Protein AF-A0A7X6TKY2-F1 (afdb_monomer)

Mean predicted aligned error: 15.2 Å

pLDDT: mean 79.75, std 14.66, range [28.61, 97.81]

Foldseek 3Di:
DCCCPPVVQPDLVSCVVVVLDPPVLSVLLVVLVVLLVLLQVLCCVVVVHRDSDDDLVCQLVSLVVVPQCDDQPDHSSQVSQLVNLSSPVSNVLSVVSNVLVSCVVVVVLDPWDDWADPDVQWTDTSQAIGRPCLVCCVVPVLVLLVSLLVCQLSVGHHDPVRLVSLLVCLVVLDLCVLLDLSSLVSNLCLLQNGPANLNSVVSCVVSCNVCSSVVLCVLQRSRDDSDPQAPDGPQSLLSQLSRLLNVCCVVVVVLVVVLPDCSLLSVLSNQLQSQPPHPDDSLQVSLVSLLVSCVSSVHDPVSNNLSSLLSNCLCVLLVCLQFHDLPDPVVLLVVLVSQVALSSLSSSLSSNQSSQVSSHPLSDDPVSVVSSVSNSVSNNVCRVVVVPQDPDPDDGPQLVVLLVLLVVVCVPPDFPDDSVQFDSLVSVVDHSVVVNVVSVCCVVCVVVLAPFKDWDWDDDPAFIKIWIKHADDQLLQLLLLLLCVLLQKAWAWKFWAAGPVRMITIITGIHGNDPDDDPDDPVVVSRVSSRCVVVVNDPSVVSVVVVPDDDPDDPPDPLPPDVFAWDWDCPSDQFFIKIKTKAFDDSNLSSQLSNLCSVLQKDFRGWTWHDTPTIIIIITTIDHPVRGYPPDPVSVVVSRCSRCVSRPHHDPPPD

Solvent-accessible surface area (backbone atoms only — not comparable to full-atom values): 35511 Å² total; per-residue (Å²): 109,63,50,42,73,76,70,68,25,87,47,74,66,47,37,34,75,70,68,66,38,54,69,69,57,52,51,50,37,53,51,29,53,50,51,55,49,52,51,39,53,48,37,26,61,73,68,73,38,95,43,91,74,90,50,78,90,52,42,53,62,47,16,50,75,73,68,39,63,69,52,91,74,43,53,16,40,31,56,42,43,21,54,50,53,56,27,54,55,46,50,52,52,55,50,49,49,43,50,54,51,51,34,55,75,70,62,68,58,62,79,89,49,73,76,44,74,77,51,91,52,32,28,36,47,69,77,20,35,34,60,76,45,70,78,52,39,86,84,39,52,63,52,62,57,48,53,48,32,52,24,10,60,67,64,32,54,72,32,67,71,39,45,51,52,50,45,74,48,51,83,62,53,41,70,71,48,47,51,27,58,69,45,34,51,46,52,50,45,28,68,74,61,24,78,43,41,40,69,37,52,51,49,28,48,76,39,46,52,42,38,54,60,41,60,65,50,54,65,28,52,41,31,40,60,94,56,97,58,51,83,47,30,50,45,57,31,23,40,36,13,39,36,40,40,60,51,41,52,68,80,40,40,68,63,44,58,73,47,51,81,52,65,54,52,49,50,24,35,56,39,33,66,56,22,46,87,48,84,57,65,28,29,62,49,12,19,57,52,42,39,54,50,27,55,40,44,62,48,53,71,71,51,23,52,49,31,19,47,43,16,44,44,47,59,49,54,63,56,42,28,72,74,42,67,58,80,40,63,68,56,37,50,52,51,32,64,73,52,67,43,62,52,55,45,50,50,40,50,52,47,38,55,14,45,32,48,38,40,29,80,83,64,48,40,77,66,56,53,50,38,37,48,46,32,50,50,46,26,44,53,46,53,74,58,68,68,67,80,62,96,55,98,58,80,50,70,66,51,50,50,44,50,51,52,30,52,61,70,43,70,84,59,83,61,84,62,64,76,86,66,48,53,61,68,59,57,72,72,43,54,50,69,55,50,48,49,52,46,48,49,52,54,77,39,45,80,50,31,77,76,38,58,46,69,46,80,43,86,48,98,83,39,33,40,34,42,38,36,20,65,64,55,94,44,48,68,16,45,50,39,36,46,40,27,76,71,43,30,29,72,51,34,45,43,42,41,72,39,88,88,40,42,28,51,30,43,33,35,35,29,68,71,56,102,66,81,90,73,75,80,61,58,71,56,52,36,50,51,40,44,29,35,75,68,72,72,38,65,53,70,61,53,53,55,59,71,64,58,75,72,98,77,73,82,79,74,77,76,70,87,55,81,61,48,70,48,80,42,64,79,88,33,100,58,30,23,35,41,37,39,31,29,64,68,49,52,56,50,61,16,53,51,40,38,52,40,31,76,70,50,32,48,73,55,36,40,47,35,40,73,46,104,67,41,22,46,36,38,35,33,25,23,34,86,88,66,38,52,77,76,53,66,68,60,50,52,52,50,51,46,53,55,32,51,73,65,69,43,82,72,80,76,83,128

Sequence (655 aa):
GVARGVCSLPDLEAVQGSGMLADTDRQAFARARSMLTRIRYGLHQLCRRKSDHLVLDYQEDLAAALGYEDSDGQRGVERFMREVYTHLPTVAVVTDLFFEHVLEILGMTGAASGERRLERAIAVRGGTVRLTAPEELGQRPYLLMRLFLQAGRTGLPLHHRTRQAVTAHLHLVDDGFRESRRVARIFCELLTASNEVFPVLEAMLATGLLTRYLPEFAAVESLAQHDLYHLYTVDRHQLQTVAELSGLRRDMAELCAEAGDLEVLFLAALLHDIGKGRQTDHSLLGAELVGAIGRRLQLAPADCDLLAFLVRYHLYLPENGLRRDCTDREFIRQAAEVVGDVRRLTLLYLLTIADSRATGPSAWSNWKAGLVAELYLGVKTYLAAGGAAGDDHGESAGVRWLREQVVVRLAGRTAAIDLATLPADYLLGFSPEEVVRHLGIHQEQAGRLRQQVLLFAEPGEHGWHLLIMGDDRPGLLAKFCGVLALHGLTVRSARIFTWPDGTVVDSLEVVPAALRDFDEMDWGRVERDLNLAINYRLDVGYRLHEMRQPRPWGPARPVQQAQLGVVLDNQTSGRFTIVEVHAGDSPEILYQLAQTLADFDLTIHQARIATEVEQLIDVFYVRTATGGQLTDPEAMAALLSALLRLIGEEAEVAA

Radius of gyration: 30.01 Å; Cα contacts (8 Å, |Δi|>4): 948; chains: 1; bounding box: 75×63×91 Å

Nearest PDB structures (foldseek):
  3wfr-assembly1_E  TM=8.144E-01  e=1.218E-08  synthetic construct
  3wfp-assembly11_E  TM=7.985E-01  e=6.002E-08  Aquifex aeolicus VF5
  3wfp-assembly9_B  TM=8.003E-01  e=7.403E-08  Aquifex aeolicus VF5
  3wfq-assembly2_F  TM=7.357E-01  e=2.192E-08  synthetic construct
  3wfp-assembly9_A  TM=6.990E-01  e=3.498E-07  Aquifex aeolicus VF5

Secondary structure (DSSP, 8-state):
-HHHHHS---SHHHHHHTTSS-HHHHHHHHHHHHHHHHHHHHHHHHSSS------HHHHHHHHHHTT---BTTB-HHHHHHHHHHHHHHHHHHHHHHHHHHHHHHTT-S-TT---EEEETTEEEETTEEEES-GGGGGT-TTHHHHHHHHHHHHTPPBPHHHHHHHHHTGGG--HHHHT-HHHHHHHHHHHHH-SS-HHHHHHHHHTTHHHHHSGGGGGTTT----SSS-SS-HHHHHHHHHHHHHHHHHHTHHHHHHH---HHHHHHHHHTTTTTTSSS-HHHHHHHHHHHHHHHTT--HHHHHHHHHHHHTTTHHHHHHHHS-TT-HHHHHHHHHHH-SHHHHHHHHHHHHHHHHHH-TTTS-HHHHHHHHHHHHHHHHHHHTTT-----SS--HHHHHHHHHHHHHHTT---SS-TTTS-HHHHHHS-HHHHHHHHHHHHHTHHHHTTS-EEEEEE-SSSEEEEEEEE--TTHHHHHHHHHHHTTEEEEEEE--B-TTSEEEEEEEEEESS--------HHHHHHHHHHHHTT-S-HHHHHHHHTSPPSS-PPPPPP----EEEEESSS-SS-EEEEEEE---TTHHHHHHHHHHHTTEEEEEEEEEEETTEEEEEEEEEETTSS----HHHHHHHHHHHHHHHT-------

Structure (mmCIF, N/CA/C/O backbone):
data_AF-A0A7X6TKY2-F1
#
_entry.id   AF-A0A7X6TKY2-F1
#
loop_
_atom_site.group_PDB
_atom_site.id
_atom_site.type_symbol
_atom_site.label_atom_id
_atom_site.label_alt_id
_atom_site.label_comp_id
_atom_site.label_asym_id
_atom_site.label_entity_id
_atom_site.label_seq_id
_atom_site.pdbx_PDB_ins_code
_atom_site.Cartn_x
_atom_site.Cartn_y
_atom_site.Cartn_z
_atom_site.occupancy
_atom_site.B_iso_or_equiv
_atom_site.auth_seq_id
_atom_site.auth_comp_id
_atom_site.auth_asym_id
_atom_site.auth_atom_id
_atom_site.pdbx_PDB_model_num
ATOM 1 N N . GLY A 1 1 ? 13.316 23.152 -31.793 1.00 60.97 1 GLY A N 1
ATOM 2 C CA . GLY A 1 1 ? 14.291 24.189 -31.402 1.00 60.97 1 GLY A CA 1
ATOM 3 C C . GLY A 1 1 ? 15.706 23.705 -31.635 1.00 60.97 1 GLY A C 1
ATOM 4 O O . GLY A 1 1 ? 16.298 24.075 -32.637 1.00 60.97 1 GLY A O 1
ATOM 5 N N . VAL A 1 2 ? 16.201 22.821 -30.765 1.00 70.12 2 VAL A N 1
ATOM 6 C CA . VAL A 1 2 ? 17.581 22.296 -30.799 1.00 70.12 2 VAL A CA 1
ATOM 7 C C . VAL A 1 2 ? 17.921 21.571 -32.106 1.00 70.12 2 VAL A C 1
ATOM 9 O O . VAL A 1 2 ? 18.923 21.912 -32.719 1.00 70.12 2 VAL A O 1
ATOM 12 N N . ALA A 1 3 ? 17.053 20.687 -32.612 1.00 69.12 3 ALA A N 1
ATOM 13 C CA . ALA A 1 3 ? 17.261 20.014 -33.904 1.00 69.12 3 ALA A CA 1
ATOM 14 C C . ALA A 1 3 ? 17.542 20.990 -35.064 1.00 69.12 3 ALA A C 1
ATOM 16 O O . ALA A 1 3 ? 18.488 20.799 -35.822 1.00 69.12 3 ALA A O 1
ATOM 17 N N . ARG A 1 4 ? 16.780 22.089 -35.147 1.00 74.94 4 ARG A N 1
ATOM 18 C CA . ARG A 1 4 ? 16.934 23.114 -36.190 1.00 74.94 4 ARG A CA 1
ATOM 19 C C . ARG A 1 4 ? 18.159 24.006 -35.959 1.00 74.94 4 ARG A C 1
ATOM 21 O O . ARG A 1 4 ? 18.804 24.385 -36.924 1.00 74.94 4 ARG A O 1
ATOM 28 N N . GLY A 1 5 ? 18.460 24.349 -34.706 1.00 73.19 5 GLY A N 1
ATOM 29 C CA . GLY A 1 5 ? 19.543 25.279 -34.362 1.00 73.19 5 GLY A CA 1
ATOM 30 C C . GLY A 1 5 ? 20.936 24.648 -34.294 1.00 73.19 5 GLY A C 1
ATOM 31 O O . GLY A 1 5 ? 21.905 25.292 -34.670 1.00 73.19 5 GLY A O 1
ATOM 32 N N . VAL A 1 6 ? 21.039 23.402 -33.828 1.00 72.38 6 VAL A N 1
ATOM 33 C CA . VAL A 1 6 ? 22.314 22.702 -33.593 1.00 72.38 6 VAL A CA 1
ATOM 34 C C . VAL A 1 6 ? 22.618 21.710 -34.712 1.00 72.38 6 VAL A C 1
ATOM 36 O O . VAL A 1 6 ? 23.749 21.631 -35.176 1.00 72.38 6 VAL A O 1
ATOM 39 N N . CYS A 1 7 ? 21.608 20.973 -35.179 1.00 67.75 7 CYS A N 1
ATOM 40 C CA . CYS A 1 7 ? 21.789 19.906 -36.169 1.00 67.75 7 CYS A CA 1
ATOM 41 C C . CYS A 1 7 ? 21.336 20.308 -37.583 1.00 67.75 7 CYS A C 1
ATOM 43 O O . CYS A 1 7 ? 21.493 19.523 -38.511 1.00 67.75 7 CYS A O 1
ATOM 45 N N . SER A 1 8 ? 20.783 21.515 -37.765 1.00 78.00 8 SER A N 1
ATOM 46 C CA . SER A 1 8 ? 20.184 21.991 -39.028 1.00 78.00 8 SER A CA 1
ATOM 47 C C . SER A 1 8 ? 19.042 21.110 -39.563 1.00 78.00 8 SER A C 1
ATOM 49 O O . SER A 1 8 ? 18.809 21.041 -40.766 1.00 78.00 8 SER A O 1
ATOM 51 N N . LEU A 1 9 ? 18.299 20.452 -38.668 1.00 80.06 9 LEU A N 1
ATOM 52 C CA . LEU A 1 9 ? 17.201 19.542 -39.003 1.00 80.06 9 LEU A CA 1
ATOM 53 C C . LEU A 1 9 ? 15.850 20.272 -38.839 1.00 80.06 9 LEU A C 1
ATOM 55 O O . LEU A 1 9 ? 15.480 20.626 -37.712 1.00 80.06 9 LEU A O 1
ATOM 59 N N . PRO A 1 10 ? 15.125 20.580 -39.935 1.00 76.31 10 PRO A N 1
ATOM 60 C CA . PRO A 1 10 ? 13.956 21.464 -39.900 1.00 76.31 10 PRO A CA 1
ATOM 61 C C . PRO A 1 10 ? 12.690 20.843 -39.298 1.00 76.31 10 PRO A C 1
ATOM 63 O O . PRO A 1 10 ? 11.851 21.608 -38.805 1.00 76.31 10 PRO A O 1
ATOM 66 N N . ASP A 1 11 ? 12.566 19.516 -39.333 1.00 79.38 11 ASP A N 1
ATOM 67 C CA . ASP A 1 11 ? 11.398 18.733 -38.920 1.00 79.38 11 ASP A CA 1
ATOM 68 C C . ASP A 1 11 ? 11.789 17.306 -38.473 1.00 79.38 11 ASP A C 1
ATOM 70 O O . ASP A 1 11 ? 12.964 16.939 -38.445 1.00 79.38 11 ASP A O 1
ATOM 74 N N . LEU A 1 12 ? 10.791 16.510 -38.069 1.00 78.19 12 LEU A N 1
ATOM 75 C CA . LEU A 1 12 ? 10.984 15.149 -37.559 1.00 78.19 12 LEU A CA 1
ATOM 76 C C . LEU A 1 12 ? 11.430 14.157 -38.654 1.00 78.19 12 LEU A C 1
ATOM 78 O O . LEU A 1 12 ? 12.076 13.161 -38.339 1.00 78.19 12 LEU A O 1
ATOM 82 N N . GLU A 1 13 ? 11.106 14.416 -39.924 1.00 81.06 13 GLU A N 1
ATOM 83 C CA . GLU A 1 13 ? 11.551 13.581 -41.049 1.00 81.06 13 GLU A CA 1
ATOM 84 C C . GLU A 1 13 ? 13.041 13.780 -41.306 1.00 81.06 13 GLU A C 1
ATOM 86 O O . GLU A 1 13 ? 13.771 12.806 -41.459 1.00 81.06 13 GLU A O 1
ATOM 91 N N . ALA A 1 14 ? 13.530 15.017 -41.229 1.00 79.69 14 ALA A N 1
ATOM 92 C CA . ALA A 1 14 ? 14.955 15.305 -41.302 1.00 79.69 14 ALA A CA 1
ATOM 93 C C . ALA A 1 14 ? 15.744 14.655 -40.149 1.00 79.69 14 ALA A C 1
ATOM 95 O O . ALA A 1 14 ? 16.855 14.177 -40.365 1.00 79.69 14 ALA A O 1
ATOM 96 N N . VAL A 1 15 ? 15.167 14.588 -38.941 1.00 78.00 15 VAL A N 1
ATOM 97 C CA . VAL A 1 15 ? 15.772 13.891 -37.784 1.00 78.00 15 VAL A CA 1
ATOM 98 C C . VAL A 1 15 ? 15.862 12.380 -37.990 1.00 78.00 15 VAL A C 1
ATOM 100 O O . VAL A 1 15 ? 16.842 11.757 -37.588 1.00 78.00 15 VAL A O 1
ATOM 103 N N . GLN A 1 16 ? 14.880 11.779 -38.656 1.00 79.44 16 GLN A N 1
ATOM 104 C CA . GLN A 1 16 ? 14.965 10.376 -39.055 1.00 79.44 16 GLN A CA 1
ATOM 105 C C . GLN A 1 16 ? 15.972 10.178 -40.199 1.00 79.44 16 GLN A C 1
ATOM 107 O O . GLN A 1 16 ? 16.783 9.254 -40.154 1.00 79.44 16 GLN A O 1
ATOM 112 N N . GLY A 1 17 ? 15.973 11.067 -41.195 1.00 75.62 17 GLY A N 1
ATOM 113 C CA . GLY A 1 17 ? 16.887 11.021 -42.338 1.00 75.62 17 GLY A CA 1
ATOM 114 C C . GLY A 1 17 ? 18.367 11.171 -41.966 1.00 75.62 17 GLY A C 1
ATOM 115 O O . GLY A 1 17 ? 19.226 10.663 -42.681 1.00 75.62 17 GLY A O 1
ATOM 116 N N . SER A 1 18 ? 18.679 11.807 -40.832 1.00 73.44 18 SER A N 1
ATOM 117 C CA . SER A 1 18 ? 20.042 11.902 -40.292 1.00 73.44 18 SER A CA 1
ATOM 118 C C . SER A 1 18 ? 20.483 10.673 -39.484 1.00 73.44 18 SER A C 1
ATOM 120 O O . SER A 1 18 ? 21.623 10.627 -39.026 1.00 73.44 18 SER A O 1
ATOM 122 N N . GLY A 1 19 ? 19.605 9.680 -39.298 1.00 72.12 19 GLY A N 1
ATOM 123 C CA . GLY A 1 19 ? 19.881 8.475 -38.510 1.00 72.12 19 GLY A CA 1
ATOM 124 C C . GLY A 1 19 ? 19.811 8.678 -36.992 1.00 72.12 19 GLY A C 1
ATOM 125 O O . GLY A 1 19 ? 20.128 7.753 -36.250 1.00 72.12 19 GLY A O 1
ATOM 126 N N . MET A 1 20 ? 19.381 9.856 -36.522 1.00 70.50 20 MET A N 1
ATOM 127 C CA . MET A 1 20 ? 19.243 10.158 -35.088 1.00 70.50 20 MET A CA 1
ATOM 128 C C . MET A 1 20 ? 18.004 9.514 -34.458 1.00 70.50 20 MET A C 1
ATOM 130 O O . MET A 1 20 ? 17.917 9.406 -33.237 1.00 70.50 20 MET A O 1
ATOM 134 N N . LEU A 1 21 ? 17.035 9.108 -35.281 1.00 74.69 21 LEU A N 1
ATOM 135 C CA . LEU A 1 21 ? 15.782 8.504 -34.847 1.00 74.69 21 LEU A CA 1
ATOM 136 C C . LEU A 1 21 ? 15.385 7.373 -35.801 1.00 74.69 21 LEU A C 1
ATOM 138 O O . LEU A 1 21 ? 15.396 7.560 -37.019 1.00 74.69 21 LEU A O 1
ATOM 142 N N . ALA A 1 22 ? 15.013 6.208 -35.265 1.00 77.88 22 ALA A N 1
ATOM 143 C CA . ALA A 1 22 ? 14.475 5.122 -36.080 1.00 77.88 22 ALA A CA 1
ATOM 144 C C . ALA A 1 22 ? 13.074 5.480 -36.611 1.00 77.88 22 ALA A C 1
ATOM 146 O O . ALA A 1 22 ? 12.329 6.233 -35.980 1.00 77.88 22 ALA A O 1
ATOM 147 N N . ASP A 1 23 ? 12.671 4.923 -37.759 1.00 80.62 23 ASP A N 1
ATOM 148 C CA . ASP A 1 23 ? 11.345 5.223 -38.322 1.00 80.62 23 ASP A CA 1
ATOM 149 C C . ASP A 1 23 ? 10.200 4.743 -37.411 1.00 80.62 23 ASP A C 1
ATOM 151 O O . ASP A 1 23 ? 9.186 5.426 -37.273 1.00 80.62 23 ASP A O 1
ATOM 155 N N . THR A 1 24 ? 10.389 3.627 -36.702 1.00 79.94 24 THR A N 1
ATOM 156 C CA . THR A 1 24 ? 9.440 3.135 -35.690 1.00 79.94 24 THR A CA 1
ATOM 157 C C . THR A 1 24 ? 9.206 4.158 -34.580 1.00 79.94 24 THR A C 1
ATOM 159 O O . THR A 1 24 ? 8.058 4.441 -34.230 1.00 79.94 24 THR A O 1
ATOM 162 N N . ASP A 1 25 ? 10.282 4.767 -34.083 1.00 80.94 25 ASP A N 1
ATOM 163 C CA . ASP A 1 25 ? 10.250 5.751 -33.000 1.00 80.94 25 ASP A CA 1
ATOM 164 C C . ASP A 1 25 ? 9.619 7.065 -33.478 1.00 80.94 25 ASP A C 1
ATOM 166 O O . ASP A 1 25 ? 8.799 7.666 -32.780 1.00 80.94 25 ASP A O 1
ATOM 170 N N . ARG A 1 26 ? 9.918 7.475 -34.719 1.00 86.19 26 ARG A N 1
ATOM 171 C CA . ARG A 1 26 ? 9.288 8.627 -35.383 1.00 86.19 26 ARG A CA 1
ATOM 172 C C . ARG A 1 26 ? 7.773 8.458 -35.476 1.00 86.19 26 ARG A C 1
ATOM 174 O O . ARG A 1 26 ? 7.026 9.376 -35.129 1.00 86.19 26 ARG A O 1
ATOM 181 N N . GLN A 1 27 ? 7.312 7.299 -35.946 1.00 87.56 27 GLN A N 1
ATOM 182 C CA . GLN A 1 27 ? 5.884 7.004 -36.064 1.00 87.56 27 GLN A CA 1
ATOM 183 C C . GLN A 1 27 ? 5.200 6.972 -34.692 1.00 87.56 27 GLN A C 1
ATOM 185 O O . GLN A 1 27 ? 4.121 7.546 -34.531 1.00 87.56 27 GLN A O 1
ATOM 190 N N . ALA A 1 28 ? 5.828 6.343 -33.694 1.00 85.50 28 ALA A N 1
ATOM 191 C CA . ALA A 1 28 ? 5.313 6.296 -32.328 1.00 85.50 28 ALA A CA 1
ATOM 192 C C . ALA A 1 28 ? 5.188 7.705 -31.719 1.00 85.50 28 ALA A C 1
ATOM 194 O O . ALA A 1 28 ? 4.130 8.057 -31.193 1.00 85.50 28 ALA A O 1
ATOM 195 N N . PHE A 1 29 ? 6.210 8.550 -31.886 1.00 88.75 29 PHE A N 1
ATOM 196 C CA . PHE A 1 29 ? 6.192 9.944 -31.441 1.00 88.75 29 PHE A CA 1
ATOM 197 C C . PHE A 1 29 ? 5.103 10.769 -32.139 1.00 88.75 29 PHE A C 1
ATOM 199 O O . PHE A 1 29 ? 4.403 11.558 -31.502 1.00 88.75 29 PHE A O 1
ATOM 206 N N . ALA A 1 30 ? 4.916 10.578 -33.449 1.00 89.31 30 ALA A N 1
ATOM 207 C CA . ALA A 1 30 ? 3.870 11.263 -34.203 1.00 89.31 30 ALA A CA 1
ATOM 208 C C . ALA A 1 30 ? 2.461 10.894 -33.707 1.00 89.31 30 ALA A C 1
ATOM 210 O O . ALA A 1 30 ? 1.626 11.790 -33.548 1.00 89.31 30 ALA A O 1
ATOM 211 N N . ARG A 1 31 ? 2.216 9.607 -33.411 1.00 90.56 31 ARG A N 1
ATOM 212 C CA . ARG A 1 31 ? 0.962 9.130 -32.799 1.00 90.56 31 ARG A CA 1
ATOM 213 C C . ARG A 1 31 ? 0.746 9.745 -31.416 1.00 90.56 31 ARG A C 1
ATOM 215 O O . ARG A 1 31 ? -0.304 10.339 -31.187 1.00 90.56 31 ARG A O 1
ATOM 222 N N . ALA A 1 32 ? 1.764 9.714 -30.553 1.00 91.44 32 ALA A N 1
ATOM 223 C CA . ALA A 1 32 ? 1.700 10.313 -29.219 1.00 91.44 32 ALA A CA 1
ATOM 224 C C . ALA A 1 32 ? 1.372 11.812 -29.268 1.00 91.44 32 ALA A C 1
ATOM 226 O O . ALA A 1 32 ? 0.462 12.285 -28.588 1.00 91.44 32 ALA A O 1
ATOM 227 N N . ARG A 1 33 ? 2.040 12.564 -30.152 1.00 91.31 33 ARG A N 1
ATOM 228 C CA . ARG A 1 33 ? 1.754 13.989 -30.366 1.00 91.31 33 ARG A CA 1
ATOM 229 C C . ARG A 1 33 ? 0.316 14.227 -30.832 1.00 91.31 33 ARG A C 1
ATOM 231 O O . ARG A 1 33 ? -0.309 15.194 -30.397 1.00 91.31 33 ARG A O 1
ATOM 238 N N . SER A 1 34 ? -0.199 13.384 -31.727 1.00 92.56 34 SER A N 1
ATOM 239 C CA . SER A 1 34 ? -1.577 13.490 -32.218 1.00 92.56 34 SER A CA 1
ATOM 240 C C . SER A 1 34 ? -2.585 13.285 -31.086 1.00 92.56 34 SER A C 1
ATOM 242 O O . SER A 1 34 ? -3.468 14.124 -30.911 1.00 92.56 34 SER A O 1
ATOM 244 N N . MET A 1 35 ? -2.394 12.250 -30.263 1.00 91.12 35 MET A N 1
ATOM 245 C CA . MET A 1 35 ? -3.253 11.965 -29.113 1.00 91.12 35 MET A CA 1
ATOM 246 C C . MET A 1 35 ? -3.253 13.112 -28.093 1.00 91.12 35 MET A C 1
ATOM 248 O O . MET A 1 35 ? -4.309 13.652 -27.773 1.00 91.12 35 MET A O 1
ATOM 252 N N . LEU A 1 36 ? -2.075 13.590 -27.674 1.00 91.12 36 LEU A N 1
ATOM 253 C CA . LEU A 1 36 ? -1.963 14.728 -26.747 1.00 91.12 36 LEU A CA 1
ATOM 254 C C . LEU A 1 36 ? -2.619 16.005 -27.297 1.00 91.12 36 LEU A C 1
ATOM 256 O O . LEU A 1 36 ? -3.199 16.788 -26.547 1.00 91.12 36 LEU A O 1
ATOM 260 N N . THR A 1 37 ? -2.576 16.210 -28.616 1.00 92.69 37 THR A N 1
ATOM 261 C CA . THR A 1 37 ? -3.254 17.343 -29.263 1.00 92.69 37 THR A CA 1
ATOM 262 C C . THR A 1 37 ? -4.777 17.186 -29.232 1.00 92.69 37 THR A C 1
ATOM 264 O O . THR A 1 37 ? -5.474 18.167 -28.974 1.00 92.69 37 THR A O 1
ATOM 267 N N . ARG A 1 38 ? -5.303 15.970 -29.451 1.00 93.06 38 ARG A N 1
ATOM 268 C CA . ARG A 1 38 ? -6.745 15.672 -29.340 1.00 93.06 38 ARG A CA 1
ATOM 269 C C . ARG A 1 38 ? -7.253 15.918 -27.920 1.00 93.06 38 ARG A C 1
ATOM 271 O O . ARG A 1 38 ? -8.251 16.613 -27.760 1.00 93.06 38 ARG A O 1
ATOM 278 N N . ILE A 1 39 ? -6.527 15.429 -26.915 1.00 91.81 39 ILE A N 1
ATOM 279 C CA . ILE A 1 39 ? -6.820 15.648 -25.487 1.00 91.81 39 ILE A CA 1
ATOM 280 C C . ILE A 1 39 ? -6.866 17.140 -25.179 1.00 91.81 39 ILE A C 1
ATOM 282 O O . ILE A 1 39 ? -7.844 17.634 -24.630 1.00 91.81 39 ILE A O 1
ATOM 286 N N . ARG A 1 40 ? -5.836 17.881 -25.602 1.00 91.50 40 ARG A N 1
ATOM 287 C CA . ARG A 1 40 ? -5.759 19.329 -25.400 1.00 91.50 40 ARG A CA 1
ATOM 288 C C . ARG A 1 40 ? -6.955 20.064 -26.003 1.00 91.50 40 ARG A C 1
ATOM 290 O O . ARG A 1 40 ? -7.534 20.930 -25.356 1.00 91.50 40 ARG A O 1
ATOM 297 N N . TYR A 1 41 ? -7.328 19.722 -27.236 1.00 92.44 41 TYR A N 1
ATOM 298 C CA . TYR A 1 41 ? -8.491 20.315 -27.892 1.00 92.44 41 TYR A CA 1
ATOM 299 C C . TYR A 1 41 ? -9.793 19.981 -27.152 1.00 92.44 41 TYR A C 1
ATOM 301 O O . TYR A 1 41 ? -10.602 20.876 -26.915 1.00 92.44 41 TYR A O 1
ATOM 309 N N . GLY A 1 42 ? -9.972 18.726 -26.730 1.00 89.31 42 GLY A N 1
ATOM 310 C CA . GLY A 1 42 ? -11.128 18.308 -25.938 1.00 89.31 42 GLY A CA 1
ATOM 311 C C . GLY A 1 42 ? -11.226 19.045 -24.599 1.00 89.31 42 GLY A C 1
ATOM 312 O O . GLY A 1 42 ? -12.283 19.585 -24.288 1.00 89.31 42 GLY A O 1
ATOM 313 N N . LEU A 1 43 ? -10.115 19.196 -23.871 1.00 86.81 43 LEU A N 1
ATOM 314 C CA . LEU A 1 43 ? -10.059 19.983 -22.633 1.00 86.81 43 LEU A CA 1
ATOM 315 C C . LEU A 1 43 ? -10.435 21.451 -22.855 1.00 86.81 43 LEU A C 1
ATOM 317 O O . LEU A 1 43 ? -11.131 22.043 -22.034 1.00 86.81 43 LEU A O 1
ATOM 321 N N . HIS A 1 44 ? -10.007 22.062 -23.964 1.00 88.44 44 HIS A N 1
ATOM 322 C CA . HIS A 1 44 ? -10.369 23.454 -24.265 1.00 88.44 44 HIS A CA 1
ATOM 323 C C . HIS A 1 44 ? -11.865 23.606 -24.535 1.00 88.44 44 HIS A C 1
ATOM 325 O O . HIS A 1 44 ? -12.447 24.625 -24.158 1.00 88.44 44 HIS A O 1
ATOM 331 N N . GLN A 1 45 ? -12.486 22.597 -25.154 1.00 87.31 45 GLN A N 1
ATOM 332 C CA . GLN A 1 45 ? -13.931 22.570 -25.367 1.00 87.31 45 GLN A CA 1
ATOM 333 C C . GLN A 1 45 ? -14.703 22.355 -24.059 1.00 87.31 45 GLN A C 1
ATOM 335 O O . GLN A 1 45 ? -15.623 23.124 -23.782 1.00 87.31 45 GLN A O 1
ATOM 340 N N . LEU A 1 46 ? -14.298 21.379 -23.238 1.00 83.50 46 LEU A N 1
ATOM 341 C CA . LEU A 1 46 ? -14.941 21.066 -21.956 1.00 83.50 46 LEU A CA 1
ATOM 342 C C . LEU A 1 46 ? -14.832 22.234 -20.968 1.00 83.50 46 LEU A C 1
ATOM 344 O O . LEU A 1 46 ? -15.839 22.731 -20.469 1.00 83.50 46 LEU A O 1
ATOM 348 N N . CYS A 1 47 ? -13.624 22.764 -20.763 1.00 79.88 47 CYS A N 1
ATOM 349 C CA . CYS A 1 47 ? -13.392 23.856 -19.816 1.00 79.88 47 CYS A CA 1
ATOM 350 C C . CYS A 1 47 ? -13.877 25.225 -20.327 1.00 79.88 47 CYS A C 1
ATOM 352 O O . CYS A 1 47 ? -13.824 26.205 -19.580 1.00 79.88 47 CYS A O 1
ATOM 354 N N . ARG A 1 48 ? -14.268 25.333 -21.609 1.00 82.38 48 ARG A N 1
ATOM 355 C CA . ARG A 1 48 ? -14.602 26.590 -22.320 1.00 82.38 48 ARG A CA 1
ATOM 356 C C . ARG A 1 48 ? -13.537 27.689 -22.196 1.00 82.38 48 ARG A C 1
ATOM 358 O O . ARG A 1 48 ? -13.814 28.878 -22.348 1.00 82.38 48 ARG A O 1
ATOM 365 N N . ARG A 1 49 ? -12.302 27.290 -21.907 1.00 80.69 49 ARG A N 1
ATOM 366 C CA . ARG A 1 49 ? -11.119 28.141 -21.765 1.00 80.69 49 ARG A CA 1
ATOM 367 C C . ARG A 1 49 ? -9.887 27.316 -22.088 1.00 80.69 49 ARG A C 1
ATOM 369 O O . ARG A 1 49 ? -9.917 26.090 -22.019 1.00 80.69 49 ARG A O 1
ATOM 376 N N . LYS A 1 50 ? -8.769 27.989 -22.360 1.00 83.31 50 LYS A N 1
ATOM 377 C CA . LYS A 1 50 ? -7.477 27.312 -22.476 1.00 83.31 50 LYS A CA 1
ATOM 378 C C . LYS A 1 50 ? -7.160 26.601 -21.153 1.00 83.31 50 LYS A C 1
ATOM 380 O O . LYS A 1 50 ? -6.958 27.259 -20.132 1.00 83.31 50 LYS A O 1
ATOM 385 N N . SER A 1 51 ? -7.111 25.276 -21.196 1.00 80.00 51 SER A N 1
ATOM 386 C CA . SER A 1 51 ? -6.706 24.410 -20.092 1.00 80.00 51 SER A CA 1
ATOM 387 C C . SER A 1 51 ? -5.879 23.262 -20.652 1.00 80.00 51 SER A C 1
ATOM 389 O O . SER A 1 51 ? -6.345 22.533 -21.517 1.00 80.00 51 SER A O 1
ATOM 391 N N . ASP A 1 52 ? -4.649 23.114 -20.173 1.00 84.88 52 ASP A N 1
ATOM 392 C CA . ASP A 1 52 ? -3.740 22.039 -20.589 1.00 84.88 52 ASP A CA 1
ATOM 393 C C . ASP A 1 52 ? -3.515 21.033 -19.436 1.00 84.88 52 ASP A C 1
ATOM 395 O O . ASP A 1 52 ? -2.526 20.308 -19.426 1.00 84.88 52 ASP A O 1
ATOM 399 N N . HIS A 1 53 ? -4.428 21.010 -18.455 1.00 78.19 53 HIS A N 1
ATOM 400 C CA . HIS A 1 53 ? -4.388 20.139 -17.279 1.00 78.19 53 HIS A CA 1
ATOM 401 C C . HIS A 1 53 ? -5.522 19.113 -17.346 1.00 78.19 53 HIS A C 1
ATOM 403 O O . HIS A 1 53 ? -6.694 19.493 -17.321 1.00 78.19 53 HIS A O 1
ATOM 409 N N . LEU A 1 54 ? -5.162 17.830 -17.422 1.00 80.00 54 LEU A N 1
ATOM 410 C CA . LEU A 1 54 ? -6.092 16.708 -17.328 1.00 80.00 54 LEU A CA 1
ATOM 411 C C . LEU A 1 54 ? -6.174 16.260 -15.863 1.00 80.00 54 LEU A C 1
ATOM 413 O O . LEU A 1 54 ? -5.352 15.466 -15.413 1.00 80.00 54 LEU A O 1
ATOM 417 N N . VAL A 1 55 ? -7.123 16.823 -15.118 1.00 73.06 55 VAL A N 1
ATOM 418 C CA . VAL A 1 55 ? -7.457 16.383 -13.751 1.00 73.06 55 VAL A CA 1
ATOM 419 C C . VAL A 1 55 ? -8.549 15.316 -13.798 1.00 73.06 55 VAL A C 1
ATOM 421 O O . VAL A 1 55 ? -9.253 15.239 -14.807 1.00 73.06 55 VAL A O 1
ATOM 424 N N . LEU A 1 56 ? -8.676 14.517 -12.732 1.00 68.31 56 LEU A N 1
ATOM 425 C CA . LEU A 1 56 ? -9.647 13.416 -12.608 1.00 68.31 56 LEU A CA 1
ATOM 426 C C . LEU A 1 56 ? -11.055 13.819 -13.069 1.00 68.31 56 LEU A C 1
ATOM 428 O O . LEU A 1 56 ? -11.611 13.144 -13.930 1.00 68.31 56 LEU A O 1
ATOM 432 N N . ASP A 1 57 ? -11.539 14.984 -12.626 1.00 68.50 57 ASP A N 1
ATOM 433 C CA . ASP A 1 57 ? -12.866 15.533 -12.952 1.00 68.50 57 ASP A CA 1
ATOM 434 C C . ASP A 1 57 ? -13.174 15.607 -14.456 1.00 68.50 57 ASP A C 1
ATOM 436 O O . ASP A 1 57 ? -14.326 15.517 -14.858 1.00 68.50 57 ASP A O 1
ATOM 440 N N . TYR A 1 58 ? -12.159 15.801 -15.307 1.00 79.56 58 TYR A N 1
ATOM 441 C CA . TYR A 1 58 ? -12.358 15.921 -16.756 1.00 79.56 58 TYR A CA 1
ATOM 442 C C . TYR A 1 58 ? -12.096 14.618 -17.512 1.00 79.56 58 TYR A C 1
ATOM 444 O O . TYR A 1 58 ? -12.298 14.581 -18.725 1.00 79.56 58 TYR A O 1
ATOM 452 N N . GLN A 1 59 ? -11.585 13.573 -16.854 1.00 83.69 59 GLN A N 1
ATOM 453 C CA . GLN A 1 59 ? -11.174 12.349 -17.541 1.00 83.69 59 GLN A CA 1
ATOM 454 C C . GLN A 1 59 ? -12.374 11.586 -18.100 1.00 83.69 59 GLN A C 1
ATOM 456 O O . GLN A 1 59 ? -12.314 11.162 -19.252 1.00 83.69 59 GLN A O 1
ATOM 461 N N . GLU A 1 60 ? -13.454 11.443 -17.327 1.00 83.62 60 GLU A N 1
ATOM 462 C CA . GLU A 1 60 ? -14.658 10.719 -17.757 1.00 83.62 60 GLU A CA 1
ATOM 463 C C . GLU A 1 60 ? -15.356 11.431 -18.924 1.00 83.62 60 GLU A C 1
ATOM 465 O O . GLU A 1 60 ? -15.557 10.835 -19.985 1.00 83.62 60 GLU A O 1
ATOM 470 N N . ASP A 1 61 ? -15.617 12.734 -18.781 1.00 82.88 61 ASP A N 1
ATOM 471 C CA . ASP A 1 61 ? -16.216 13.565 -19.832 1.00 82.88 61 ASP A CA 1
ATOM 472 C C . ASP A 1 61 ? -15.394 13.539 -21.126 1.00 82.88 61 ASP A C 1
ATOM 474 O O . ASP A 1 61 ? -15.931 13.455 -22.236 1.00 82.88 61 ASP A O 1
ATOM 478 N N . LEU A 1 62 ? -14.066 13.613 -21.000 1.00 87.75 62 LEU A N 1
ATOM 479 C CA . LEU A 1 62 ? -13.172 13.599 -22.149 1.00 87.75 62 LEU A CA 1
ATOM 480 C C . LEU A 1 62 ? -13.085 12.213 -22.793 1.00 87.75 62 LEU A C 1
ATOM 482 O O . LEU A 1 62 ? -13.040 12.130 -24.021 1.00 87.75 62 LEU A O 1
ATOM 486 N N . ALA A 1 63 ? -13.083 11.142 -21.998 1.00 89.75 63 ALA A N 1
ATOM 487 C CA . ALA A 1 63 ? -13.122 9.772 -22.496 1.00 89.75 63 ALA A CA 1
ATOM 488 C C . ALA A 1 63 ? -14.397 9.538 -23.321 1.00 89.75 63 ALA A C 1
ATOM 490 O O . ALA A 1 63 ? -14.310 9.109 -24.475 1.00 89.75 63 ALA A O 1
ATOM 491 N N . ALA A 1 64 ? -15.559 9.936 -22.796 1.00 86.94 64 ALA A N 1
ATOM 492 C CA . ALA A 1 64 ? -16.828 9.859 -23.515 1.00 86.94 64 ALA A CA 1
ATOM 493 C C . ALA A 1 64 ? -16.807 10.704 -24.804 1.00 86.94 64 ALA A C 1
ATOM 495 O O . ALA A 1 64 ? -17.152 10.217 -25.881 1.00 86.94 64 ALA A O 1
ATOM 496 N N . ALA A 1 65 ? -16.317 11.948 -24.738 1.00 86.81 65 ALA A N 1
ATOM 497 C CA . ALA A 1 65 ? -16.219 12.831 -25.904 1.00 86.81 65 ALA A CA 1
ATOM 498 C C . ALA A 1 65 ? -15.266 12.308 -26.998 1.00 86.81 65 ALA A C 1
ATOM 500 O O . ALA A 1 65 ? -15.432 12.630 -28.178 1.00 86.81 65 ALA A O 1
ATOM 501 N N . LEU A 1 66 ? -14.257 11.517 -26.623 1.00 88.62 66 LEU A N 1
ATOM 502 C CA . LEU A 1 66 ? -13.319 10.879 -27.548 1.00 88.62 66 LEU A CA 1
ATOM 503 C C . LEU A 1 66 ? -13.796 9.506 -28.053 1.00 88.62 66 LEU A C 1
ATOM 505 O O . LEU A 1 66 ? -13.128 8.942 -28.925 1.00 88.62 66 LEU A O 1
ATOM 509 N N . GLY A 1 67 ? -14.947 9.018 -27.576 1.00 89.00 67 GLY A N 1
ATOM 510 C CA . GLY A 1 67 ? -15.576 7.770 -28.011 1.00 89.00 67 GLY A CA 1
ATOM 511 C C . GLY A 1 67 ? -15.071 6.517 -27.293 1.00 89.00 67 GLY A C 1
ATOM 512 O O . GLY A 1 67 ? -15.127 5.433 -27.868 1.00 89.00 67 GLY A O 1
ATOM 513 N N . TYR A 1 68 ? -14.538 6.648 -26.075 1.00 89.38 68 TYR A N 1
ATOM 514 C CA . TYR A 1 68 ? -14.216 5.489 -25.244 1.00 89.38 68 TYR A CA 1
ATOM 515 C C . TYR A 1 68 ? -15.473 5.004 -24.525 1.00 89.38 68 TYR A C 1
ATOM 517 O O . TYR A 1 68 ? -16.103 5.755 -23.787 1.00 89.38 68 TYR A O 1
ATOM 525 N N . GLU A 1 69 ? -15.803 3.735 -24.734 1.00 86.69 69 GLU A N 1
ATOM 526 C CA . GLU A 1 69 ? -16.941 3.056 -24.114 1.00 86.69 69 GLU A CA 1
ATOM 527 C C . GLU A 1 69 ? -16.456 2.007 -23.104 1.00 86.69 69 GLU A C 1
ATOM 529 O O . GLU A 1 69 ? -15.346 1.462 -23.228 1.00 86.69 69 GLU A O 1
ATOM 534 N N . ASP A 1 70 ? -17.305 1.708 -22.125 1.00 83.19 70 ASP A N 1
ATOM 535 C CA . ASP A 1 70 ? -17.090 0.618 -21.175 1.00 83.19 70 ASP A CA 1
ATOM 536 C C . ASP A 1 70 ? -17.062 -0.728 -21.915 1.00 83.19 70 ASP A C 1
ATOM 538 O O . ASP A 1 70 ? -17.854 -0.981 -22.823 1.00 83.19 70 ASP A O 1
ATOM 542 N N . SER A 1 71 ? -16.120 -1.601 -21.556 1.00 75.06 71 SER A N 1
ATOM 543 C CA . SER A 1 71 ? -15.932 -2.897 -22.222 1.00 75.06 71 SER A CA 1
ATOM 544 C C . SER A 1 71 ? -15.329 -3.905 -21.255 1.00 75.06 71 SER A C 1
ATOM 546 O O . SER A 1 71 ? -14.341 -3.594 -20.597 1.00 75.06 71 SER A O 1
ATOM 548 N N . ASP A 1 72 ? -15.881 -5.122 -21.207 1.00 61.88 72 ASP A N 1
ATOM 549 C CA . ASP A 1 72 ? -15.313 -6.294 -20.517 1.00 61.88 72 ASP A CA 1
ATOM 550 C C . ASP A 1 72 ? -14.722 -6.014 -19.114 1.00 61.88 72 ASP A C 1
ATOM 552 O O . ASP A 1 72 ? -13.644 -6.489 -18.765 1.00 61.88 72 ASP A O 1
ATOM 556 N N . GLY A 1 73 ? -15.439 -5.257 -18.274 1.00 64.06 73 GLY A N 1
ATOM 557 C CA . GLY A 1 73 ? -15.019 -4.971 -16.892 1.00 64.06 73 GLY A CA 1
ATOM 558 C C . GLY A 1 73 ? -13.945 -3.891 -16.729 1.00 64.06 73 GLY A C 1
ATOM 559 O O . GLY A 1 73 ? -13.401 -3.769 -15.638 1.00 64.06 73 GLY A O 1
ATOM 560 N N . GLN A 1 74 ? -13.639 -3.122 -17.778 1.00 69.81 74 GLN A N 1
ATOM 561 C CA . GLN A 1 74 ? -12.827 -1.903 -17.705 1.00 69.81 74 GLN A CA 1
ATOM 562 C C . GLN A 1 74 ? -13.676 -0.688 -18.071 1.00 69.81 74 GLN A C 1
ATOM 564 O O . GLN A 1 74 ? -14.413 -0.712 -19.066 1.00 69.81 74 GLN A O 1
ATOM 569 N N . ARG A 1 75 ? -13.542 0.388 -17.290 1.00 77.81 75 ARG A N 1
ATOM 570 C CA . ARG A 1 75 ? -14.263 1.642 -17.550 1.00 77.81 75 ARG A CA 1
ATOM 571 C C . ARG A 1 75 ? -13.668 2.330 -18.782 1.00 77.81 75 ARG A C 1
ATOM 573 O O . ARG A 1 75 ? -12.457 2.282 -19.015 1.00 77.81 75 ARG A O 1
ATOM 580 N N . GLY A 1 76 ? -14.4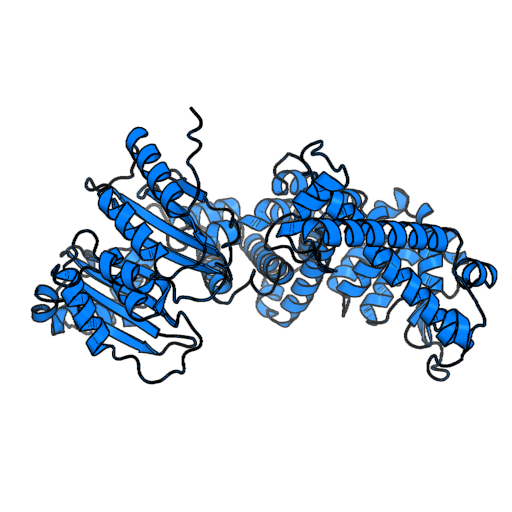88 3.021 -19.568 1.00 82.62 76 GLY A N 1
ATOM 581 C CA . GLY A 1 76 ? -14.054 3.778 -20.744 1.00 82.62 76 GLY A CA 1
ATOM 582 C C . GLY A 1 76 ? -12.959 4.791 -20.397 1.00 82.62 76 GLY A C 1
ATOM 583 O O . GLY A 1 76 ? -11.994 4.948 -21.148 1.00 82.62 76 GLY A O 1
ATOM 584 N N . VAL A 1 77 ? -13.043 5.392 -19.205 1.00 82.88 77 VAL A N 1
ATOM 585 C CA . VAL A 1 77 ? -12.019 6.295 -18.663 1.00 82.88 77 VAL A CA 1
ATOM 586 C C . VAL A 1 77 ? -10.677 5.600 -18.404 1.00 82.88 77 VAL A C 1
ATOM 588 O O . VAL A 1 77 ? -9.635 6.155 -18.738 1.00 82.88 77 VAL A O 1
ATOM 591 N N . GLU A 1 78 ? -10.665 4.363 -17.904 1.00 82.94 78 GLU A N 1
ATOM 592 C CA . GLU A 1 78 ? -9.431 3.598 -17.668 1.00 82.94 78 GLU A CA 1
ATOM 593 C C . GLU A 1 78 ? -8.758 3.223 -18.989 1.00 82.94 78 GLU A C 1
ATOM 595 O O . GLU A 1 78 ? -7.539 3.333 -19.129 1.00 82.94 78 GLU A O 1
ATOM 600 N N . ARG A 1 79 ? -9.554 2.844 -19.997 1.00 85.44 79 ARG A N 1
ATOM 601 C CA . ARG A 1 79 ? -9.063 2.567 -21.356 1.00 85.44 79 ARG A CA 1
ATOM 602 C C . ARG A 1 79 ? -8.457 3.814 -21.996 1.00 85.44 79 ARG A C 1
ATOM 604 O O . ARG A 1 79 ? -7.378 3.737 -22.583 1.00 85.44 79 ARG A O 1
ATOM 611 N N . PHE A 1 80 ? -9.132 4.954 -21.853 1.00 89.19 80 PHE A N 1
ATOM 612 C CA . PHE A 1 80 ? -8.621 6.249 -22.289 1.00 89.19 80 PHE A CA 1
ATOM 613 C C . PHE A 1 80 ? -7.290 6.568 -21.603 1.00 89.19 80 PHE A C 1
ATOM 615 O O . PHE A 1 80 ? -6.287 6.798 -22.281 1.00 89.19 80 PHE A O 1
ATOM 622 N N . MET A 1 81 ? -7.252 6.518 -20.270 1.00 87.69 81 MET A N 1
ATOM 623 C CA . MET A 1 81 ? -6.051 6.829 -19.499 1.00 87.69 81 MET A CA 1
ATOM 624 C C . MET A 1 81 ? -4.905 5.859 -19.800 1.00 87.69 81 MET A C 1
ATOM 626 O O . MET A 1 81 ? -3.763 6.299 -19.919 1.00 87.69 81 MET A O 1
ATOM 630 N N . ARG A 1 82 ? -5.181 4.574 -20.048 1.00 84.81 82 ARG A N 1
ATOM 631 C CA . ARG A 1 82 ? -4.178 3.601 -20.505 1.00 84.81 82 ARG A CA 1
ATOM 632 C C . ARG A 1 82 ? -3.517 4.014 -21.817 1.00 84.81 82 ARG A C 1
ATOM 634 O O . ARG A 1 82 ? -2.294 3.927 -21.951 1.00 84.81 82 ARG A O 1
ATOM 641 N N . GLU A 1 83 ? -4.290 4.509 -22.781 1.00 87.25 83 GLU A N 1
ATOM 642 C CA . GLU A 1 83 ? -3.741 5.020 -24.042 1.00 87.25 83 GLU A CA 1
ATOM 643 C C . GLU A 1 83 ? -2.902 6.289 -23.815 1.00 87.25 83 GLU A C 1
ATOM 645 O O . GLU A 1 83 ? -1.808 6.420 -24.374 1.00 87.25 83 GLU A O 1
ATOM 650 N N . VAL A 1 84 ? -3.344 7.189 -22.927 1.00 87.38 84 VAL A N 1
ATOM 651 C CA . VAL A 1 84 ? -2.558 8.367 -22.514 1.00 87.38 84 VAL A CA 1
ATOM 652 C C . VAL A 1 84 ? -1.211 7.951 -21.921 1.00 87.38 84 VAL A C 1
ATOM 654 O O . VAL A 1 84 ? -0.164 8.415 -22.387 1.00 87.38 84 VAL A O 1
ATOM 657 N N . TYR A 1 85 ? -1.215 7.046 -20.942 1.00 83.94 85 TYR A N 1
ATOM 658 C CA . TYR A 1 85 ? -0.004 6.569 -20.273 1.00 83.94 85 TYR A CA 1
ATOM 659 C C . TYR A 1 85 ? 0.892 5.712 -21.167 1.00 83.94 85 TYR A C 1
ATOM 661 O O . TYR A 1 85 ? 2.089 5.645 -20.916 1.00 83.94 85 TYR A O 1
ATOM 669 N N . THR A 1 86 ? 0.379 5.159 -22.265 1.00 83.44 86 THR A N 1
ATOM 670 C CA . THR A 1 86 ? 1.212 4.525 -23.300 1.00 83.44 86 THR A CA 1
ATOM 671 C C . THR A 1 86 ? 1.971 5.578 -24.130 1.00 83.44 86 THR A C 1
ATOM 673 O O . THR A 1 86 ? 3.121 5.388 -24.544 1.00 83.44 86 THR A O 1
ATOM 676 N N . HIS A 1 87 ? 1.354 6.737 -24.376 1.00 86.69 87 HIS A N 1
ATOM 677 C CA . HIS A 1 87 ? 1.937 7.796 -25.201 1.00 86.69 87 HIS A CA 1
ATOM 678 C C . HIS A 1 87 ? 2.937 8.698 -24.468 1.00 86.69 87 HIS A C 1
ATOM 680 O O . HIS A 1 87 ? 3.915 9.127 -25.087 1.00 86.69 87 HIS A O 1
ATOM 686 N N . LEU A 1 88 ? 2.739 8.984 -23.178 1.00 83.81 88 LEU A N 1
ATOM 687 C CA . LEU A 1 88 ? 3.629 9.875 -22.418 1.00 83.81 88 LEU A CA 1
ATOM 688 C C . LEU A 1 88 ? 5.091 9.370 -22.352 1.00 83.81 88 LEU A C 1
ATOM 690 O O . LEU A 1 88 ? 5.988 10.140 -22.713 1.00 83.81 88 LEU A O 1
ATOM 694 N N . PRO A 1 89 ? 5.375 8.096 -22.006 1.00 76.44 89 PRO A N 1
ATOM 695 C CA . PRO A 1 89 ? 6.735 7.559 -21.999 1.00 76.44 89 PRO A CA 1
ATOM 696 C C . PRO A 1 89 ? 7.372 7.562 -23.386 1.00 76.44 89 PRO A C 1
ATOM 698 O O . PRO A 1 89 ? 8.568 7.804 -23.504 1.00 76.44 89 PRO A O 1
ATOM 701 N N . THR A 1 90 ? 6.582 7.356 -24.447 1.00 82.38 90 THR A N 1
ATOM 702 C CA . THR A 1 90 ? 7.079 7.428 -25.830 1.00 82.38 90 THR A CA 1
ATOM 703 C C . THR A 1 90 ? 7.688 8.803 -26.119 1.00 82.38 90 THR A C 1
ATOM 705 O O . THR A 1 90 ? 8.762 8.895 -26.710 1.00 82.38 90 THR A O 1
ATOM 708 N N . VAL A 1 91 ? 7.031 9.884 -25.680 1.00 85.19 91 VAL A N 1
ATOM 709 C CA . VAL A 1 91 ? 7.543 11.253 -25.855 1.00 85.19 91 VAL A CA 1
ATOM 710 C C . VAL A 1 91 ? 8.837 11.454 -25.073 1.00 85.19 91 VAL A C 1
ATOM 712 O O . VAL A 1 91 ? 9.791 11.987 -25.642 1.00 85.19 91 VAL A O 1
ATOM 715 N N . ALA A 1 92 ? 8.884 11.016 -23.812 1.00 78.50 92 ALA A N 1
ATOM 716 C CA . ALA A 1 92 ? 10.072 11.126 -22.968 1.00 78.50 92 ALA A CA 1
ATOM 717 C C . ALA A 1 92 ? 11.260 10.365 -23.576 1.00 78.50 92 ALA A C 1
ATOM 719 O O . ALA A 1 92 ? 12.272 10.976 -23.902 1.00 78.50 92 ALA A O 1
ATOM 720 N N . VAL A 1 93 ? 11.088 9.071 -23.871 1.00 75.62 93 VAL A N 1
ATOM 721 C CA . VAL A 1 93 ? 12.139 8.210 -24.432 1.00 75.62 93 VAL A CA 1
ATOM 722 C C . VAL A 1 93 ? 12.671 8.760 -25.750 1.00 75.62 93 VAL A C 1
ATOM 724 O O . VAL A 1 93 ? 13.879 8.886 -25.908 1.00 75.62 93 VAL A O 1
ATOM 727 N N . VAL A 1 94 ? 11.803 9.127 -26.697 1.00 79.19 94 VAL A N 1
ATOM 728 C CA . VAL A 1 94 ? 12.251 9.668 -27.993 1.00 79.19 94 VAL A CA 1
ATOM 729 C C . VAL A 1 94 ? 12.998 10.992 -27.824 1.00 79.19 94 VAL A C 1
ATOM 731 O O . VAL A 1 94 ? 13.979 11.244 -28.526 1.00 79.19 94 VAL A O 1
ATOM 734 N N . THR A 1 95 ? 12.562 11.832 -26.885 1.00 81.31 95 THR A N 1
ATOM 735 C CA . THR A 1 95 ? 13.221 13.110 -26.593 1.00 81.31 95 THR A CA 1
ATOM 736 C C . THR A 1 95 ? 14.590 12.890 -25.949 1.00 81.31 95 THR A C 1
ATOM 738 O O . THR A 1 95 ? 15.566 13.496 -26.392 1.00 81.31 95 THR A O 1
ATOM 741 N N . ASP A 1 96 ? 14.690 11.984 -24.977 1.00 77.25 96 ASP A N 1
ATOM 742 C CA . ASP A 1 96 ? 15.943 11.635 -24.303 1.00 77.25 96 ASP A CA 1
ATOM 743 C C . ASP A 1 96 ? 16.947 11.021 -25.280 1.00 77.25 96 ASP A C 1
ATOM 745 O O . ASP A 1 96 ? 18.095 11.455 -25.337 1.00 77.25 96 ASP A O 1
ATOM 749 N N . LEU A 1 97 ? 16.499 10.085 -26.127 1.00 74.69 97 LEU A N 1
ATOM 750 C CA . LEU A 1 97 ? 17.315 9.491 -27.191 1.00 74.69 97 LEU A CA 1
ATOM 751 C C . LEU A 1 97 ? 17.887 10.560 -28.128 1.00 74.69 97 LEU A C 1
ATOM 753 O O . LEU A 1 97 ? 19.076 10.537 -28.452 1.00 74.69 97 LEU A O 1
ATOM 757 N N . PHE A 1 98 ? 17.050 11.517 -28.539 1.00 79.19 98 PHE A N 1
ATOM 758 C CA . PHE A 1 98 ? 17.478 12.627 -29.381 1.00 79.19 98 PHE A CA 1
ATOM 759 C C . PHE A 1 98 ? 18.554 13.474 -28.68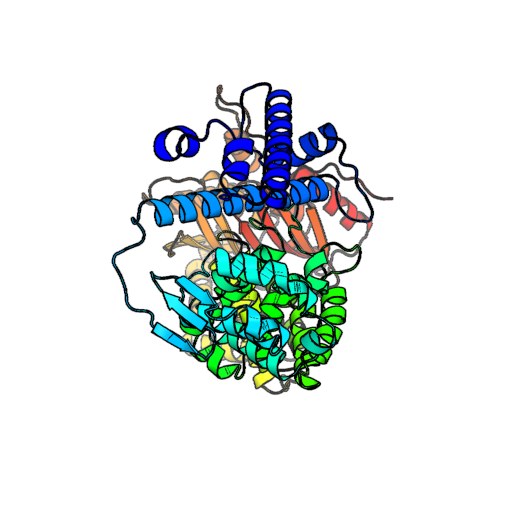5 1.00 79.19 98 PHE A C 1
ATOM 761 O O . PHE A 1 98 ? 19.595 13.756 -29.282 1.00 79.19 98 PHE A O 1
ATOM 768 N N . PHE A 1 99 ? 18.341 13.864 -27.426 1.00 78.00 99 PHE A N 1
ATOM 769 C CA . PHE A 1 99 ? 19.299 14.696 -26.697 1.00 78.00 99 PHE A CA 1
ATOM 770 C C . PHE A 1 99 ? 20.597 13.965 -26.354 1.00 78.00 99 PHE A C 1
ATOM 772 O O . PHE A 1 99 ? 21.665 14.558 -26.503 1.00 78.00 99 PHE A O 1
ATOM 779 N N . GLU A 1 100 ? 20.543 12.690 -25.968 1.00 73.69 100 GLU A N 1
ATOM 780 C CA . GLU A 1 100 ? 21.740 11.868 -25.764 1.00 73.69 100 GLU A CA 1
ATOM 781 C C . GLU A 1 100 ? 22.606 11.825 -27.027 1.00 73.69 100 GLU A C 1
ATOM 783 O O . GLU A 1 100 ? 23.821 12.013 -26.954 1.00 73.69 100 GLU A O 1
ATOM 788 N N . HIS A 1 101 ? 21.986 11.636 -28.194 1.00 74.06 101 HIS A N 1
ATOM 789 C CA . HIS A 1 101 ? 22.705 11.595 -29.463 1.00 74.06 101 HIS A CA 1
ATOM 790 C C . HIS A 1 101 ? 23.318 12.953 -29.831 1.00 74.06 101 HIS A C 1
ATOM 792 O O . HIS A 1 101 ? 24.468 13.029 -30.266 1.00 74.06 101 HIS A O 1
ATOM 798 N N . VAL A 1 102 ? 22.578 14.045 -29.610 1.00 76.31 102 VAL A N 1
ATOM 799 C CA . VAL A 1 102 ? 23.092 15.409 -29.809 1.00 76.31 102 VAL A CA 1
ATOM 800 C C . VAL A 1 102 ? 24.299 15.670 -28.907 1.00 76.31 102 VAL A C 1
ATOM 802 O O . VAL A 1 102 ? 25.308 16.191 -29.378 1.00 76.31 102 VAL A O 1
ATOM 805 N N . LEU A 1 103 ? 24.237 15.278 -27.633 1.00 72.81 103 LEU A N 1
ATOM 806 C CA . LEU A 1 103 ? 25.346 15.441 -26.691 1.00 72.81 103 LEU A CA 1
ATOM 807 C C . LEU A 1 103 ? 26.568 14.589 -27.068 1.00 72.81 103 LEU A C 1
ATOM 809 O O . LEU A 1 103 ? 27.698 15.051 -26.889 1.00 72.81 103 LEU A O 1
ATOM 813 N N . GLU A 1 104 ? 26.355 13.384 -27.610 1.00 71.88 104 GLU A N 1
ATOM 814 C CA . GLU A 1 104 ? 27.422 12.515 -28.127 1.00 71.88 104 GLU A CA 1
ATOM 815 C C . GLU A 1 104 ? 28.123 13.163 -29.335 1.00 71.88 104 GLU A C 1
ATOM 817 O O . GLU A 1 104 ? 29.351 13.250 -29.356 1.00 71.88 104 GLU A O 1
ATOM 822 N N . ILE A 1 105 ? 27.362 13.698 -30.301 1.00 71.44 105 ILE A N 1
ATOM 823 C CA . ILE A 1 105 ? 27.912 14.409 -31.472 1.00 71.44 105 ILE A CA 1
ATOM 824 C C . ILE A 1 105 ? 28.690 15.659 -31.057 1.00 71.44 105 ILE A C 1
ATOM 826 O O . ILE A 1 105 ? 29.758 15.935 -31.602 1.00 71.44 105 ILE A O 1
ATOM 830 N N . LEU A 1 106 ? 28.165 16.420 -30.097 1.00 71.12 106 LEU A N 1
ATOM 831 C CA . LEU A 1 106 ? 28.804 17.643 -29.612 1.00 71.12 106 LEU A CA 1
ATOM 832 C C . LEU A 1 106 ? 30.027 17.372 -28.720 1.00 71.12 106 LEU A C 1
ATOM 834 O O . LEU A 1 106 ? 30.685 18.322 -28.297 1.00 71.12 106 LEU A O 1
ATOM 838 N N . GLY A 1 107 ? 30.332 16.108 -28.402 1.00 65.25 107 GLY A N 1
ATOM 839 C CA . GLY A 1 107 ? 31.439 15.742 -27.515 1.00 65.25 107 GLY A CA 1
ATOM 840 C C . GLY A 1 107 ? 31.272 16.265 -26.084 1.00 65.25 107 GLY A C 1
ATOM 841 O O . GLY A 1 107 ? 32.254 16.383 -25.355 1.00 65.25 107 GLY A O 1
ATOM 842 N N . MET A 1 108 ? 30.041 16.602 -25.682 1.00 62.06 108 MET A N 1
ATOM 843 C CA . MET A 1 108 ? 29.720 17.169 -24.366 1.00 62.06 108 MET A CA 1
ATOM 844 C C . MET A 1 108 ? 29.437 16.092 -23.313 1.00 62.06 108 MET A C 1
ATOM 846 O O . MET A 1 108 ? 29.299 16.399 -22.130 1.00 62.06 108 MET A O 1
ATOM 850 N N . THR A 1 109 ? 29.387 14.820 -23.712 1.00 57.88 109 THR A N 1
ATOM 851 C CA . THR A 1 109 ? 29.438 13.695 -22.777 1.00 57.88 109 THR A CA 1
ATOM 852 C C . THR A 1 109 ? 30.820 13.678 -22.123 1.00 57.88 109 THR A C 1
ATOM 854 O O . THR A 1 109 ? 31.818 13.526 -22.826 1.00 57.88 109 THR A O 1
ATOM 857 N N . GLY A 1 110 ? 30.867 13.885 -20.803 1.00 51.19 110 GLY A N 1
ATOM 858 C CA . GLY A 1 110 ? 32.073 14.163 -20.019 1.00 51.19 110 GLY A CA 1
ATOM 859 C C . GLY A 1 110 ? 33.340 13.409 -20.444 1.00 51.19 110 GLY A C 1
ATOM 860 O O . GLY A 1 110 ? 33.308 12.219 -20.763 1.00 51.19 110 GLY A O 1
ATOM 861 N N . ALA A 1 111 ? 34.453 14.150 -20.423 1.00 46.16 111 ALA A N 1
ATOM 862 C CA . ALA A 1 111 ? 35.806 13.741 -20.783 1.00 46.16 111 ALA A CA 1
ATOM 863 C C . ALA A 1 111 ? 36.101 12.261 -20.502 1.00 46.16 111 ALA A C 1
ATOM 865 O O . ALA A 1 111 ? 35.942 11.818 -19.370 1.00 46.16 111 ALA A O 1
ATOM 866 N N . ALA A 1 112 ? 36.549 11.546 -21.542 1.00 52.44 112 ALA A N 1
ATOM 867 C CA . ALA A 1 112 ? 37.276 10.271 -21.555 1.00 52.44 112 ALA A CA 1
ATOM 868 C C . ALA A 1 112 ? 37.474 9.563 -20.193 1.00 52.44 112 ALA A C 1
ATOM 870 O O . ALA A 1 112 ? 38.600 9.329 -19.759 1.00 52.44 112 ALA A O 1
ATOM 871 N N . SER A 1 113 ? 36.389 9.183 -19.520 1.00 57.00 113 SER A N 1
ATOM 872 C CA . SER A 1 113 ? 36.474 8.288 -18.374 1.00 57.00 113 SER A CA 1
ATOM 873 C C . SER A 1 113 ? 36.724 6.894 -18.942 1.00 57.00 113 SER A C 1
ATOM 875 O O . SER A 1 113 ? 35.971 6.441 -19.813 1.00 57.00 113 SER A O 1
ATOM 877 N N . GLY A 1 114 ? 37.833 6.270 -18.539 1.00 67.56 114 GLY A N 1
ATOM 878 C CA . GLY A 1 114 ? 38.282 4.988 -19.078 1.00 67.56 114 GLY A CA 1
ATOM 879 C C . GLY A 1 114 ? 37.185 3.924 -19.030 1.00 67.56 114 GLY A C 1
ATOM 880 O O . GLY A 1 114 ? 36.364 3.898 -18.113 1.00 67.56 114 GLY A O 1
ATOM 881 N N . GLU A 1 115 ? 37.161 3.047 -20.032 1.00 81.19 115 GLU A N 1
ATOM 882 C CA . GLU A 1 115 ? 36.230 1.922 -20.057 1.00 81.19 115 GLU A CA 1
ATOM 883 C C . GLU A 1 115 ? 36.521 0.991 -18.875 1.00 81.19 115 GLU A C 1
ATOM 885 O O . GLU A 1 115 ? 37.577 0.361 -18.798 1.00 81.19 115 GLU A O 1
ATOM 890 N N . ARG A 1 116 ? 35.576 0.901 -17.937 1.00 89.50 116 ARG A N 1
ATOM 891 C CA . ARG A 1 116 ? 35.660 -0.024 -16.808 1.00 89.50 116 ARG A CA 1
ATOM 892 C C . ARG A 1 116 ? 34.838 -1.258 -17.131 1.00 89.50 116 ARG A C 1
ATOM 894 O O . ARG A 1 116 ? 33.609 -1.232 -17.072 1.00 89.50 116 ARG A O 1
ATOM 901 N N . ARG A 1 117 ? 35.514 -2.357 -17.458 1.00 91.19 117 ARG A N 1
ATOM 902 C CA . ARG A 1 117 ? 34.859 -3.645 -17.696 1.00 91.19 117 ARG A CA 1
ATOM 903 C C . ARG A 1 117 ? 34.230 -4.164 -16.400 1.00 91.19 117 ARG A C 1
ATOM 905 O O . ARG A 1 117 ? 34.935 -4.349 -15.412 1.00 91.19 117 ARG A O 1
ATOM 912 N N . LEU A 1 118 ? 32.918 -4.402 -16.416 1.00 88.81 118 LEU A N 1
ATOM 913 C CA . LEU A 1 118 ? 32.196 -5.005 -15.288 1.00 88.81 118 LEU A CA 1
ATOM 914 C C . LEU A 1 118 ? 32.201 -6.528 -15.399 1.00 88.81 118 LEU A C 1
ATOM 916 O O . LEU A 1 118 ? 32.424 -7.241 -14.427 1.00 88.81 118 LEU A O 1
ATOM 920 N N . GLU A 1 119 ? 31.971 -7.022 -16.614 1.00 88.94 119 GLU A N 1
ATOM 921 C CA . GLU A 1 119 ? 31.898 -8.440 -16.932 1.00 88.94 119 GLU A CA 1
ATOM 922 C C . GLU A 1 119 ? 32.304 -8.667 -18.396 1.00 88.94 119 GLU A C 1
ATOM 924 O O . GLU A 1 119 ? 32.620 -7.748 -19.152 1.00 88.94 119 GLU A O 1
ATOM 929 N N . ARG A 1 120 ? 32.346 -9.920 -18.842 1.00 82.62 120 ARG A N 1
ATOM 930 C CA . ARG A 1 120 ? 32.353 -10.222 -20.272 1.00 82.62 120 ARG A CA 1
ATOM 931 C C . ARG A 1 120 ? 31.124 -9.611 -20.962 1.00 82.62 120 ARG A C 1
ATOM 933 O O . ARG A 1 120 ? 30.014 -9.760 -20.471 1.00 82.62 120 ARG A O 1
ATOM 940 N N . ALA A 1 121 ? 31.367 -8.949 -22.093 1.00 88.62 121 ALA A N 1
ATOM 941 C CA . ALA A 1 121 ? 30.380 -8.247 -22.916 1.00 88.62 121 ALA A CA 1
ATOM 942 C C . ALA A 1 121 ? 29.666 -7.045 -22.254 1.00 88.62 121 ALA A C 1
ATOM 944 O O . ALA A 1 121 ? 28.810 -6.448 -22.900 1.00 88.62 121 ALA A O 1
ATOM 945 N N . ILE A 1 122 ? 30.012 -6.656 -21.015 1.00 93.88 122 ILE A N 1
ATOM 946 C CA . ILE A 1 122 ? 29.376 -5.541 -20.290 1.00 93.88 122 ILE A CA 1
ATOM 947 C C . ILE A 1 122 ? 30.446 -4.627 -19.674 1.00 93.88 122 ILE A C 1
ATOM 949 O O . ILE A 1 122 ? 31.290 -5.072 -18.887 1.00 93.88 122 ILE A O 1
ATOM 953 N N . ALA A 1 123 ? 30.391 -3.334 -19.987 1.00 94.25 123 ALA A N 1
ATOM 954 C CA . ALA A 1 123 ? 31.321 -2.332 -19.467 1.00 94.25 123 ALA A CA 1
ATOM 955 C C . ALA A 1 123 ? 30.627 -1.005 -19.140 1.00 94.25 123 ALA A C 1
ATOM 957 O O . ALA A 1 123 ? 29.556 -0.703 -19.661 1.00 94.25 123 ALA A O 1
ATOM 958 N N . VAL A 1 124 ? 31.261 -0.199 -18.290 1.00 92.75 124 VAL A N 1
ATOM 959 C CA . VAL A 1 124 ? 30.875 1.191 -18.032 1.00 92.75 124 VAL A CA 1
ATOM 960 C C . VAL A 1 124 ? 31.765 2.113 -18.847 1.00 92.75 124 VAL A C 1
ATOM 962 O O . VAL A 1 124 ? 32.992 2.015 -18.772 1.00 92.75 124 VAL A O 1
ATOM 965 N N . ARG A 1 125 ? 31.153 3.045 -19.579 1.00 84.81 125 ARG A N 1
ATOM 966 C CA . ARG A 1 125 ? 31.866 4.107 -20.297 1.00 84.81 125 ARG A CA 1
ATOM 967 C C . ARG A 1 125 ? 31.043 5.389 -20.299 1.00 84.81 125 ARG A C 1
ATOM 969 O O . ARG A 1 125 ? 29.870 5.370 -20.669 1.00 84.81 125 ARG A O 1
ATOM 976 N N . GLY A 1 126 ? 31.666 6.498 -19.896 1.00 78.50 126 GLY A N 1
ATOM 977 C CA . GLY A 1 126 ? 31.000 7.804 -19.828 1.00 78.50 126 GLY A CA 1
ATOM 978 C C . GLY A 1 126 ? 29.765 7.795 -18.922 1.00 78.50 126 GLY A C 1
ATOM 979 O O . GLY A 1 126 ? 28.726 8.304 -19.318 1.00 78.50 126 GLY A O 1
ATOM 980 N N . GLY A 1 127 ? 29.843 7.126 -17.764 1.00 84.50 127 GLY A N 1
ATOM 981 C CA . GLY A 1 127 ? 28.742 7.069 -16.792 1.00 84.50 127 GLY A CA 1
ATOM 982 C C . GLY A 1 127 ? 27.546 6.192 -17.185 1.00 84.50 127 GLY A C 1
ATOM 983 O O . GLY A 1 127 ? 26.546 6.207 -16.484 1.00 84.50 127 GLY A O 1
ATOM 984 N N . THR A 1 128 ? 27.635 5.413 -18.267 1.00 88.31 128 THR A N 1
ATOM 985 C CA . THR A 1 128 ? 26.549 4.527 -18.729 1.00 88.31 128 THR A CA 1
ATOM 986 C C . THR A 1 128 ? 27.020 3.083 -18.851 1.00 88.31 128 THR A C 1
ATOM 988 O O . THR A 1 128 ? 28.182 2.830 -19.192 1.00 88.31 128 THR A O 1
ATOM 991 N N . VAL A 1 129 ? 26.119 2.129 -18.605 1.00 92.88 129 VAL A N 1
ATOM 992 C CA . VAL A 1 129 ? 26.368 0.697 -18.824 1.00 92.88 129 VAL A CA 1
ATOM 993 C C . VAL A 1 129 ? 26.109 0.342 -20.290 1.00 92.88 129 VAL A C 1
ATOM 995 O O . VAL A 1 129 ? 25.090 0.715 -20.883 1.00 92.88 129 VAL A O 1
ATOM 998 N N . ARG A 1 130 ? 27.057 -0.376 -20.897 1.00 92.12 130 ARG A N 1
ATOM 999 C CA . ARG A 1 130 ? 27.076 -0.707 -22.324 1.00 92.12 130 ARG A CA 1
ATOM 1000 C C . ARG A 1 130 ? 27.292 -2.191 -22.564 1.00 92.12 130 ARG A C 1
ATOM 1002 O O . ARG A 1 130 ? 28.108 -2.817 -21.888 1.00 92.12 130 ARG A O 1
ATOM 1009 N N . LEU A 1 131 ? 26.619 -2.716 -23.587 1.00 91.75 131 LEU A N 1
ATOM 1010 C CA . LEU A 1 131 ? 27.012 -3.975 -24.215 1.00 91.75 131 LEU A CA 1
ATOM 1011 C C . LEU A 1 131 ? 28.202 -3.710 -25.143 1.00 91.75 131 LEU A C 1
ATOM 1013 O O . LEU A 1 131 ? 28.104 -2.879 -26.044 1.00 91.75 131 LEU A O 1
ATOM 1017 N N . THR A 1 132 ? 29.322 -4.397 -24.917 1.00 89.69 132 THR A N 1
ATOM 1018 C CA . THR A 1 132 ? 30.536 -4.246 -25.743 1.00 89.69 132 THR A CA 1
ATOM 1019 C C . THR A 1 132 ? 30.584 -5.207 -26.927 1.00 89.69 132 THR A C 1
ATOM 1021 O O . THR A 1 132 ? 31.305 -4.939 -27.881 1.00 89.69 132 THR A O 1
ATOM 1024 N N . ALA A 1 133 ? 29.805 -6.291 -26.878 1.00 87.56 133 ALA A N 1
ATOM 1025 C CA . ALA A 1 133 ? 29.673 -7.274 -27.953 1.00 87.56 133 ALA A CA 1
ATOM 1026 C C . ALA A 1 133 ? 28.206 -7.748 -28.067 1.00 87.56 133 ALA A C 1
ATOM 1028 O O . ALA A 1 133 ? 27.875 -8.831 -27.570 1.00 87.56 133 ALA A O 1
ATOM 1029 N N . PRO A 1 134 ? 27.291 -6.933 -28.635 1.00 86.56 134 PRO A N 1
ATOM 1030 C CA . PRO A 1 134 ? 25.879 -7.298 -28.807 1.00 86.56 134 PRO A CA 1
ATOM 1031 C C . PRO A 1 134 ? 25.666 -8.606 -29.585 1.00 86.56 134 PRO A C 1
ATOM 1033 O O . PRO A 1 134 ? 24.709 -9.327 -29.331 1.00 86.56 134 PRO A O 1
ATOM 1036 N N . GLU A 1 135 ? 26.582 -8.958 -30.483 1.00 87.00 135 GLU A N 1
ATOM 1037 C CA . GLU A 1 135 ? 26.585 -10.212 -31.234 1.00 87.00 135 GLU A CA 1
ATOM 1038 C C . GLU A 1 135 ? 26.710 -11.465 -30.346 1.00 87.00 135 GLU A C 1
ATOM 1040 O O . GLU A 1 135 ? 26.248 -12.540 -30.734 1.00 87.00 135 GLU A O 1
ATO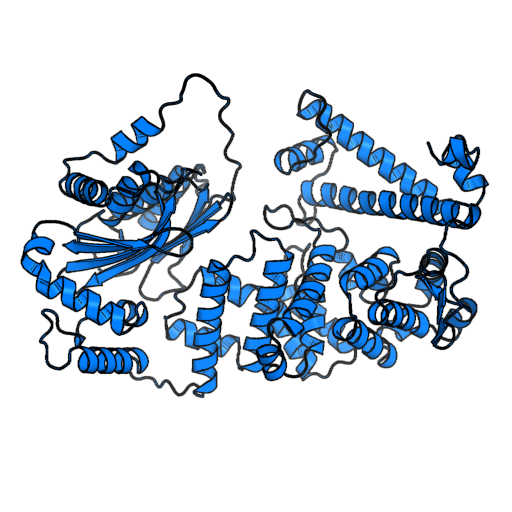M 1045 N N . GLU A 1 136 ? 27.267 -11.352 -29.127 1.00 88.56 136 GLU A N 1
ATOM 1046 C CA . GLU A 1 136 ? 27.306 -12.472 -28.172 1.00 88.56 136 GLU A CA 1
ATOM 1047 C C . GLU A 1 136 ? 25.906 -12.816 -27.619 1.00 88.56 136 GLU A C 1
ATOM 1049 O O . GLU A 1 136 ? 25.725 -13.926 -27.109 1.00 88.56 136 GLU A O 1
ATOM 1054 N N . LEU A 1 137 ? 24.903 -11.929 -27.740 1.00 90.75 137 LEU A N 1
ATOM 1055 C CA . LEU A 1 137 ? 23.547 -12.163 -27.217 1.00 90.75 137 LEU A CA 1
ATOM 1056 C C . LEU A 1 137 ? 22.894 -13.405 -27.831 1.00 90.75 137 LEU A C 1
ATOM 1058 O O . LEU A 1 137 ? 22.282 -14.179 -27.101 1.00 90.75 137 LEU A O 1
ATOM 1062 N N . GLY A 1 138 ? 23.081 -13.647 -29.134 1.00 89.75 138 GLY A N 1
ATOM 1063 C CA . GLY A 1 138 ? 22.505 -14.817 -29.808 1.00 89.75 138 GLY A CA 1
ATOM 1064 C C . GLY A 1 138 ? 23.042 -16.151 -29.276 1.00 89.75 138 GLY A C 1
ATOM 1065 O O . GLY A 1 138 ? 22.310 -17.130 -29.192 1.00 89.75 138 GLY A O 1
ATOM 1066 N N . GLN A 1 139 ? 24.311 -16.190 -28.856 1.00 90.38 139 GLN A N 1
ATOM 1067 C CA . GLN A 1 139 ? 24.923 -17.388 -28.264 1.00 90.38 139 GLN A CA 1
ATOM 1068 C C . GLN A 1 139 ? 24.674 -17.481 -26.755 1.00 90.38 139 GLN A C 1
ATOM 1070 O O . GLN A 1 139 ? 24.758 -18.561 -26.167 1.00 90.38 139 GLN A O 1
ATOM 1075 N N . ARG A 1 140 ? 24.438 -16.340 -26.099 1.00 92.06 140 ARG A N 1
ATOM 1076 C CA . ARG A 1 140 ? 24.298 -16.229 -24.644 1.00 92.06 140 ARG A CA 1
ATOM 1077 C C . ARG A 1 140 ? 23.168 -15.272 -24.261 1.00 92.06 140 ARG A C 1
ATOM 1079 O O . ARG A 1 140 ? 23.441 -14.207 -23.698 1.00 92.06 140 ARG A O 1
ATOM 1086 N N . PRO A 1 141 ? 21.902 -15.680 -24.448 1.00 94.19 141 PRO A N 1
ATOM 1087 C CA . PRO A 1 141 ? 20.756 -14.825 -24.151 1.00 94.19 141 PRO A CA 1
ATOM 1088 C C . PRO A 1 141 ? 20.726 -14.313 -22.706 1.00 94.19 141 PRO A C 1
ATOM 1090 O O . PRO A 1 141 ? 20.328 -13.178 -22.467 1.00 94.19 141 PRO A O 1
ATOM 1093 N N . TYR A 1 142 ? 21.216 -15.095 -21.729 1.00 94.56 142 TYR A N 1
ATOM 1094 C CA . TYR A 1 142 ? 21.241 -14.718 -20.301 1.00 94.56 142 TYR A CA 1
ATOM 1095 C C . TYR A 1 142 ? 21.970 -13.390 -20.013 1.00 94.56 142 TYR A C 1
ATOM 1097 O O . TYR A 1 142 ? 21.774 -12.799 -18.947 1.00 94.56 142 TYR A O 1
ATOM 1105 N N . LEU A 1 143 ? 22.820 -12.919 -20.937 1.00 94.81 143 LEU A N 1
ATOM 1106 C CA . LEU A 1 143 ? 23.475 -11.615 -20.848 1.00 94.81 143 LEU A CA 1
ATOM 1107 C C . LEU A 1 143 ? 22.470 -10.456 -20.842 1.00 94.81 143 LEU A C 1
ATOM 1109 O O . LEU A 1 143 ? 22.768 -9.433 -20.230 1.00 94.81 143 LEU A O 1
ATOM 1113 N N . LEU A 1 144 ? 21.279 -10.633 -21.434 1.00 95.88 144 LEU A N 1
ATOM 1114 C CA . LEU A 1 144 ? 20.183 -9.664 -21.353 1.00 95.88 144 LEU A CA 1
ATOM 1115 C C . LEU A 1 144 ? 19.835 -9.366 -19.893 1.00 95.88 144 LEU A C 1
ATOM 1117 O O . LEU A 1 144 ? 19.858 -8.212 -19.495 1.00 95.88 144 LEU A O 1
ATOM 1121 N N . MET A 1 145 ? 19.614 -10.392 -19.066 1.00 96.38 145 MET A N 1
ATOM 1122 C CA . MET A 1 145 ? 19.291 -10.191 -17.648 1.00 96.38 145 MET A CA 1
ATOM 1123 C C . MET A 1 145 ? 20.508 -9.707 -16.840 1.00 96.38 145 MET A C 1
ATOM 1125 O O . MET A 1 145 ? 20.383 -8.842 -15.974 1.00 96.38 145 MET A O 1
ATOM 1129 N N . ARG A 1 146 ? 21.719 -10.208 -17.150 1.00 95.50 146 ARG A N 1
ATOM 1130 C CA . ARG A 1 146 ? 22.963 -9.746 -16.491 1.00 95.50 146 ARG A CA 1
ATOM 1131 C C . ARG A 1 146 ? 23.203 -8.258 -16.694 1.00 95.50 146 ARG A C 1
ATOM 1133 O O . ARG A 1 146 ? 23.681 -7.608 -15.773 1.00 95.50 146 ARG A O 1
ATOM 1140 N N . LEU A 1 147 ? 22.887 -7.727 -17.872 1.00 95.94 147 LEU A N 1
ATOM 1141 C CA . LEU A 1 147 ? 23.033 -6.309 -18.172 1.00 95.94 147 LEU A CA 1
ATOM 1142 C C . LEU A 1 147 ? 22.283 -5.441 -17.153 1.00 95.94 147 LEU A C 1
ATOM 1144 O O . LEU A 1 147 ? 22.877 -4.522 -16.591 1.00 95.94 147 LEU A O 1
ATOM 1148 N N . PHE A 1 148 ? 21.017 -5.762 -16.880 1.00 96.25 148 PHE A N 1
ATOM 1149 C CA . PHE A 1 148 ? 20.202 -5.016 -15.922 1.00 96.25 148 PHE A CA 1
ATOM 1150 C C . PHE A 1 148 ? 20.663 -5.231 -14.477 1.00 96.25 148 PHE A C 1
ATOM 1152 O O . PHE A 1 148 ? 20.724 -4.269 -13.718 1.00 96.25 148 PHE A O 1
ATOM 1159 N N . LEU A 1 149 ? 21.117 -6.438 -14.116 1.00 95.69 149 LEU A N 1
ATOM 1160 C CA . LEU A 1 149 ? 21.737 -6.672 -12.805 1.00 95.69 149 LEU A CA 1
ATOM 1161 C C . LEU A 1 149 ? 22.980 -5.784 -12.603 1.00 95.69 149 LEU A C 1
ATOM 1163 O O . LEU A 1 149 ? 23.185 -5.222 -11.529 1.00 95.69 149 LEU A O 1
ATOM 1167 N N . GLN A 1 150 ? 23.824 -5.639 -13.628 1.00 94.94 150 GLN A N 1
ATOM 1168 C CA . GLN A 1 150 ? 25.002 -4.771 -13.553 1.00 94.94 150 GLN A CA 1
ATOM 1169 C C . GLN A 1 150 ? 24.622 -3.286 -13.491 1.00 94.94 150 GLN A C 1
ATOM 1171 O O . GLN A 1 150 ? 25.272 -2.526 -12.770 1.00 94.94 150 GLN A O 1
ATOM 1176 N N . ALA A 1 151 ? 23.565 -2.871 -14.195 1.00 94.31 151 ALA A N 1
ATOM 1177 C CA . ALA A 1 151 ? 23.004 -1.528 -14.060 1.00 94.31 151 ALA A CA 1
ATOM 1178 C C . ALA A 1 151 ? 22.560 -1.261 -12.615 1.00 94.31 151 ALA A C 1
ATOM 1180 O O . ALA A 1 151 ? 23.029 -0.301 -12.011 1.00 94.31 151 ALA A O 1
ATOM 1181 N N . GLY A 1 152 ? 21.797 -2.173 -12.007 1.00 93.19 152 GLY A N 1
ATOM 1182 C CA . GLY A 1 152 ? 21.335 -2.031 -10.624 1.00 93.19 152 GLY A CA 1
ATOM 1183 C C . GLY A 1 152 ? 22.440 -2.038 -9.574 1.00 93.19 152 GLY A C 1
ATOM 1184 O O . GLY A 1 152 ? 22.417 -1.236 -8.643 1.00 93.19 152 GLY A O 1
ATOM 1185 N N . ARG A 1 153 ? 23.474 -2.869 -9.749 1.00 92.25 153 ARG A N 1
ATOM 1186 C CA . ARG A 1 153 ? 24.651 -2.877 -8.860 1.00 92.25 153 ARG A CA 1
ATOM 1187 C C . ARG A 1 153 ? 25.496 -1.612 -8.959 1.00 92.25 153 ARG A C 1
ATOM 1189 O O . ARG A 1 153 ? 26.164 -1.239 -7.999 1.00 92.25 153 ARG A O 1
ATOM 1196 N N . THR A 1 154 ? 25.545 -0.998 -10.139 1.00 91.69 154 THR A N 1
ATOM 1197 C CA . THR A 1 154 ? 26.328 0.225 -10.351 1.00 91.69 154 THR A CA 1
ATOM 1198 C C . THR A 1 154 ? 25.532 1.496 -10.084 1.00 91.69 154 THR A C 1
ATOM 1200 O O . THR A 1 154 ? 26.159 2.525 -9.851 1.00 91.69 154 THR A O 1
ATOM 1203 N N . GLY A 1 155 ? 24.197 1.432 -10.105 1.00 89.81 155 GLY A N 1
ATOM 1204 C CA . GLY A 1 155 ? 23.320 2.605 -10.073 1.00 89.81 155 GLY A CA 1
ATOM 1205 C C . GLY A 1 155 ? 23.444 3.475 -11.329 1.00 89.81 155 GLY A C 1
ATOM 1206 O O . GLY A 1 155 ? 23.099 4.649 -11.300 1.00 89.81 155 GLY A O 1
ATOM 1207 N N . LEU A 1 156 ? 24.006 2.941 -12.422 1.00 90.94 156 LEU A N 1
ATOM 1208 C CA . LEU A 1 156 ? 24.234 3.696 -13.655 1.00 90.94 156 LEU A CA 1
ATOM 1209 C C . LEU A 1 156 ? 23.201 3.323 -14.725 1.00 90.94 156 LEU A C 1
ATOM 1211 O O . LEU A 1 156 ? 22.915 2.134 -14.907 1.00 90.94 156 LEU A O 1
ATOM 1215 N N . PRO A 1 157 ? 22.698 4.302 -15.500 1.00 89.88 157 PRO A N 1
ATOM 1216 C CA . PRO A 1 157 ? 21.724 4.038 -16.548 1.00 89.88 157 PRO A CA 1
ATOM 1217 C C . PRO A 1 157 ? 22.334 3.255 -17.717 1.00 89.88 157 PRO A C 1
ATOM 1219 O O . PRO A 1 157 ? 23.541 3.299 -17.995 1.00 89.88 157 PRO A O 1
ATOM 1222 N N . LEU A 1 158 ? 21.473 2.545 -18.447 1.00 90.00 158 LEU A N 1
ATOM 1223 C CA . LEU A 1 158 ? 21.851 1.900 -19.701 1.00 90.00 158 LEU A CA 1
ATOM 1224 C C . LEU A 1 158 ? 22.021 2.942 -20.803 1.00 90.00 158 LEU A C 1
ATOM 1226 O O . LEU A 1 158 ? 21.150 3.778 -21.018 1.00 90.00 158 LEU A O 1
ATOM 1230 N N . HIS A 1 159 ? 23.097 2.826 -21.575 1.00 87.31 159 HIS A N 1
ATOM 1231 C CA . HIS A 1 159 ? 23.277 3.645 -22.771 1.00 87.31 159 HIS A CA 1
ATOM 1232 C C . HIS A 1 159 ? 22.183 3.372 -23.819 1.00 87.31 159 HIS A C 1
ATOM 1234 O O . HIS A 1 159 ? 21.823 2.209 -24.030 1.00 87.31 159 HIS A O 1
ATOM 1240 N N . HIS A 1 160 ? 21.723 4.389 -24.557 1.00 79.06 160 HIS A N 1
ATOM 1241 C CA . HIS A 1 160 ? 20.651 4.225 -25.548 1.00 79.06 160 HIS A CA 1
ATOM 1242 C C . HIS A 1 160 ? 20.873 3.098 -26.566 1.00 79.06 160 HIS A C 1
ATOM 1244 O O . HIS A 1 160 ? 19.973 2.292 -26.789 1.00 79.06 160 HIS A O 1
ATOM 1250 N N . ARG A 1 161 ? 22.075 2.974 -27.154 1.00 82.62 161 ARG A N 1
ATOM 1251 C CA . ARG A 1 161 ? 22.360 1.890 -28.125 1.00 82.62 161 ARG A CA 1
ATOM 1252 C C . ARG A 1 161 ? 22.225 0.506 -27.501 1.00 82.62 161 ARG A C 1
ATOM 1254 O O . ARG A 1 161 ? 21.849 -0.445 -28.176 1.00 82.62 161 ARG A O 1
ATOM 1261 N N . THR A 1 162 ? 22.513 0.396 -26.208 1.00 90.25 162 THR A N 1
ATOM 1262 C CA . THR A 1 162 ? 22.313 -0.840 -25.455 1.00 90.25 162 THR A CA 1
ATOM 1263 C C . THR A 1 162 ? 20.826 -1.141 -25.313 1.00 90.25 162 THR A C 1
ATOM 1265 O O . THR A 1 162 ? 20.422 -2.274 -25.546 1.00 90.25 162 THR A O 1
ATOM 1268 N N . ARG A 1 163 ? 20.002 -0.134 -24.993 1.00 88.56 163 ARG A N 1
ATOM 1269 C CA . ARG A 1 163 ? 18.538 -0.276 -24.911 1.00 88.56 163 ARG A CA 1
ATOM 1270 C C . ARG A 1 163 ? 17.951 -0.720 -26.255 1.00 88.56 163 ARG A C 1
ATOM 1272 O O . ARG A 1 163 ? 17.218 -1.700 -26.295 1.00 88.56 163 ARG A O 1
ATOM 1279 N N . GLN A 1 164 ? 18.360 -0.083 -27.354 1.00 83.81 164 GLN A N 1
ATOM 1280 C CA . GLN A 1 164 ? 17.968 -0.480 -28.713 1.00 83.81 164 GLN A CA 1
ATOM 1281 C C . GLN A 1 164 ? 18.394 -1.918 -29.041 1.00 83.81 164 GLN A C 1
ATOM 1283 O O . GLN A 1 164 ? 17.607 -2.686 -29.591 1.00 83.81 164 GLN A O 1
ATOM 1288 N N . ALA A 1 165 ? 19.619 -2.309 -28.668 1.00 89.06 165 ALA A N 1
ATOM 1289 C CA . ALA A 1 165 ? 20.097 -3.674 -28.858 1.00 89.06 165 ALA A CA 1
ATOM 1290 C C . ALA A 1 165 ? 19.267 -4.694 -28.063 1.00 89.06 165 ALA A C 1
ATOM 1292 O O . ALA A 1 165 ? 18.942 -5.745 -28.609 1.00 89.06 165 ALA A O 1
ATOM 1293 N N . VAL A 1 166 ? 18.878 -4.389 -26.819 1.00 93.00 166 VAL A N 1
ATOM 1294 C CA . VAL A 1 166 ? 17.971 -5.239 -26.026 1.00 93.00 166 VAL A CA 1
ATOM 1295 C C . VAL A 1 166 ? 16.632 -5.402 -26.745 1.00 93.00 166 VAL A C 1
ATOM 1297 O O . VAL A 1 166 ? 16.211 -6.533 -26.977 1.00 93.00 166 VAL A O 1
ATOM 1300 N N . THR A 1 167 ? 16.007 -4.300 -27.170 1.00 89.38 167 THR A N 1
ATOM 1301 C CA . THR A 1 167 ? 14.714 -4.325 -27.871 1.00 89.38 167 THR A CA 1
ATOM 1302 C C . THR A 1 167 ? 14.775 -5.133 -29.175 1.00 89.38 167 THR A C 1
ATOM 1304 O O . THR A 1 167 ? 13.881 -5.932 -29.450 1.00 89.38 167 THR A O 1
ATOM 1307 N N . ALA A 1 168 ? 15.861 -5.015 -29.946 1.00 88.81 168 ALA A N 1
ATOM 1308 C CA . ALA A 1 168 ? 16.065 -5.798 -31.170 1.00 88.81 168 ALA A CA 1
ATOM 1309 C C . ALA A 1 168 ? 16.213 -7.316 -30.914 1.00 88.81 168 ALA A C 1
ATOM 1311 O O . ALA A 1 168 ? 15.900 -8.130 -31.785 1.00 88.81 168 ALA A O 1
ATOM 1312 N N . HIS A 1 169 ? 16.656 -7.711 -29.716 1.00 94.38 169 HIS A N 1
ATOM 1313 C CA . HIS A 1 169 ? 16.930 -9.103 -29.345 1.00 94.38 169 HIS A CA 1
ATOM 1314 C C . HIS A 1 169 ? 15.892 -9.714 -28.392 1.00 94.38 169 HIS A C 1
ATOM 1316 O O . HIS A 1 169 ? 16.105 -10.815 -27.888 1.00 94.38 169 HIS A O 1
ATOM 1322 N N . LEU A 1 170 ? 14.737 -9.070 -28.180 1.00 94.06 170 LEU A N 1
ATOM 1323 C CA . LEU A 1 170 ? 13.658 -9.622 -27.342 1.00 94.06 170 LEU A CA 1
ATOM 1324 C C . LEU A 1 170 ? 13.138 -10.981 -27.830 1.00 94.06 170 LEU A C 1
ATOM 1326 O O . LEU A 1 170 ? 12.599 -11.747 -27.038 1.00 94.06 170 LEU A O 1
ATOM 1330 N N . HIS A 1 171 ? 13.315 -11.300 -29.115 1.00 94.31 171 HIS A N 1
ATOM 1331 C CA . HIS A 1 171 ? 12.967 -12.604 -29.683 1.00 94.31 171 HIS A CA 1
ATOM 1332 C C . HIS A 1 171 ? 13.758 -13.771 -29.060 1.00 94.31 171 HIS A C 1
ATOM 1334 O O . HIS A 1 171 ? 13.322 -14.910 -29.170 1.00 94.31 171 HIS A O 1
ATOM 1340 N N . LEU A 1 172 ? 14.889 -13.499 -28.395 1.00 95.31 172 LEU A N 1
ATOM 1341 C CA . LEU A 1 172 ? 15.675 -14.493 -27.653 1.00 95.31 172 LEU A CA 1
ATOM 1342 C C . LEU A 1 172 ? 15.069 -14.844 -26.280 1.00 95.31 172 LEU A C 1
ATOM 1344 O O . LEU A 1 172 ? 15.560 -15.749 -25.609 1.00 95.31 172 LEU A O 1
ATOM 1348 N N . VAL A 1 173 ? 14.040 -14.116 -25.834 1.00 96.19 173 VAL A N 1
ATOM 1349 C CA . VAL A 1 173 ? 13.320 -14.349 -24.572 1.00 96.19 173 VAL A CA 1
ATOM 1350 C C . VAL A 1 173 ? 12.163 -15.320 -24.836 1.00 96.19 173 VAL A C 1
ATOM 1352 O O . VAL A 1 173 ? 10.982 -14.957 -24.833 1.00 96.19 173 VAL A O 1
ATOM 1355 N N . ASP A 1 174 ? 12.524 -16.563 -25.140 1.00 95.06 174 ASP A N 1
ATOM 1356 C CA . ASP A 1 174 ? 11.604 -17.680 -25.363 1.00 95.06 174 ASP A CA 1
ATOM 1357 C C . ASP A 1 174 ? 11.256 -18.419 -24.053 1.00 95.06 174 ASP A C 1
ATOM 1359 O O . ASP A 1 174 ? 11.617 -17.981 -22.956 1.00 95.06 174 ASP A O 1
ATOM 1363 N N . ASP A 1 175 ? 10.520 -19.530 -24.144 1.00 94.25 175 ASP A N 1
ATOM 1364 C CA . ASP A 1 175 ? 10.157 -20.330 -22.965 1.00 94.25 175 ASP A CA 1
ATOM 1365 C C . ASP A 1 175 ? 11.388 -20.925 -22.271 1.00 94.25 175 ASP A C 1
ATOM 1367 O O . ASP A 1 175 ? 11.467 -20.914 -21.044 1.00 94.25 175 ASP A O 1
ATOM 1371 N N . GLY A 1 176 ? 12.406 -21.337 -23.035 1.00 94.94 176 GLY A N 1
ATOM 1372 C CA . GLY A 1 176 ? 13.663 -21.840 -22.480 1.00 94.94 176 GLY A CA 1
ATOM 1373 C C . GLY A 1 176 ? 14.419 -20.777 -21.678 1.00 94.94 176 GLY A C 1
ATOM 1374 O O . GLY A 1 176 ? 15.022 -21.083 -20.646 1.00 94.94 176 GLY A O 1
ATOM 1375 N N . PHE A 1 177 ? 14.362 -19.514 -22.108 1.00 96.56 177 PHE A N 1
ATOM 1376 C CA . PHE A 1 177 ? 14.876 -18.385 -21.340 1.00 96.56 177 PHE A CA 1
ATOM 1377 C C . PHE A 1 177 ? 14.067 -18.151 -20.059 1.00 96.56 177 PHE A C 1
ATOM 1379 O O . PHE A 1 177 ? 14.662 -17.984 -18.991 1.00 96.56 177 PHE A O 1
ATOM 1386 N N . ARG A 1 178 ? 12.729 -18.148 -20.157 1.00 96.44 178 ARG A N 1
ATOM 1387 C CA . ARG A 1 178 ? 11.814 -17.908 -19.026 1.00 96.44 178 ARG A CA 1
ATOM 1388 C C . ARG A 1 178 ? 11.907 -18.983 -17.940 1.00 96.44 178 ARG A C 1
ATOM 1390 O O . ARG A 1 178 ? 11.830 -18.651 -16.764 1.00 96.44 178 ARG A O 1
ATOM 1397 N N . GLU A 1 179 ? 12.104 -20.242 -18.322 1.00 95.62 179 GLU A N 1
ATOM 1398 C CA . GLU A 1 179 ? 12.204 -21.391 -17.408 1.00 95.62 179 GLU A CA 1
ATOM 1399 C C . GLU A 1 179 ? 13.634 -21.639 -16.896 1.00 95.62 179 GLU A C 1
ATOM 1401 O O . GLU A 1 179 ? 13.891 -22.562 -16.117 1.00 95.62 179 GLU A O 1
ATOM 1406 N N . SER A 1 180 ? 14.608 -20.835 -17.330 1.00 96.62 180 SER A N 1
ATOM 1407 C CA . SER A 1 180 ? 16.009 -21.029 -16.974 1.00 96.62 180 SER A CA 1
ATOM 1408 C C . SER A 1 180 ? 16.284 -20.664 -15.517 1.00 96.62 180 SER A C 1
ATOM 1410 O O . SER A 1 180 ? 16.325 -19.486 -15.155 1.00 96.62 180 SER A O 1
ATOM 1412 N N . ARG A 1 181 ? 16.651 -21.660 -14.695 1.00 95.50 181 ARG A N 1
ATOM 1413 C CA . ARG A 1 181 ? 17.113 -21.455 -13.304 1.00 95.50 181 ARG A CA 1
ATOM 1414 C C . ARG A 1 181 ? 18.200 -20.392 -13.175 1.00 95.50 181 ARG A C 1
ATOM 1416 O O . ARG A 1 181 ? 18.273 -19.663 -12.190 1.00 95.50 181 ARG A O 1
ATOM 1423 N N . ARG A 1 182 ? 19.094 -20.334 -14.167 1.00 95.75 182 ARG A N 1
ATOM 1424 C CA . ARG A 1 182 ? 20.191 -19.365 -14.194 1.00 95.75 182 ARG A CA 1
ATOM 1425 C C . ARG A 1 182 ? 19.655 -17.944 -14.327 1.00 95.75 182 ARG A C 1
ATOM 1427 O O . ARG A 1 182 ? 20.151 -17.065 -13.633 1.00 95.75 182 ARG A O 1
ATOM 1434 N N . VAL A 1 183 ? 18.695 -17.728 -15.222 1.00 96.81 183 VAL A N 1
ATOM 1435 C CA . VAL A 1 183 ? 18.087 -16.411 -15.451 1.00 96.81 183 VAL A CA 1
ATOM 1436 C C . VAL A 1 183 ? 17.228 -16.013 -14.257 1.00 96.81 183 VAL A C 1
ATOM 1438 O O . VAL A 1 183 ? 17.398 -14.900 -13.768 1.00 96.81 183 VAL A O 1
ATOM 1441 N N . ALA A 1 184 ? 16.419 -16.935 -13.725 1.00 96.31 184 ALA A N 1
ATOM 1442 C CA . ALA A 1 184 ? 15.622 -16.713 -12.519 1.00 96.31 184 ALA A CA 1
ATOM 1443 C C . ALA A 1 184 ? 16.481 -16.228 -11.346 1.00 96.31 184 ALA A C 1
ATOM 1445 O O . ALA A 1 184 ? 16.179 -15.200 -10.749 1.00 96.31 184 ALA A O 1
ATOM 1446 N N . ARG A 1 185 ? 17.629 -16.873 -11.101 1.00 96.06 185 ARG A N 1
ATOM 1447 C CA . ARG A 1 185 ? 18.570 -16.439 -10.059 1.00 96.06 185 ARG A CA 1
ATOM 1448 C C . ARG A 1 185 ? 19.113 -15.027 -10.284 1.00 96.06 185 ARG A C 1
ATOM 1450 O O . ARG A 1 185 ? 19.233 -14.271 -9.333 1.00 96.06 185 ARG A O 1
ATOM 1457 N N . ILE A 1 186 ? 19.451 -14.674 -11.527 1.00 96.62 186 ILE A N 1
ATOM 1458 C CA . ILE A 1 186 ? 19.939 -13.324 -11.863 1.00 96.62 186 ILE A CA 1
ATOM 1459 C C . ILE A 1 186 ? 18.827 -12.292 -11.638 1.00 96.62 186 ILE A C 1
ATOM 1461 O O . ILE A 1 186 ? 19.115 -11.188 -11.190 1.00 96.62 186 ILE A O 1
ATOM 1465 N N . PHE A 1 187 ? 17.576 -12.641 -11.943 1.00 97.25 187 PHE A N 1
ATOM 1466 C CA . PHE A 1 187 ? 16.427 -11.764 -11.738 1.00 97.25 187 PHE A CA 1
ATOM 1467 C C . PHE A 1 187 ? 16.123 -11.540 -10.249 1.00 97.25 187 PHE A C 1
ATOM 1469 O O . PHE A 1 187 ? 16.008 -10.393 -9.830 1.00 97.25 187 PHE A O 1
ATOM 1476 N N . CYS A 1 188 ? 16.080 -12.593 -9.428 1.00 95.12 188 CYS A N 1
ATOM 1477 C CA . CYS A 1 188 ? 15.909 -12.443 -7.977 1.00 95.12 188 CYS A CA 1
ATOM 1478 C C . CYS A 1 188 ? 17.072 -11.659 -7.347 1.00 95.12 188 CYS A C 1
ATOM 1480 O O . CYS A 1 188 ? 16.865 -10.773 -6.517 1.00 95.12 188 CYS A O 1
ATOM 1482 N N . GLU A 1 189 ? 18.302 -11.912 -7.803 1.00 94.94 189 GLU A N 1
ATOM 1483 C CA . GLU A 1 189 ? 19.475 -11.137 -7.398 1.00 94.94 189 GLU A CA 1
ATOM 1484 C C . GLU A 1 189 ? 19.357 -9.660 -7.809 1.00 94.94 189 GLU A C 1
ATOM 1486 O O . GLU A 1 189 ? 19.725 -8.777 -7.042 1.00 94.94 189 GLU A O 1
ATOM 1491 N N . LEU A 1 190 ? 18.817 -9.363 -8.993 1.00 96.06 190 LEU A N 1
ATOM 1492 C CA . LEU A 1 190 ? 18.559 -7.991 -9.432 1.00 96.06 190 LEU A CA 1
ATOM 1493 C C . LEU A 1 190 ? 17.586 -7.283 -8.489 1.00 96.06 190 LEU A C 1
ATOM 1495 O O . LEU A 1 190 ? 17.866 -6.152 -8.099 1.00 96.06 190 LEU A O 1
ATOM 1499 N N . LEU A 1 191 ? 16.491 -7.930 -8.089 1.00 95.06 191 LEU A N 1
ATOM 1500 C CA . LEU A 1 191 ? 15.512 -7.317 -7.187 1.00 95.06 191 LEU A CA 1
ATOM 1501 C C . LEU A 1 191 ? 16.113 -7.007 -5.808 1.00 95.06 191 LEU A C 1
ATOM 1503 O O . LEU A 1 191 ? 15.883 -5.935 -5.261 1.00 95.06 191 LEU A O 1
ATOM 1507 N N . THR A 1 192 ? 16.916 -7.927 -5.270 1.00 91.69 192 THR A N 1
ATOM 1508 C CA . THR A 1 192 ? 17.428 -7.867 -3.890 1.00 91.69 192 THR A CA 1
ATOM 1509 C C . THR A 1 192 ? 18.758 -7.125 -3.721 1.00 91.69 192 THR A C 1
ATOM 1511 O O . THR A 1 192 ? 19.052 -6.649 -2.622 1.00 91.69 192 THR A O 1
ATOM 1514 N N . ALA A 1 193 ? 19.601 -7.071 -4.757 1.00 87.94 193 ALA A N 1
ATOM 1515 C CA . ALA A 1 193 ? 20.988 -6.599 -4.668 1.00 87.94 193 ALA A CA 1
ATOM 1516 C C . ALA A 1 193 ? 21.274 -5.320 -5.473 1.00 87.94 193 ALA A C 1
ATOM 1518 O O . ALA A 1 193 ? 22.428 -4.890 -5.548 1.00 87.94 193 ALA A O 1
ATOM 1519 N N . SER A 1 194 ? 20.257 -4.727 -6.098 1.00 88.62 194 SER A N 1
ATOM 1520 C CA . SER A 1 194 ? 20.390 -3.426 -6.759 1.00 88.62 194 SER A CA 1
ATOM 1521 C C . SER A 1 194 ? 20.445 -2.302 -5.726 1.00 88.62 194 SER A C 1
ATOM 1523 O O . SER A 1 194 ? 19.676 -2.306 -4.772 1.00 88.62 194 SER A O 1
ATOM 1525 N N . ASN A 1 195 ? 21.327 -1.319 -5.932 1.00 83.12 195 ASN A N 1
ATOM 1526 C CA . ASN A 1 195 ? 21.367 -0.117 -5.090 1.00 83.12 195 ASN A CA 1
ATOM 1527 C C . ASN A 1 195 ? 20.127 0.752 -5.335 1.00 83.12 195 ASN A C 1
ATOM 1529 O O . ASN A 1 195 ? 19.524 1.258 -4.396 1.00 83.12 195 ASN A O 1
ATOM 1533 N N . GLU A 1 196 ? 19.756 0.893 -6.609 1.00 84.69 196 GLU A N 1
ATOM 1534 C CA . GLU A 1 196 ? 18.542 1.571 -7.058 1.00 84.69 196 GLU A CA 1
ATOM 1535 C C . GLU A 1 196 ? 17.793 0.637 -8.010 1.00 84.69 196 GLU A C 1
ATOM 1537 O O . GLU A 1 196 ? 18.189 0.446 -9.161 1.00 84.69 196 GLU A O 1
ATOM 1542 N N . VAL A 1 197 ? 16.735 -0.002 -7.512 1.00 93.06 197 VAL A N 1
ATOM 1543 C CA . VAL A 1 197 ? 15.976 -1.013 -8.265 1.00 93.06 197 VAL A CA 1
ATOM 1544 C C . VAL A 1 197 ? 14.938 -0.392 -9.207 1.00 93.06 197 VAL A C 1
ATOM 1546 O O . VAL A 1 197 ? 14.736 -0.903 -10.309 1.00 93.06 197 VAL A O 1
ATOM 1549 N N . PHE A 1 198 ? 14.344 0.748 -8.831 1.00 93.31 198 PHE A N 1
ATOM 1550 C CA . PHE A 1 198 ? 13.312 1.419 -9.628 1.00 93.31 198 PHE A CA 1
ATOM 1551 C C . PHE A 1 198 ? 13.784 1.773 -11.047 1.00 93.31 198 PHE A C 1
ATOM 1553 O O . PHE A 1 198 ? 13.158 1.300 -11.998 1.00 93.31 198 PHE A O 1
ATOM 1560 N N . PRO A 1 199 ? 14.912 2.492 -11.252 1.00 91.31 199 PRO A N 1
ATOM 1561 C CA . PRO A 1 199 ? 15.335 2.882 -12.601 1.00 91.31 199 PRO A CA 1
ATOM 1562 C C . PRO A 1 199 ? 15.699 1.673 -13.476 1.00 91.31 199 PRO A C 1
ATOM 1564 O O . PRO A 1 199 ? 15.603 1.715 -14.702 1.00 91.31 199 PRO A O 1
ATOM 1567 N N . VAL A 1 200 ? 16.119 0.567 -12.852 1.00 94.69 200 VAL A N 1
ATOM 1568 C CA . VAL A 1 200 ? 16.461 -0.679 -13.547 1.00 94.69 200 VAL A CA 1
ATOM 1569 C C . VAL A 1 200 ? 15.205 -1.371 -14.050 1.00 94.69 200 VAL A C 1
ATOM 1571 O O . VAL A 1 200 ? 15.144 -1.722 -15.228 1.00 94.69 200 VAL A O 1
ATOM 1574 N N . LEU A 1 201 ? 14.205 -1.554 -13.184 1.00 95.69 201 LEU A N 1
ATOM 1575 C CA . LEU A 1 201 ? 12.932 -2.161 -13.564 1.00 95.69 201 LEU A CA 1
ATOM 1576 C C . LEU A 1 201 ? 12.181 -1.288 -14.573 1.00 95.69 201 LEU A C 1
ATOM 1578 O O . LEU A 1 201 ? 11.634 -1.811 -15.542 1.00 95.69 201 LEU A O 1
ATOM 1582 N N . GLU A 1 202 ? 12.247 0.034 -14.419 1.00 91.81 202 GLU A N 1
ATOM 1583 C CA . GLU A 1 202 ? 11.704 0.994 -15.378 1.00 91.81 202 GLU A CA 1
ATOM 1584 C C . GLU A 1 202 ? 12.376 0.846 -16.751 1.00 91.81 202 GLU A C 1
ATOM 1586 O O . GLU A 1 202 ? 11.701 0.792 -17.780 1.00 91.81 202 GLU A O 1
ATOM 1591 N N . ALA A 1 203 ? 13.703 0.686 -16.791 1.00 91.25 203 ALA A N 1
ATOM 1592 C CA . ALA A 1 203 ? 14.419 0.406 -18.030 1.00 91.25 203 ALA A CA 1
ATOM 1593 C C . ALA A 1 203 ? 14.072 -0.979 -18.615 1.00 91.25 203 ALA A C 1
ATOM 1595 O O . ALA A 1 203 ? 14.006 -1.124 -19.840 1.00 91.25 203 ALA A O 1
ATOM 1596 N N . MET A 1 204 ? 13.839 -2.002 -17.783 1.00 95.31 204 MET A N 1
ATOM 1597 C CA . MET A 1 204 ? 13.389 -3.323 -18.247 1.00 95.31 204 MET A CA 1
ATOM 1598 C C . MET A 1 204 ? 11.988 -3.256 -18.858 1.00 95.31 204 MET A C 1
ATOM 1600 O O . MET A 1 204 ? 11.752 -3.886 -19.889 1.00 95.31 204 MET A O 1
ATOM 1604 N N . LEU A 1 205 ? 11.083 -2.482 -18.258 1.00 91.75 205 LEU A N 1
ATOM 1605 C CA . LEU A 1 205 ? 9.739 -2.243 -18.775 1.00 91.75 205 LEU A CA 1
ATOM 1606 C C . LEU A 1 205 ? 9.801 -1.457 -20.091 1.00 91.75 205 LEU A C 1
ATOM 1608 O O . LEU A 1 205 ? 9.311 -1.928 -21.111 1.00 91.75 205 LEU A O 1
ATOM 1612 N N . ALA A 1 206 ? 10.533 -0.339 -20.120 1.00 85.88 206 ALA A N 1
ATOM 1613 C CA . ALA A 1 206 ? 10.671 0.508 -21.306 1.00 85.88 206 ALA A CA 1
ATOM 1614 C C . ALA A 1 206 ? 11.358 -0.188 -22.496 1.00 85.88 206 ALA A C 1
ATOM 1616 O O . ALA A 1 206 ? 11.147 0.196 -23.644 1.00 85.88 206 ALA A O 1
ATOM 1617 N N . THR A 1 207 ? 12.212 -1.185 -22.245 1.00 90.25 207 THR A N 1
ATOM 1618 C CA . THR A 1 207 ? 12.824 -2.000 -23.311 1.00 90.25 207 THR A CA 1
ATOM 1619 C C . THR A 1 207 ? 11.956 -3.181 -23.738 1.00 90.25 207 THR A C 1
ATOM 1621 O O . THR A 1 207 ? 12.302 -3.826 -24.727 1.00 90.25 207 THR A O 1
ATOM 1624 N N . GLY A 1 208 ? 10.863 -3.470 -23.022 1.00 91.00 208 GLY A N 1
ATOM 1625 C CA . GLY A 1 208 ? 10.000 -4.638 -23.211 1.00 91.00 208 GLY A CA 1
ATOM 1626 C C . GLY A 1 208 ? 10.566 -5.942 -22.638 1.00 91.00 208 GLY A C 1
ATOM 1627 O O . GLY A 1 208 ? 9.962 -7.001 -22.804 1.00 91.00 208 GLY A O 1
ATOM 1628 N N . LEU A 1 209 ? 11.728 -5.911 -21.974 1.00 95.94 209 LEU A N 1
ATOM 1629 C CA . LEU A 1 209 ? 12.332 -7.115 -21.403 1.00 95.94 209 LEU A CA 1
ATOM 1630 C C . LEU A 1 209 ? 11.493 -7.664 -20.242 1.00 95.94 209 LEU A C 1
ATOM 1632 O O . LEU A 1 209 ? 11.330 -8.880 -20.149 1.00 95.94 209 LEU A O 1
ATOM 1636 N N . LEU A 1 210 ? 10.952 -6.789 -19.384 1.00 95.81 210 LEU A N 1
ATOM 1637 C CA . LEU A 1 210 ? 10.167 -7.205 -18.216 1.00 95.81 210 LEU A CA 1
ATOM 1638 C C . LEU A 1 210 ? 8.907 -7.968 -18.637 1.00 95.81 210 LEU A C 1
ATOM 1640 O O . LEU A 1 210 ? 8.698 -9.089 -18.186 1.00 95.81 210 LEU A O 1
ATOM 1644 N N . THR A 1 211 ? 8.129 -7.414 -19.568 1.00 94.12 211 THR A N 1
ATOM 1645 C CA . THR A 1 211 ? 6.885 -8.020 -20.070 1.00 94.12 211 THR A CA 1
ATOM 1646 C C . THR A 1 211 ? 7.133 -9.261 -20.925 1.00 94.12 211 THR A C 1
ATOM 1648 O O . THR A 1 211 ? 6.308 -10.168 -20.956 1.00 94.12 211 THR A O 1
ATOM 1651 N N . ARG A 1 212 ? 8.289 -9.378 -21.592 1.00 95.38 212 ARG A N 1
ATOM 1652 C CA . ARG A 1 212 ? 8.673 -10.623 -22.286 1.00 95.38 212 ARG A CA 1
ATOM 1653 C C . ARG A 1 212 ? 9.125 -11.730 -21.340 1.00 95.38 212 ARG A C 1
ATOM 1655 O O . ARG A 1 212 ? 8.910 -12.910 -21.637 1.00 95.38 212 ARG A O 1
ATOM 1662 N N . TYR A 1 213 ? 9.758 -11.361 -20.231 1.00 97.00 213 TYR A N 1
ATOM 1663 C CA . TYR A 1 213 ? 10.208 -12.303 -19.214 1.00 97.00 213 TYR A CA 1
ATOM 1664 C C . TYR A 1 213 ? 9.064 -12.761 -18.295 1.00 97.00 213 TYR A C 1
ATOM 1666 O O . TYR A 1 213 ? 8.976 -13.947 -17.973 1.00 97.00 213 TYR A O 1
ATOM 1674 N N . LEU A 1 214 ? 8.156 -11.846 -17.946 1.00 96.38 214 LEU A N 1
ATOM 1675 C CA . LEU A 1 214 ? 6.925 -12.075 -17.188 1.00 96.38 214 LEU A CA 1
ATOM 1676 C C . LEU A 1 214 ? 5.710 -11.678 -18.049 1.00 96.38 214 LEU A C 1
ATOM 1678 O O . LEU A 1 214 ? 5.231 -10.549 -17.941 1.00 96.38 214 LEU A O 1
ATOM 1682 N N . PRO A 1 215 ? 5.208 -12.574 -18.922 1.00 94.75 215 PRO A N 1
ATOM 1683 C CA . PRO A 1 215 ? 4.092 -12.280 -19.828 1.00 94.75 215 PRO A CA 1
ATOM 1684 C C . PRO A 1 215 ? 2.823 -11.776 -19.136 1.00 94.75 215 PRO A C 1
ATOM 1686 O O . PRO A 1 215 ? 2.079 -10.987 -19.711 1.00 94.75 215 PRO A O 1
ATOM 1689 N N . GLU A 1 216 ? 2.583 -12.202 -17.896 1.00 94.12 216 GLU A N 1
ATOM 1690 C CA . GLU A 1 216 ? 1.442 -11.791 -17.078 1.00 94.12 216 GLU A CA 1
ATOM 1691 C C . GLU A 1 216 ? 1.457 -10.279 -16.795 1.00 94.12 216 GLU A C 1
ATOM 1693 O O . GLU A 1 216 ? 0.400 -9.659 -16.697 1.00 94.12 216 GLU A O 1
ATOM 1698 N N . PHE A 1 217 ? 2.645 -9.666 -16.764 1.00 93.00 217 PHE A N 1
ATOM 1699 C CA . PHE A 1 217 ? 2.832 -8.235 -16.518 1.00 93.00 217 PHE A CA 1
ATOM 1700 C C . PHE A 1 217 ? 2.266 -7.358 -17.647 1.00 93.00 217 PHE A C 1
ATOM 1702 O O . PHE A 1 217 ? 1.916 -6.203 -17.426 1.00 93.00 217 PHE A O 1
ATOM 1709 N N . ALA A 1 218 ? 2.093 -7.906 -18.855 1.00 88.62 218 ALA A N 1
ATOM 1710 C CA . ALA A 1 218 ? 1.481 -7.177 -19.968 1.00 88.62 218 ALA A CA 1
ATOM 1711 C C . ALA A 1 218 ? 0.018 -6.776 -19.686 1.00 88.62 218 ALA A C 1
ATOM 1713 O O . ALA A 1 218 ? -0.475 -5.800 -20.246 1.00 88.62 218 ALA A O 1
ATOM 1714 N N . ALA A 1 219 ? -0.689 -7.505 -18.812 1.00 87.06 219 ALA A N 1
ATOM 1715 C CA . ALA A 1 219 ? -2.067 -7.173 -18.453 1.00 87.06 219 ALA A CA 1
ATOM 1716 C C . ALA A 1 219 ? -2.159 -5.862 -17.654 1.00 87.06 219 ALA A C 1
ATOM 1718 O O . ALA A 1 219 ? -3.085 -5.081 -17.885 1.00 87.06 219 ALA A O 1
ATOM 1719 N N . VAL A 1 220 ? -1.171 -5.605 -16.792 1.00 87.31 220 VAL A N 1
ATOM 1720 C CA . VAL A 1 220 ? -1.095 -4.437 -15.899 1.00 87.31 220 VAL A CA 1
ATOM 1721 C C . VAL A 1 220 ? -0.257 -3.283 -16.469 1.00 87.31 220 VAL A C 1
ATOM 1723 O O . VAL A 1 220 ? -0.275 -2.180 -15.929 1.00 87.31 220 VAL A O 1
ATOM 1726 N N . GLU A 1 221 ? 0.431 -3.496 -17.596 1.00 85.81 221 GLU A N 1
ATOM 1727 C CA . GLU A 1 221 ? 1.220 -2.462 -18.276 1.00 85.81 221 GLU A CA 1
ATOM 1728 C C . GLU A 1 221 ? 0.352 -1.262 -18.689 1.00 85.81 221 GLU A C 1
ATOM 1730 O O . GLU A 1 221 ? -0.653 -1.405 -19.401 1.00 85.81 221 GLU A O 1
ATOM 1735 N N . SER A 1 222 ? 0.761 -0.069 -18.245 1.00 82.56 222 SER A N 1
ATOM 1736 C CA . SER A 1 222 ? 0.056 1.208 -18.401 1.00 82.56 222 SER A CA 1
ATOM 1737 C C . SER A 1 222 ? -1.404 1.185 -17.931 1.00 82.56 222 SER A C 1
ATOM 1739 O O . SER A 1 222 ? -2.194 2.030 -18.349 1.00 82.56 222 SER A O 1
ATOM 1741 N N . LEU A 1 223 ? -1.795 0.224 -17.089 1.00 81.00 223 LEU A N 1
ATOM 1742 C CA . LEU A 1 223 ? -3.149 0.152 -16.554 1.00 81.00 223 LEU A CA 1
ATOM 1743 C C . LEU A 1 223 ? -3.343 1.297 -15.556 1.00 81.00 223 LEU A C 1
ATOM 1745 O O . LEU A 1 223 ? -2.721 1.315 -14.496 1.00 81.00 223 LEU A O 1
ATOM 1749 N N . ALA A 1 224 ? -4.176 2.270 -15.916 1.00 74.56 224 ALA A N 1
ATOM 1750 C CA . ALA A 1 224 ? -4.576 3.336 -15.012 1.00 74.56 224 ALA A CA 1
ATOM 1751 C C . ALA A 1 224 ? -5.701 2.836 -14.108 1.00 74.56 224 ALA A C 1
ATOM 1753 O O . ALA A 1 224 ? -6.646 2.220 -14.599 1.00 74.56 224 ALA A O 1
ATOM 1754 N N . GLN A 1 225 ? -5.603 3.126 -12.816 1.00 64.38 225 GLN A N 1
ATOM 1755 C CA . GLN A 1 225 ? -6.715 2.946 -11.894 1.00 64.38 225 GLN A CA 1
ATOM 1756 C C . GLN A 1 225 ? -7.423 4.277 -11.732 1.00 64.38 225 GLN A C 1
ATOM 1758 O O . GLN A 1 225 ? -6.781 5.308 -11.538 1.00 64.38 225 GLN A O 1
ATOM 1763 N N . HIS A 1 226 ? -8.742 4.260 -11.873 1.00 56.59 226 HIS A N 1
ATOM 1764 C CA . HIS A 1 226 ? -9.547 5.455 -11.689 1.00 56.59 226 HIS A CA 1
ATOM 1765 C C . HIS A 1 226 ? -9.998 5.558 -10.227 1.00 56.59 226 HIS A C 1
ATOM 1767 O O . HIS A 1 226 ? -11.163 5.330 -9.906 1.00 56.59 226 HIS A O 1
ATOM 1773 N N . ASP A 1 227 ? -9.050 5.863 -9.342 1.00 55.66 227 ASP A N 1
ATOM 1774 C CA . ASP A 1 227 ? -9.291 6.176 -7.934 1.00 55.66 227 ASP A CA 1
ATOM 1775 C C . ASP A 1 227 ? -8.377 7.326 -7.461 1.00 55.66 227 ASP A C 1
ATOM 1777 O O . ASP A 1 227 ? -7.445 7.735 -8.156 1.00 55.66 227 ASP A O 1
ATOM 1781 N N . LEU A 1 228 ? -8.688 7.900 -6.296 1.00 46.38 228 LEU A N 1
ATOM 1782 C CA . LEU A 1 228 ? -8.012 9.090 -5.759 1.00 46.38 228 LEU A CA 1
ATOM 1783 C C . LEU A 1 228 ? -6.601 8.805 -5.213 1.00 46.38 228 LEU A C 1
ATOM 1785 O O . LEU A 1 228 ? -5.854 9.742 -4.930 1.00 46.38 228 LEU A O 1
ATOM 1789 N N . TYR A 1 229 ? -6.231 7.532 -5.053 1.00 43.62 229 TYR A N 1
ATOM 1790 C CA . TYR A 1 229 ? -5.026 7.129 -4.331 1.00 43.62 229 TYR A CA 1
ATOM 1791 C C . TYR A 1 229 ? -3.874 6.761 -5.266 1.00 43.62 229 TYR A C 1
ATOM 1793 O O . TYR A 1 229 ? -2.719 7.014 -4.925 1.00 43.62 229 TYR A O 1
ATOM 1801 N N . HIS A 1 230 ? -4.148 6.222 -6.457 1.00 54.84 230 HIS A N 1
ATOM 1802 C CA . HIS A 1 230 ? -3.092 5.799 -7.372 1.00 54.84 230 HIS A CA 1
ATOM 1803 C C . HIS A 1 230 ? -2.590 6.970 -8.230 1.00 54.84 230 HIS A C 1
ATOM 1805 O O . HIS A 1 230 ? -3.126 7.303 -9.287 1.00 54.84 230 HIS A O 1
ATOM 1811 N N . LEU A 1 231 ? -1.477 7.574 -7.798 1.00 58.75 231 LEU A N 1
ATOM 1812 C CA . LEU A 1 231 ? -0.717 8.549 -8.597 1.00 58.75 231 LEU A CA 1
ATOM 1813 C C . LEU A 1 231 ? -0.095 7.924 -9.859 1.00 58.75 231 LEU A C 1
ATOM 1815 O O . LEU A 1 231 ? 0.218 8.623 -10.830 1.00 58.75 231 LEU A O 1
ATOM 1819 N N . TYR A 1 232 ? 0.120 6.610 -9.830 1.00 66.44 232 TYR A N 1
ATOM 1820 C CA . TYR A 1 232 ? 0.831 5.846 -10.844 1.00 66.44 232 TYR A CA 1
ATOM 1821 C C . TYR A 1 232 ? -0.081 4.804 -11.495 1.00 66.44 232 TYR A C 1
ATOM 1823 O O . TYR A 1 232 ? -1.025 4.310 -10.890 1.00 66.44 232 TYR A O 1
ATOM 1831 N N . THR A 1 233 ? 0.236 4.426 -12.734 1.00 82.44 233 THR A N 1
ATOM 1832 C CA . THR A 1 233 ? -0.305 3.201 -13.335 1.00 82.44 233 THR A CA 1
ATOM 1833 C C . THR A 1 233 ? 0.136 1.976 -12.528 1.00 82.44 233 THR A C 1
ATOM 1835 O O . THR A 1 233 ? 1.185 2.016 -11.882 1.00 82.44 233 THR A O 1
ATOM 1838 N N . VAL A 1 234 ? -0.638 0.885 -12.572 1.00 85.75 234 VAL A N 1
ATOM 1839 C CA . VAL A 1 234 ? -0.405 -0.323 -11.752 1.00 85.75 234 VAL A CA 1
ATOM 1840 C C . VAL A 1 234 ? 1.018 -0.858 -11.906 1.00 85.75 234 VAL A C 1
ATOM 1842 O O . VAL A 1 234 ? 1.680 -1.160 -10.919 1.00 85.75 234 VAL A O 1
ATOM 1845 N N . ASP A 1 235 ? 1.527 -0.924 -13.136 1.00 88.88 235 ASP A N 1
ATOM 1846 C CA . ASP A 1 235 ? 2.905 -1.332 -13.407 1.00 88.88 235 ASP A CA 1
ATOM 1847 C C . ASP A 1 235 ? 3.934 -0.469 -12.664 1.00 88.88 235 ASP A C 1
ATOM 1849 O O . ASP A 1 235 ? 4.821 -0.997 -11.996 1.00 88.88 235 ASP A O 1
ATOM 1853 N N . ARG A 1 236 ? 3.812 0.859 -12.739 1.00 88.44 236 ARG A N 1
ATOM 1854 C CA . ARG A 1 236 ? 4.703 1.796 -12.048 1.00 88.44 236 ARG A CA 1
ATOM 1855 C C . ARG A 1 236 ? 4.566 1.729 -10.537 1.00 88.44 236 ARG A C 1
ATOM 1857 O O . ARG A 1 236 ? 5.590 1.791 -9.861 1.00 88.44 236 ARG A O 1
ATOM 1864 N N . HIS A 1 237 ? 3.344 1.585 -10.035 1.00 90.44 237 HIS A N 1
ATOM 1865 C CA . HIS A 1 237 ? 3.070 1.348 -8.621 1.00 90.44 237 HIS A CA 1
ATOM 1866 C C . HIS A 1 237 ? 3.826 0.111 -8.127 1.00 90.44 237 HIS A C 1
ATOM 1868 O O . HIS A 1 237 ? 4.651 0.219 -7.228 1.00 90.44 237 HIS A O 1
ATOM 1874 N N . GLN A 1 238 ? 3.697 -1.026 -8.818 1.00 94.38 238 GLN A N 1
ATOM 1875 C CA . GLN A 1 238 ? 4.435 -2.252 -8.494 1.00 94.38 238 GLN A CA 1
ATOM 1876 C C . GLN A 1 238 ? 5.961 -2.056 -8.503 1.00 94.38 238 GLN A C 1
ATOM 1878 O O . GLN A 1 238 ? 6.656 -2.585 -7.634 1.00 94.38 238 GLN A O 1
ATOM 1883 N N . LEU A 1 239 ? 6.508 -1.278 -9.450 1.00 94.88 239 LEU A N 1
ATOM 1884 C CA . LEU A 1 239 ? 7.942 -0.953 -9.455 1.00 94.88 239 LEU A CA 1
ATOM 1885 C C . LEU A 1 239 ? 8.342 -0.078 -8.257 1.00 94.88 239 LEU A C 1
ATOM 1887 O O . LEU A 1 239 ? 9.412 -0.288 -7.679 1.00 94.88 239 LEU A O 1
ATOM 1891 N N . GLN A 1 240 ? 7.501 0.890 -7.886 1.00 93.56 240 GLN A N 1
ATOM 1892 C CA . GLN A 1 240 ? 7.714 1.750 -6.724 1.00 93.56 240 GLN A CA 1
ATOM 1893 C C . GLN A 1 240 ? 7.641 0.942 -5.423 1.00 93.56 240 GLN A C 1
ATOM 1895 O O . GLN A 1 240 ? 8.518 1.104 -4.581 1.00 93.56 240 GLN A O 1
ATOM 1900 N N . THR A 1 241 ? 6.706 -0.001 -5.286 1.00 95.06 241 THR A N 1
ATOM 1901 C CA . THR A 1 241 ? 6.599 -0.902 -4.122 1.00 95.06 241 THR A CA 1
ATOM 1902 C C . THR A 1 241 ? 7.890 -1.689 -3.895 1.00 95.06 241 THR A C 1
ATOM 1904 O O . THR A 1 241 ? 8.372 -1.808 -2.768 1.00 95.06 241 THR A O 1
ATOM 1907 N N . VAL A 1 242 ? 8.527 -2.170 -4.968 1.00 96.31 242 VAL A N 1
ATOM 1908 C CA . VAL A 1 242 ? 9.838 -2.837 -4.882 1.00 96.31 242 VAL A CA 1
ATOM 1909 C C . VAL A 1 242 ? 10.939 -1.873 -4.409 1.00 96.31 242 VAL A C 1
ATOM 1911 O O . VAL A 1 242 ? 11.831 -2.263 -3.650 1.00 96.31 242 VAL A O 1
ATOM 1914 N N . ALA A 1 243 ? 10.882 -0.610 -4.830 1.00 93.62 243 ALA A N 1
ATOM 1915 C CA . ALA A 1 243 ? 11.831 0.422 -4.420 1.00 93.62 243 ALA A CA 1
ATOM 1916 C C . ALA A 1 243 ? 11.674 0.807 -2.942 1.00 93.62 243 ALA A C 1
ATOM 1918 O O . ALA A 1 243 ? 12.671 0.847 -2.217 1.00 93.62 243 ALA A O 1
ATOM 1919 N N . GLU A 1 244 ? 10.436 1.006 -2.484 1.00 93.00 244 GLU A N 1
ATOM 1920 C CA . GLU A 1 244 ? 10.108 1.260 -1.078 1.00 93.00 244 GLU A CA 1
ATOM 1921 C C . GLU A 1 244 ? 10.596 0.116 -0.189 1.00 93.00 244 GLU A C 1
ATOM 1923 O O . GLU A 1 244 ? 11.239 0.349 0.836 1.00 93.00 244 GLU A O 1
ATOM 1928 N N . LEU A 1 245 ? 10.398 -1.134 -0.620 1.00 93.50 245 LEU A N 1
ATOM 1929 C CA . LEU A 1 245 ? 10.890 -2.303 0.103 1.00 93.50 245 LEU A CA 1
ATOM 1930 C C . LEU A 1 245 ? 12.426 -2.324 0.219 1.00 93.50 245 LEU A C 1
ATOM 1932 O O . LEU A 1 245 ? 12.971 -2.683 1.267 1.00 93.50 245 LEU A O 1
ATOM 1936 N N . SER A 1 246 ? 13.141 -1.902 -0.828 1.00 90.69 246 SER A N 1
ATOM 1937 C CA . SER A 1 246 ? 14.598 -1.738 -0.770 1.00 90.69 246 SER A CA 1
ATOM 1938 C C . SER A 1 246 ? 15.018 -0.680 0.261 1.00 90.69 246 SER A C 1
ATOM 1940 O O . SER A 1 246 ? 16.033 -0.860 0.939 1.00 90.69 246 SER A O 1
ATOM 1942 N N . GLY A 1 247 ? 14.234 0.392 0.419 1.00 88.56 247 GLY A N 1
ATOM 1943 C CA . GLY A 1 247 ? 14.404 1.386 1.484 1.00 88.56 247 GLY A CA 1
ATOM 1944 C C . GLY A 1 247 ? 14.147 0.805 2.878 1.00 88.56 247 GLY A C 1
ATOM 1945 O O . GLY A 1 247 ? 14.986 0.940 3.771 1.00 88.56 247 GLY A O 1
ATOM 1946 N N . LEU A 1 248 ? 13.054 0.051 3.047 1.00 88.81 248 LEU A N 1
ATOM 1947 C CA . LEU A 1 248 ? 12.697 -0.602 4.314 1.00 88.81 248 LEU A CA 1
ATOM 1948 C C . LEU A 1 248 ? 13.771 -1.565 4.818 1.00 88.81 248 LEU A C 1
ATOM 1950 O O . LEU A 1 248 ? 13.977 -1.675 6.024 1.00 88.81 248 LEU A O 1
ATOM 1954 N N . ARG A 1 249 ? 14.515 -2.219 3.920 1.00 86.94 249 ARG A N 1
ATOM 1955 C CA . ARG A 1 249 ? 15.649 -3.070 4.307 1.00 86.94 249 ARG A CA 1
ATOM 1956 C C . ARG A 1 249 ? 16.715 -2.309 5.105 1.00 86.94 249 ARG A C 1
ATOM 1958 O O . ARG A 1 249 ? 17.402 -2.910 5.930 1.00 86.94 249 ARG A O 1
ATOM 1965 N N . ARG A 1 250 ? 16.866 -1.005 4.855 1.00 82.81 250 ARG A N 1
ATOM 1966 C CA . ARG A 1 250 ? 17.767 -0.117 5.598 1.00 82.81 250 ARG A CA 1
ATOM 1967 C C . ARG A 1 250 ? 17.100 0.437 6.854 1.00 82.81 250 ARG A C 1
ATOM 1969 O O . ARG A 1 250 ? 17.726 0.420 7.910 1.00 82.81 250 ARG A O 1
ATOM 1976 N N . ASP A 1 251 ? 15.861 0.903 6.735 1.00 81.62 251 ASP A N 1
ATOM 1977 C CA . ASP A 1 251 ? 15.150 1.595 7.819 1.00 81.62 251 ASP A CA 1
ATOM 1978 C C . ASP A 1 251 ? 14.674 0.640 8.927 1.00 81.62 251 ASP A C 1
ATOM 1980 O O . ASP A 1 251 ? 14.598 1.018 10.092 1.00 81.62 251 ASP A O 1
ATOM 1984 N N . MET A 1 252 ? 14.381 -0.614 8.574 1.00 86.25 252 MET A N 1
ATOM 1985 C CA . MET A 1 252 ? 13.837 -1.658 9.450 1.00 86.25 252 MET A CA 1
ATOM 1986 C C . MET A 1 252 ? 14.704 -2.925 9.400 1.00 86.25 252 MET A C 1
ATOM 1988 O O . MET A 1 252 ? 14.204 -4.046 9.263 1.00 86.25 252 MET A O 1
ATOM 1992 N N . ALA A 1 253 ? 16.026 -2.749 9.492 1.00 85.94 253 ALA A N 1
ATOM 1993 C CA . ALA A 1 253 ? 17.007 -3.823 9.323 1.00 85.94 253 ALA A CA 1
ATOM 1994 C C . ALA A 1 253 ? 16.808 -5.002 10.295 1.00 85.94 253 ALA A C 1
ATOM 1996 O O . ALA A 1 253 ? 16.970 -6.152 9.895 1.00 85.94 253 ALA A O 1
ATOM 1997 N N . GLU A 1 254 ? 16.423 -4.734 11.546 1.00 84.50 254 GLU A N 1
ATOM 1998 C CA . GLU A 1 254 ? 16.175 -5.773 12.558 1.00 84.50 254 GLU A CA 1
ATOM 1999 C C . GLU A 1 254 ? 14.980 -6.658 12.188 1.00 84.50 254 GLU A C 1
ATOM 2001 O O . GLU A 1 254 ? 15.084 -7.883 12.198 1.00 84.50 254 GLU A O 1
ATOM 2006 N N . LEU A 1 255 ? 13.871 -6.038 11.775 1.00 85.62 255 LEU A N 1
ATOM 2007 C CA . LEU A 1 255 ? 12.661 -6.740 11.352 1.00 85.62 255 LEU A CA 1
ATOM 2008 C C . LEU A 1 255 ? 12.898 -7.552 10.070 1.00 85.62 255 LEU A C 1
ATOM 2010 O O . LEU A 1 255 ? 12.449 -8.691 9.947 1.00 85.62 255 LEU A O 1
ATOM 2014 N N . CYS A 1 256 ? 13.656 -6.985 9.129 1.00 87.94 256 CYS A N 1
ATOM 2015 C CA . CYS A 1 256 ? 14.071 -7.677 7.912 1.00 87.94 256 CYS A CA 1
ATOM 2016 C C . CYS A 1 256 ? 14.986 -8.873 8.214 1.00 87.94 256 CYS A C 1
ATOM 2018 O O . CYS A 1 256 ? 14.865 -9.914 7.572 1.00 87.94 256 CYS A O 1
ATOM 2020 N N . ALA A 1 257 ? 15.884 -8.747 9.195 1.00 87.25 257 ALA A N 1
ATOM 2021 C CA . ALA A 1 257 ? 16.746 -9.843 9.626 1.00 87.25 257 ALA A CA 1
ATOM 2022 C C . ALA A 1 257 ? 15.951 -10.966 10.313 1.00 87.25 257 ALA A C 1
ATOM 2024 O O . ALA A 1 257 ? 16.238 -12.139 10.077 1.00 87.25 257 ALA A O 1
ATOM 2025 N N . GLU A 1 258 ? 14.934 -10.624 11.110 1.00 84.06 258 GLU A N 1
ATOM 2026 C CA . GLU A 1 258 ? 14.020 -11.592 11.732 1.00 84.06 258 GLU A CA 1
ATOM 2027 C C . GLU A 1 258 ? 13.219 -12.386 10.684 1.00 84.06 258 GLU A C 1
ATOM 2029 O O . GLU A 1 258 ? 13.040 -13.596 10.823 1.00 84.06 258 GLU A O 1
ATOM 2034 N N . ALA A 1 259 ? 12.779 -11.729 9.606 1.00 86.19 259 ALA A N 1
ATOM 2035 C CA . ALA A 1 259 ? 12.033 -12.365 8.518 1.00 86.19 259 ALA A CA 1
ATOM 2036 C C . ALA A 1 259 ? 12.868 -13.368 7.688 1.00 86.19 259 ALA A C 1
ATOM 2038 O O . ALA A 1 259 ? 12.313 -14.264 7.036 1.00 86.19 259 ALA A O 1
ATOM 2039 N N . GLY A 1 260 ? 14.198 -13.239 7.729 1.00 88.44 260 GLY A N 1
ATOM 2040 C CA . GLY A 1 260 ? 15.143 -14.103 7.029 1.00 88.44 260 GLY A CA 1
ATOM 2041 C C . GLY A 1 260 ? 15.296 -13.746 5.549 1.00 88.44 260 GLY A C 1
ATOM 2042 O O . GLY A 1 260 ? 15.612 -12.611 5.200 1.00 88.44 260 GLY A O 1
ATOM 2043 N N . ASP A 1 261 ? 15.139 -14.738 4.670 1.00 87.62 261 ASP A N 1
ATOM 2044 C CA . ASP A 1 261 ? 15.254 -14.536 3.223 1.00 87.62 261 ASP A CA 1
ATOM 2045 C C . ASP A 1 261 ? 14.061 -13.739 2.670 1.00 87.62 261 ASP A C 1
ATOM 2047 O O . ASP A 1 261 ? 12.902 -14.118 2.874 1.00 87.62 261 ASP A O 1
ATOM 2051 N N . LEU A 1 262 ? 14.377 -12.652 1.960 1.00 92.69 262 LEU A N 1
ATOM 2052 C CA . LEU A 1 262 ? 13.431 -11.695 1.394 1.00 92.69 262 LEU A CA 1
ATOM 2053 C C . LEU A 1 262 ? 13.211 -11.887 -0.115 1.00 92.69 262 LEU A C 1
ATOM 2055 O O . LEU A 1 262 ? 12.416 -11.140 -0.679 1.00 92.69 262 LEU A O 1
ATOM 2059 N N . GLU A 1 263 ? 13.863 -12.846 -0.793 1.00 94.00 263 GLU A N 1
ATOM 2060 C CA . GLU A 1 263 ? 13.678 -13.049 -2.247 1.00 94.00 263 GLU A CA 1
ATOM 2061 C C . GLU A 1 263 ? 12.192 -13.160 -2.631 1.00 94.00 263 GLU A C 1
ATOM 2063 O O . GLU A 1 263 ? 11.726 -12.480 -3.549 1.00 94.00 263 GLU A O 1
ATOM 2068 N N . VAL A 1 264 ? 11.428 -13.958 -1.879 1.00 96.06 264 VAL A N 1
ATOM 2069 C CA . VAL A 1 264 ? 9.986 -14.145 -2.104 1.00 96.06 264 VAL A CA 1
ATOM 2070 C C . VAL A 1 264 ? 9.196 -12.859 -1.852 1.00 96.06 264 VAL A C 1
ATOM 2072 O O . VAL A 1 264 ? 8.237 -12.586 -2.566 1.00 96.06 264 VAL A O 1
ATOM 2075 N N . LEU A 1 265 ? 9.613 -12.038 -0.885 1.00 96.94 265 LEU A N 1
ATOM 2076 C CA . LEU A 1 265 ? 8.965 -10.762 -0.582 1.00 96.94 265 LEU A CA 1
ATOM 2077 C C . LEU A 1 265 ? 9.172 -9.736 -1.696 1.00 96.94 265 LEU A C 1
ATOM 2079 O O . LEU A 1 265 ? 8.231 -9.043 -2.061 1.00 96.94 265 LEU A O 1
ATOM 2083 N N . PHE A 1 266 ? 10.372 -9.666 -2.272 1.00 96.94 266 PHE A N 1
ATOM 2084 C CA . PHE A 1 266 ? 10.642 -8.800 -3.423 1.00 96.94 266 PHE A CA 1
ATOM 2085 C C . PHE A 1 266 ? 9.835 -9.222 -4.658 1.00 96.94 266 PHE A C 1
ATOM 2087 O O . PHE A 1 266 ? 9.339 -8.368 -5.394 1.00 96.94 266 PHE A O 1
ATOM 2094 N N . LEU A 1 267 ? 9.656 -10.530 -4.872 1.00 97.38 267 LEU A N 1
ATOM 2095 C CA . LEU A 1 267 ? 8.759 -11.036 -5.914 1.00 97.38 267 LEU A CA 1
ATOM 2096 C C . LEU A 1 267 ? 7.293 -10.709 -5.612 1.00 97.38 267 LEU A C 1
ATOM 2098 O O . LEU A 1 267 ? 6.576 -10.297 -6.519 1.00 97.38 267 LEU A O 1
ATOM 2102 N N . ALA A 1 268 ? 6.855 -10.851 -4.359 1.00 97.81 268 ALA A N 1
ATOM 2103 C CA . ALA A 1 268 ? 5.506 -10.481 -3.943 1.00 97.81 268 ALA A CA 1
ATOM 2104 C C . ALA A 1 268 ? 5.256 -8.980 -4.145 1.00 97.81 268 ALA A C 1
ATOM 2106 O O . ALA A 1 268 ? 4.241 -8.619 -4.722 1.00 97.81 268 ALA A O 1
ATOM 2107 N N . ALA A 1 269 ? 6.206 -8.114 -3.785 1.00 97.44 269 ALA A N 1
ATOM 2108 C CA . ALA A 1 269 ? 6.130 -6.672 -4.023 1.00 97.44 269 ALA A CA 1
ATOM 2109 C C . ALA A 1 269 ? 5.942 -6.334 -5.509 1.00 97.44 269 ALA A C 1
ATOM 2111 O O . ALA A 1 269 ? 5.084 -5.524 -5.847 1.00 97.44 269 ALA A O 1
ATOM 2112 N N . LEU A 1 270 ? 6.674 -7.003 -6.404 1.00 97.62 270 LEU A N 1
ATOM 2113 C CA . LEU A 1 270 ? 6.530 -6.798 -7.847 1.00 97.62 270 LEU A CA 1
ATOM 2114 C C . LEU A 1 270 ? 5.195 -7.326 -8.406 1.00 97.62 270 LEU A C 1
ATOM 2116 O O . LEU A 1 270 ? 4.744 -6.851 -9.444 1.00 97.62 270 LEU A O 1
ATOM 2120 N N . LEU A 1 271 ? 4.593 -8.334 -7.767 1.00 97.25 271 LEU A N 1
ATOM 2121 C CA . LEU A 1 271 ? 3.476 -9.106 -8.324 1.00 97.25 271 LEU A CA 1
ATOM 2122 C C . LEU A 1 271 ? 2.158 -8.986 -7.539 1.00 97.25 271 LEU A C 1
ATOM 2124 O O . LEU A 1 271 ? 1.179 -9.594 -7.964 1.00 97.25 271 LEU A O 1
ATOM 2128 N N . HIS A 1 272 ? 2.103 -8.242 -6.430 1.00 95.38 272 HIS A N 1
ATOM 2129 C CA . HIS A 1 272 ? 0.934 -8.185 -5.534 1.00 95.38 272 HIS A CA 1
ATOM 2130 C C . HIS A 1 272 ? -0.360 -7.826 -6.281 1.00 95.38 272 HIS A C 1
ATOM 2132 O O . HIS A 1 272 ? -1.377 -8.493 -6.127 1.00 95.38 272 HIS A O 1
ATOM 2138 N N . ASP A 1 273 ? -0.262 -6.878 -7.209 1.00 93.31 273 ASP A N 1
ATOM 2139 C CA . ASP A 1 273 ? -1.377 -6.401 -8.026 1.00 93.31 273 ASP A CA 1
ATOM 2140 C C . ASP A 1 273 ? -1.506 -7.038 -9.421 1.00 93.31 273 ASP A C 1
ATOM 2142 O O . ASP A 1 273 ? -2.244 -6.551 -10.278 1.00 93.31 273 ASP A O 1
ATOM 2146 N N . ILE A 1 274 ? -0.810 -8.148 -9.696 1.00 93.75 274 ILE A N 1
ATOM 2147 C CA . ILE A 1 274 ? -0.761 -8.745 -11.047 1.00 93.75 274 ILE A CA 1
ATOM 2148 C C . ILE A 1 274 ? -2.134 -9.214 -11.569 1.00 93.75 274 ILE A C 1
ATOM 2150 O O . ILE A 1 274 ? -2.311 -9.422 -12.769 1.00 93.75 274 ILE A O 1
ATOM 2154 N N . GLY A 1 275 ? -3.107 -9.399 -10.671 1.00 88.56 275 GLY A N 1
ATOM 2155 C CA . GLY A 1 275 ? -4.483 -9.757 -11.007 1.00 88.56 275 GLY A CA 1
ATOM 2156 C C . GLY A 1 275 ? -5.374 -8.581 -11.426 1.00 88.56 275 GLY A C 1
ATOM 2157 O O . GLY A 1 275 ? -6.492 -8.831 -11.881 1.00 88.56 275 GLY A O 1
ATOM 2158 N N . LYS A 1 276 ? -4.928 -7.321 -11.287 1.00 84.56 276 LYS A N 1
ATOM 2159 C CA . LYS A 1 276 ? -5.735 -6.136 -11.633 1.00 84.56 276 LYS A CA 1
ATOM 2160 C C . LYS A 1 276 ? -6.059 -6.085 -13.135 1.00 84.56 276 LYS A C 1
ATOM 2162 O O . LYS A 1 276 ? -5.300 -6.554 -13.984 1.00 84.56 276 LYS A O 1
ATOM 2167 N N . GLY A 1 277 ? -7.215 -5.502 -13.466 1.00 72.75 277 GLY A N 1
ATOM 2168 C CA . GLY A 1 277 ? -7.703 -5.360 -14.846 1.00 72.75 277 GLY A CA 1
ATOM 2169 C C . GLY A 1 277 ? -8.589 -6.507 -15.355 1.00 72.75 277 GLY A C 1
ATOM 2170 O O . GLY A 1 277 ? -8.795 -6.602 -16.568 1.00 72.75 277 GLY A O 1
ATOM 2171 N N . ARG A 1 278 ? -9.106 -7.367 -14.459 1.00 74.81 278 ARG A N 1
ATOM 2172 C CA . ARG A 1 278 ? -10.102 -8.425 -14.739 1.00 74.81 278 ARG A CA 1
ATOM 2173 C C . ARG A 1 278 ? -11.292 -8.334 -13.766 1.00 74.81 278 ARG A C 1
ATOM 2175 O O . ARG A 1 278 ? -11.157 -7.759 -12.698 1.00 74.81 278 ARG A O 1
ATOM 2182 N N . GLN A 1 279 ? -12.437 -8.931 -14.120 1.00 60.69 279 GLN A N 1
ATOM 2183 C CA . GLN A 1 279 ? -13.706 -8.851 -13.358 1.00 60.69 279 GLN A CA 1
ATOM 2184 C C . GLN A 1 279 ? -13.747 -9.649 -12.038 1.00 60.69 279 GLN A C 1
ATOM 2186 O O . GLN A 1 279 ? -14.720 -9.564 -11.296 1.00 60.69 279 GLN A O 1
ATOM 2191 N N . THR A 1 280 ? -12.736 -10.467 -11.757 1.00 70.25 280 THR A N 1
ATOM 2192 C CA . THR A 1 280 ? -12.639 -11.266 -10.526 1.00 70.25 280 THR A CA 1
ATOM 2193 C C . THR A 1 280 ? -11.813 -10.541 -9.472 1.00 70.25 280 THR A C 1
ATOM 2195 O O . THR A 1 280 ? -10.979 -9.711 -9.824 1.00 70.25 280 THR A O 1
ATOM 2198 N N . ASP A 1 281 ? -11.964 -10.922 -8.202 1.00 82.00 281 ASP A N 1
ATOM 2199 C CA . ASP A 1 281 ? -11.068 -10.489 -7.123 1.00 82.00 281 ASP A CA 1
ATOM 2200 C C . ASP A 1 281 ? -9.593 -10.638 -7.550 1.00 82.00 281 ASP A C 1
ATOM 2202 O O . ASP A 1 281 ? -9.104 -11.739 -7.840 1.00 82.00 281 ASP A O 1
ATOM 2206 N N . HIS A 1 282 ? -8.906 -9.496 -7.634 1.00 87.19 282 HIS A N 1
ATOM 2207 C CA . HIS A 1 282 ? -7.547 -9.399 -8.151 1.00 87.19 282 HIS A CA 1
ATOM 2208 C C . HIS A 1 282 ? -6.536 -10.096 -7.237 1.00 87.19 282 HIS A C 1
ATOM 2210 O O . HIS A 1 282 ? -5.540 -10.615 -7.739 1.00 87.19 282 HIS A O 1
ATOM 2216 N N . SER A 1 283 ? -6.800 -10.169 -5.931 1.00 89.62 283 SER A N 1
ATOM 2217 C CA . SER A 1 283 ? -5.927 -10.840 -4.969 1.00 89.62 283 SER A CA 1
ATOM 2218 C C . SER A 1 283 ? -6.005 -12.359 -5.131 1.00 89.62 283 SER A C 1
ATOM 2220 O O . SER A 1 283 ? -4.979 -13.046 -5.154 1.00 89.62 283 SER A O 1
ATOM 2222 N N . LEU A 1 284 ? -7.212 -12.904 -5.330 1.00 89.12 284 LEU A N 1
ATOM 2223 C CA . LEU A 1 284 ? -7.409 -14.335 -5.598 1.00 89.12 284 LEU A CA 1
ATOM 2224 C C . LEU A 1 284 ? -6.809 -14.753 -6.943 1.00 89.12 284 LEU A C 1
ATOM 2226 O O . LEU A 1 284 ? -6.075 -15.741 -7.018 1.00 89.12 284 LEU A O 1
ATOM 2230 N N . LEU A 1 285 ? -7.088 -13.983 -7.995 1.00 90.62 285 LEU A N 1
ATOM 2231 C CA . LEU A 1 285 ? -6.526 -14.220 -9.322 1.00 90.62 285 LEU A CA 1
ATOM 2232 C C . LEU A 1 285 ? -4.999 -14.059 -9.321 1.00 90.62 285 LEU A C 1
ATOM 2234 O O . LEU A 1 285 ? -4.286 -14.868 -9.917 1.00 90.62 285 LEU A O 1
ATOM 2238 N N . GLY A 1 286 ? -4.491 -13.030 -8.642 1.00 93.31 286 GLY A N 1
ATOM 2239 C CA . GLY A 1 286 ? -3.064 -12.788 -8.474 1.00 93.31 286 GLY A CA 1
ATOM 2240 C C . GLY A 1 286 ? -2.368 -13.989 -7.842 1.00 93.31 286 GLY A C 1
ATOM 2241 O O . GLY A 1 286 ? -1.363 -14.455 -8.374 1.00 93.31 286 GLY A O 1
ATOM 2242 N N . ALA A 1 287 ? -2.949 -14.560 -6.782 1.00 94.19 287 ALA A N 1
ATOM 2243 C CA . ALA A 1 287 ? -2.430 -15.749 -6.108 1.00 94.19 287 ALA A CA 1
ATOM 2244 C C . ALA A 1 287 ? -2.316 -16.974 -7.038 1.00 94.19 287 ALA A C 1
ATOM 2246 O O . ALA A 1 287 ? -1.324 -17.708 -6.987 1.00 94.19 287 ALA A O 1
ATOM 2247 N N . GLU A 1 288 ? -3.296 -17.183 -7.922 1.00 93.44 288 GLU A N 1
ATOM 2248 C CA . GLU A 1 288 ? -3.251 -18.251 -8.929 1.00 93.44 288 GLU A CA 1
ATOM 2249 C C . GLU A 1 288 ? -2.119 -18.019 -9.945 1.00 93.44 288 GLU A C 1
ATOM 2251 O O . GLU A 1 288 ? -1.312 -18.921 -10.209 1.00 93.44 288 GLU A O 1
ATOM 2256 N N . LEU A 1 289 ? -2.020 -16.793 -10.473 1.00 94.75 289 LEU A N 1
ATOM 2257 C CA . LEU A 1 289 ? -1.004 -16.408 -11.454 1.00 94.75 289 LEU A CA 1
ATOM 2258 C C . LEU A 1 289 ? 0.408 -16.556 -10.885 1.00 94.75 289 LEU A C 1
ATOM 2260 O O . LEU A 1 289 ? 1.271 -17.171 -11.519 1.00 94.75 289 LEU A O 1
ATOM 2264 N N . VAL A 1 290 ? 0.655 -16.052 -9.673 1.00 96.69 290 VAL A N 1
ATOM 2265 C CA . VAL A 1 290 ? 1.990 -16.127 -9.072 1.00 96.69 290 VAL A CA 1
ATOM 2266 C C . VAL A 1 290 ? 2.403 -17.548 -8.715 1.00 96.69 290 VAL A C 1
ATOM 2268 O O . VAL A 1 290 ? 3.593 -17.852 -8.753 1.00 96.69 290 VAL A O 1
ATOM 2271 N N . GLY A 1 291 ? 1.453 -18.457 -8.475 1.00 93.00 291 GLY A N 1
ATOM 2272 C CA . GLY A 1 291 ? 1.748 -19.882 -8.347 1.00 93.00 291 GLY A CA 1
ATOM 2273 C C . GLY A 1 291 ? 2.354 -20.471 -9.630 1.00 93.00 291 GLY A C 1
ATOM 2274 O O . GLY A 1 291 ? 3.309 -21.250 -9.570 1.00 93.00 291 GLY A O 1
ATOM 2275 N N . ALA A 1 292 ? 1.844 -20.085 -10.805 1.00 93.94 292 ALA A N 1
ATOM 2276 C CA . ALA A 1 292 ? 2.422 -20.485 -12.091 1.00 93.94 292 ALA A CA 1
ATOM 2277 C C . ALA A 1 292 ? 3.777 -19.807 -12.354 1.00 93.94 292 ALA A C 1
ATOM 2279 O O . ALA A 1 292 ? 4.725 -20.476 -12.777 1.00 93.94 292 ALA A O 1
ATOM 2280 N N . ILE A 1 293 ? 3.893 -18.513 -12.039 1.00 96.38 293 ILE A N 1
ATOM 2281 C CA . ILE A 1 293 ? 5.142 -17.750 -12.173 1.00 96.38 293 ILE A CA 1
ATOM 2282 C C . ILE A 1 293 ? 6.240 -18.348 -11.283 1.00 96.38 293 ILE A C 1
ATOM 2284 O O . ILE A 1 293 ? 7.346 -18.585 -11.762 1.00 96.38 293 ILE A O 1
ATOM 2288 N N . GLY A 1 294 ? 5.943 -18.660 -10.019 1.00 96.00 294 GLY A N 1
ATOM 2289 C CA . GLY A 1 294 ? 6.900 -19.239 -9.075 1.00 96.00 294 GLY A CA 1
ATOM 2290 C C . GLY A 1 294 ? 7.467 -20.577 -9.555 1.00 96.00 294 GLY A C 1
ATOM 2291 O O . GLY A 1 294 ? 8.682 -20.781 -9.525 1.00 96.00 294 GLY A O 1
ATOM 2292 N N . ARG A 1 295 ? 6.614 -21.451 -10.110 1.00 95.25 295 ARG A N 1
ATOM 2293 C CA . ARG A 1 295 ? 7.057 -22.709 -10.740 1.00 95.25 295 ARG A CA 1
ATOM 2294 C C . ARG A 1 295 ? 7.958 -22.461 -11.951 1.00 95.25 295 ARG A C 1
ATOM 2296 O O . ARG A 1 295 ? 8.988 -23.121 -12.073 1.00 95.25 295 ARG A O 1
ATOM 2303 N N . ARG A 1 296 ? 7.615 -21.492 -12.810 1.00 95.94 296 ARG A N 1
ATOM 2304 C CA . ARG A 1 296 ? 8.432 -21.094 -13.973 1.00 95.94 296 ARG A CA 1
ATOM 2305 C C . ARG A 1 296 ? 9.804 -20.557 -13.553 1.00 95.94 296 ARG A C 1
ATOM 2307 O O . ARG A 1 296 ? 10.808 -20.884 -14.177 1.00 95.94 296 ARG A O 1
ATOM 2314 N N . LEU A 1 297 ? 9.858 -19.805 -12.454 1.00 95.62 297 LEU A N 1
ATOM 2315 C CA . LEU A 1 297 ? 11.094 -19.303 -11.845 1.00 95.62 297 LEU A CA 1
ATOM 2316 C C . LEU A 1 297 ? 11.873 -20.372 -11.052 1.00 95.62 297 LEU A C 1
ATOM 2318 O O . LEU A 1 297 ? 12.946 -20.082 -10.527 1.00 95.62 297 LEU A O 1
ATOM 2322 N N . GLN A 1 298 ? 11.376 -21.612 -11.001 1.00 93.31 298 GLN A N 1
ATOM 2323 C CA . GLN A 1 298 ? 11.959 -22.734 -10.260 1.00 93.31 298 GLN A CA 1
ATOM 2324 C C . GLN A 1 298 ? 12.112 -22.480 -8.751 1.00 93.31 298 GLN A C 1
ATOM 2326 O O . GLN A 1 298 ? 13.085 -22.932 -8.137 1.00 93.31 298 GLN A O 1
ATOM 2331 N N . LEU A 1 299 ? 11.155 -21.766 -8.153 1.00 94.81 299 LEU A N 1
ATOM 2332 C CA . LEU A 1 299 ? 11.067 -21.623 -6.702 1.00 94.81 299 LEU A CA 1
ATOM 2333 C C . LEU A 1 299 ? 10.729 -22.968 -6.044 1.00 94.81 299 LEU A C 1
ATOM 2335 O O . LEU A 1 299 ? 10.101 -23.841 -6.653 1.00 94.81 299 LEU A O 1
ATOM 2339 N N . ALA A 1 300 ? 11.136 -23.144 -4.786 1.00 95.19 300 ALA A N 1
ATOM 2340 C CA . ALA A 1 300 ? 10.723 -24.313 -4.021 1.00 95.19 300 ALA A CA 1
ATOM 2341 C C . ALA A 1 300 ? 9.193 -24.295 -3.807 1.00 95.19 300 ALA A C 1
ATOM 2343 O O . ALA A 1 300 ? 8.598 -23.216 -3.774 1.00 95.19 300 ALA A O 1
ATOM 2344 N N . PRO A 1 301 ? 8.536 -25.455 -3.613 1.00 94.94 301 PRO A N 1
ATOM 2345 C CA . PRO A 1 301 ? 7.093 -25.497 -3.365 1.00 94.94 301 PRO A CA 1
ATOM 2346 C C . PRO A 1 301 ? 6.654 -24.602 -2.196 1.00 94.94 301 PRO A C 1
ATOM 2348 O O . PRO A 1 301 ? 5.715 -23.831 -2.343 1.00 94.94 301 PRO A O 1
ATOM 2351 N N . ALA A 1 302 ? 7.407 -24.611 -1.090 1.00 93.88 302 ALA A N 1
ATOM 2352 C CA . ALA A 1 302 ? 7.131 -23.762 0.069 1.00 93.88 302 ALA A CA 1
ATOM 2353 C C . ALA A 1 302 ? 7.222 -22.254 -0.245 1.00 93.88 302 ALA A C 1
ATOM 2355 O O . ALA A 1 302 ? 6.446 -21.468 0.294 1.00 93.88 302 ALA A O 1
ATOM 2356 N N . ASP A 1 303 ? 8.134 -21.853 -1.135 1.00 95.25 303 ASP A N 1
ATOM 2357 C CA . ASP A 1 303 ? 8.288 -20.458 -1.562 1.00 95.25 303 ASP A CA 1
ATOM 2358 C C . ASP A 1 303 ? 7.183 -20.044 -2.543 1.00 95.25 303 ASP A C 1
ATOM 2360 O O . ASP A 1 303 ? 6.737 -18.900 -2.514 1.00 95.25 303 ASP A O 1
ATOM 2364 N N . CYS A 1 304 ? 6.697 -20.970 -3.380 1.00 96.12 304 CYS A N 1
ATOM 2365 C CA . CYS A 1 304 ? 5.518 -20.739 -4.219 1.00 96.12 304 CYS A CA 1
ATOM 2366 C C . CYS A 1 304 ? 4.267 -20.519 -3.361 1.00 96.12 304 CYS A C 1
ATOM 2368 O O . CYS A 1 304 ? 3.502 -19.593 -3.627 1.00 96.12 304 CYS A O 1
ATOM 2370 N N . ASP A 1 305 ? 4.080 -21.340 -2.324 1.00 95.62 305 ASP A N 1
ATOM 2371 C CA . ASP A 1 305 ? 2.953 -21.218 -1.396 1.00 95.62 305 ASP A CA 1
ATOM 2372 C C . ASP A 1 305 ? 3.027 -19.907 -0.604 1.00 95.62 305 ASP A C 1
ATOM 2374 O O . ASP A 1 305 ? 2.016 -19.231 -0.417 1.00 95.62 305 ASP A O 1
ATOM 2378 N N . LEU A 1 306 ? 4.232 -19.515 -0.175 1.00 96.12 306 LEU A N 1
ATOM 2379 C CA . LEU A 1 306 ? 4.469 -18.234 0.484 1.00 96.12 306 LEU A CA 1
ATOM 2380 C C . LEU A 1 306 ? 4.192 -17.049 -0.452 1.00 96.12 306 LEU A C 1
ATOM 2382 O O . LEU A 1 306 ? 3.528 -16.102 -0.041 1.00 96.12 306 LEU A O 1
ATOM 2386 N N . LEU A 1 307 ? 4.655 -17.102 -1.703 1.00 97.38 307 LEU A N 1
ATOM 2387 C CA . LEU A 1 307 ? 4.394 -16.064 -2.701 1.00 97.38 307 LEU A CA 1
ATOM 2388 C C . LEU A 1 307 ? 2.890 -15.905 -2.955 1.00 97.38 307 LEU A C 1
ATOM 2390 O O . LEU A 1 307 ? 2.371 -14.793 -2.906 1.00 97.38 307 LEU A O 1
ATOM 2394 N N . ALA A 1 308 ? 2.184 -17.017 -3.179 1.00 96.56 308 ALA A N 1
ATOM 2395 C CA . ALA A 1 308 ? 0.739 -17.014 -3.381 1.00 96.56 308 ALA A CA 1
ATOM 2396 C C . ALA A 1 308 ? -0.010 -16.481 -2.152 1.00 96.56 308 ALA A C 1
ATOM 2398 O O . ALA A 1 308 ? -0.962 -15.721 -2.308 1.00 96.56 308 ALA A O 1
ATOM 2399 N N . PHE A 1 309 ? 0.437 -16.826 -0.940 1.00 97.06 309 PHE A N 1
ATOM 2400 C CA . PHE A 1 309 ? -0.112 -16.283 0.301 1.00 97.06 309 PHE A CA 1
ATOM 2401 C C . PHE A 1 309 ? 0.059 -14.760 0.387 1.00 97.06 309 PHE A C 1
ATOM 2403 O O . PHE A 1 309 ? -0.919 -14.057 0.624 1.00 97.06 309 PHE A O 1
ATOM 2410 N N . LEU A 1 310 ? 1.273 -14.245 0.163 1.00 97.50 310 LEU A N 1
ATOM 2411 C CA . LEU A 1 310 ? 1.548 -12.808 0.260 1.00 97.50 310 LEU A CA 1
ATOM 2412 C C . LEU A 1 310 ? 0.715 -12.006 -0.739 1.00 97.50 310 LEU A C 1
ATOM 2414 O O . LEU A 1 310 ? 0.133 -10.998 -0.362 1.00 97.50 310 LEU A O 1
ATOM 2418 N N . VAL A 1 311 ? 0.605 -12.480 -1.982 1.00 96.69 311 VAL A N 1
ATOM 2419 C CA . VAL A 1 311 ? -0.215 -11.829 -3.013 1.00 96.69 311 VAL A CA 1
ATOM 2420 C C . VAL A 1 311 ? -1.705 -11.923 -2.686 1.00 96.69 311 VAL A C 1
ATOM 2422 O O . VAL A 1 311 ? -2.423 -10.942 -2.827 1.00 96.69 311 VAL A O 1
ATOM 2425 N N . ARG A 1 312 ? -2.182 -13.067 -2.186 1.00 95.31 312 ARG A N 1
ATOM 2426 C CA . ARG A 1 312 ? -3.592 -13.242 -1.813 1.00 95.31 312 ARG A CA 1
ATOM 2427 C C . ARG A 1 312 ? -4.036 -12.318 -0.683 1.00 95.31 312 ARG A C 1
ATOM 2429 O O . ARG A 1 312 ? -5.183 -11.893 -0.668 1.00 95.31 312 ARG A O 1
ATOM 2436 N N . TYR A 1 313 ? -3.167 -12.093 0.294 1.00 94.25 313 TYR A N 1
ATOM 2437 C CA . TYR A 1 313 ? -3.520 -11.406 1.533 1.00 94.25 313 TYR A CA 1
ATOM 2438 C C . TYR A 1 313 ? -2.890 -10.017 1.650 1.00 94.25 313 TYR A C 1
ATOM 2440 O O . TYR A 1 313 ? -2.938 -9.450 2.736 1.00 94.25 313 TYR A O 1
ATOM 2448 N N . HIS A 1 314 ? -2.323 -9.448 0.578 1.00 93.94 314 HIS A N 1
ATOM 2449 C CA . HIS A 1 314 ? -1.602 -8.168 0.642 1.00 93.94 314 HIS A CA 1
ATOM 2450 C C . HIS A 1 314 ? -2.451 -7.005 1.194 1.00 93.94 314 HIS A C 1
ATOM 2452 O O . HIS A 1 314 ? -1.915 -6.162 1.908 1.00 93.94 314 HIS A O 1
ATOM 2458 N N . LEU A 1 315 ? -3.774 -7.019 0.982 1.00 88.81 315 LEU A N 1
ATOM 2459 C CA . LEU A 1 315 ? -4.716 -6.038 1.546 1.00 88.81 315 LEU A CA 1
ATOM 2460 C C . LEU A 1 315 ? -5.221 -6.378 2.960 1.00 88.81 315 LEU A C 1
ATOM 2462 O O . LEU A 1 315 ? -5.867 -5.557 3.605 1.00 88.81 315 LEU A O 1
ATOM 2466 N N . TYR A 1 316 ? -4.899 -7.557 3.498 1.00 87.88 316 TYR A N 1
ATOM 2467 C CA . TYR A 1 316 ? -5.477 -8.045 4.752 1.00 87.88 316 TYR A CA 1
ATOM 2468 C C . TYR A 1 316 ? -5.158 -7.140 5.947 1.00 87.88 316 TYR A C 1
ATOM 2470 O O . TYR A 1 316 ? -6.061 -6.744 6.682 1.00 87.88 316 TYR A O 1
ATOM 2478 N N . LEU A 1 317 ? -3.881 -6.814 6.163 1.00 84.31 317 LEU A N 1
ATOM 2479 C CA . LEU A 1 317 ? -3.472 -5.960 7.278 1.00 84.31 317 LEU A CA 1
ATOM 2480 C C . LEU A 1 317 ? -3.989 -4.518 7.163 1.00 84.31 317 LEU A C 1
ATOM 2482 O O . LEU A 1 317 ? -4.500 -4.033 8.173 1.00 84.31 317 LEU A O 1
ATOM 2486 N N . PRO A 1 318 ? -3.896 -3.822 6.010 1.00 77.00 318 PRO A N 1
ATOM 2487 C CA . PRO A 1 318 ? -4.425 -2.466 5.913 1.00 77.00 318 PRO A CA 1
ATOM 2488 C C . PRO A 1 318 ? -5.953 -2.439 6.055 1.00 77.00 318 PRO A C 1
ATOM 2490 O O . PRO A 1 318 ? -6.459 -1.635 6.834 1.00 77.00 318 PRO A O 1
ATOM 2493 N N . GLU A 1 319 ? -6.694 -3.354 5.419 1.00 76.56 319 GLU A N 1
ATOM 2494 C CA . GLU A 1 319 ? -8.161 -3.389 5.525 1.00 76.56 319 GLU A CA 1
ATOM 2495 C C . GLU A 1 319 ? -8.636 -3.712 6.945 1.00 76.56 319 GLU A C 1
ATOM 2497 O O . GLU A 1 319 ? -9.538 -3.058 7.469 1.00 76.56 319 GLU A O 1
ATOM 2502 N N . ASN A 1 320 ? -8.026 -4.704 7.599 1.00 73.38 320 ASN A N 1
ATOM 2503 C CA . ASN A 1 320 ? -8.465 -5.109 8.930 1.00 73.38 320 ASN A CA 1
ATOM 2504 C C . ASN A 1 320 ? -7.923 -4.194 10.033 1.00 73.38 320 ASN A C 1
ATOM 2506 O O . ASN A 1 320 ? -8.637 -3.951 10.999 1.00 73.38 320 ASN A O 1
ATOM 2510 N N . GLY A 1 321 ? -6.702 -3.667 9.912 1.00 66.62 321 GLY A N 1
ATOM 2511 C CA . GLY A 1 321 ? -6.135 -2.751 10.907 1.00 66.62 321 GLY A CA 1
ATOM 2512 C C . GLY A 1 321 ? -6.926 -1.446 11.016 1.00 66.62 321 GLY A C 1
ATOM 2513 O O . GLY A 1 321 ? -7.084 -0.908 12.109 1.00 66.62 321 GLY A O 1
ATOM 2514 N N . LEU A 1 322 ? -7.476 -0.973 9.892 1.00 61.22 322 LEU A N 1
ATOM 2515 C CA . LEU A 1 322 ? -8.350 0.201 9.839 1.00 61.22 322 LEU A CA 1
ATOM 2516 C C . LEU A 1 322 ? -9.746 -0.088 10.404 1.00 61.22 322 LEU A C 1
ATOM 2518 O O . LEU A 1 322 ? -10.255 0.685 11.217 1.00 61.22 322 LEU A O 1
ATOM 2522 N N . ARG A 1 323 ? -10.355 -1.206 9.996 1.00 60.62 323 ARG A N 1
ATOM 2523 C CA . ARG A 1 323 ? -11.776 -1.487 10.254 1.00 60.62 323 ARG A CA 1
ATOM 2524 C C . ARG A 1 323 ? -12.047 -2.205 11.569 1.00 60.62 323 ARG A C 1
ATOM 2526 O O . ARG A 1 323 ? -13.100 -1.995 12.166 1.00 60.62 323 ARG A O 1
ATOM 2533 N N . ARG A 1 324 ? -11.130 -3.063 12.024 1.00 63.84 324 ARG A N 1
ATOM 2534 C CA . ARG A 1 324 ? -11.360 -3.984 13.146 1.00 63.84 324 ARG A CA 1
ATOM 2535 C C . ARG A 1 324 ? -10.684 -3.533 14.425 1.00 63.84 324 ARG A C 1
ATOM 2537 O O . ARG A 1 324 ? -9.620 -2.916 14.411 1.00 63.84 324 ARG A O 1
ATOM 2544 N N . ASP A 1 325 ? -11.304 -3.880 15.545 1.00 61.56 325 ASP A N 1
ATOM 2545 C CA . ASP A 1 325 ? -10.700 -3.708 16.855 1.00 61.56 325 ASP A CA 1
ATOM 2546 C C . ASP A 1 325 ? -9.485 -4.636 17.005 1.00 61.56 325 ASP A C 1
ATOM 2548 O O . ASP A 1 325 ? -9.611 -5.839 17.227 1.00 61.56 325 ASP A O 1
ATOM 2552 N N . CYS A 1 326 ? -8.290 -4.058 16.890 1.00 64.00 326 CYS A N 1
ATOM 2553 C CA . CYS A 1 326 ? -7.008 -4.747 17.046 1.00 64.00 326 CYS A CA 1
ATOM 2554 C C . CYS A 1 326 ? -6.777 -5.295 18.467 1.00 64.00 326 CYS A C 1
ATOM 2556 O O . CYS A 1 326 ? -5.815 -6.034 18.680 1.00 64.00 326 CYS A O 1
ATOM 2558 N N . THR A 1 327 ? -7.651 -4.972 19.428 1.00 56.75 327 THR A N 1
ATOM 2559 C CA . THR A 1 327 ? -7.624 -5.526 20.788 1.00 56.75 327 THR A CA 1
ATOM 2560 C C . THR A 1 327 ? -8.560 -6.727 20.976 1.00 56.75 327 THR A C 1
ATOM 2562 O O . THR A 1 327 ? -8.416 -7.467 21.958 1.00 56.75 327 THR A O 1
ATOM 2565 N N . ASP A 1 328 ? -9.474 -6.986 20.030 1.00 63.69 328 ASP A N 1
ATOM 2566 C CA . ASP A 1 328 ? -10.386 -8.130 20.090 1.00 63.69 328 ASP A CA 1
ATOM 2567 C C . ASP A 1 328 ? -9.615 -9.445 19.906 1.00 63.69 328 ASP A C 1
ATOM 2569 O O . ASP A 1 328 ? -9.011 -9.726 18.870 1.00 63.69 328 ASP A O 1
ATOM 2573 N N . ARG A 1 329 ? -9.655 -10.294 20.936 1.00 64.25 329 ARG A N 1
ATOM 2574 C CA . ARG A 1 329 ? -8.926 -11.567 20.962 1.00 64.25 329 ARG A CA 1
ATOM 2575 C C . ARG A 1 329 ? -9.489 -12.587 19.988 1.00 64.25 329 ARG A C 1
ATOM 2577 O O . ARG A 1 329 ? -8.714 -13.402 19.496 1.00 64.25 329 ARG A O 1
ATOM 2584 N N . GLU A 1 330 ? -10.792 -12.562 19.725 1.00 69.44 330 GLU A N 1
ATOM 2585 C CA . GLU A 1 330 ? -11.387 -13.478 18.754 1.00 69.44 330 GLU A CA 1
ATOM 2586 C C . GLU A 1 330 ? -10.935 -13.103 17.344 1.00 69.44 330 GLU A C 1
ATOM 2588 O O . GLU A 1 330 ? -10.503 -13.964 16.580 1.00 69.44 330 GLU A O 1
ATOM 2593 N N . PHE A 1 331 ? -10.897 -11.805 17.043 1.00 77.06 331 PHE A N 1
ATOM 2594 C CA . PHE A 1 331 ? -10.318 -11.321 15.799 1.00 77.06 331 PHE A CA 1
ATOM 2595 C C . PHE A 1 331 ? -8.812 -11.625 15.697 1.00 77.06 331 PHE A C 1
ATOM 2597 O O . PHE A 1 331 ? -8.371 -12.154 14.678 1.00 77.06 331 PHE A O 1
ATOM 2604 N N . ILE A 1 332 ? -8.018 -11.382 16.748 1.00 78.81 332 ILE A N 1
ATOM 2605 C CA . ILE A 1 332 ? -6.581 -11.721 16.776 1.00 78.81 332 ILE A CA 1
ATOM 2606 C C . ILE A 1 332 ? -6.359 -13.223 16.555 1.00 78.81 332 ILE A C 1
ATOM 2608 O O . ILE A 1 332 ? -5.448 -13.602 15.818 1.00 78.81 332 ILE A O 1
ATOM 2612 N N . ARG A 1 333 ? -7.193 -14.082 17.156 1.00 79.94 333 ARG A N 1
ATOM 2613 C CA . ARG A 1 333 ? -7.161 -15.538 16.959 1.00 79.94 333 ARG A CA 1
ATOM 2614 C C . ARG A 1 333 ? -7.446 -15.893 15.501 1.00 79.94 333 ARG A C 1
ATOM 2616 O O . ARG A 1 333 ? -6.647 -16.596 14.891 1.00 79.94 333 ARG A O 1
ATOM 2623 N N . GLN A 1 334 ? -8.533 -15.376 14.930 1.00 81.25 334 GLN A N 1
ATOM 2624 C CA . GLN A 1 334 ? -8.886 -15.603 13.524 1.00 81.25 334 GLN A CA 1
ATOM 2625 C C . GLN A 1 334 ? -7.786 -15.101 12.577 1.00 81.25 334 GLN A C 1
ATOM 2627 O O . GLN A 1 334 ? -7.403 -15.797 11.639 1.00 81.25 334 GLN A O 1
ATOM 2632 N N . ALA A 1 335 ? -7.217 -13.925 12.847 1.00 86.69 335 ALA A N 1
ATOM 2633 C CA . ALA A 1 335 ? -6.110 -13.378 12.075 1.00 86.69 335 ALA A CA 1
ATOM 2634 C C . ALA A 1 335 ? -4.850 -14.248 12.183 1.00 86.69 335 ALA A C 1
ATOM 2636 O O . ALA A 1 335 ? -4.191 -14.501 11.176 1.00 86.69 335 ALA A O 1
ATOM 2637 N N . ALA A 1 336 ? -4.538 -14.762 13.374 1.00 86.94 336 ALA A N 1
ATOM 2638 C CA . ALA A 1 336 ? -3.440 -15.700 13.570 1.00 86.94 336 ALA A CA 1
ATOM 2639 C C . ALA A 1 336 ? -3.663 -17.024 12.823 1.00 86.94 336 ALA A C 1
ATOM 2641 O O . ALA A 1 336 ? -2.713 -17.556 12.256 1.00 86.94 336 ALA A O 1
ATOM 2642 N N . GLU A 1 337 ? -4.896 -17.533 12.763 1.00 86.00 337 GLU A N 1
ATOM 2643 C CA . GLU A 1 337 ? -5.242 -18.736 11.990 1.00 86.00 337 GLU A CA 1
ATOM 2644 C C . GLU A 1 337 ? -5.096 -18.525 10.483 1.00 86.00 337 GLU A C 1
ATOM 2646 O O . GLU A 1 337 ? -4.565 -19.393 9.789 1.00 86.00 337 GLU A O 1
ATOM 2651 N N . VAL A 1 338 ? -5.521 -17.363 9.978 1.00 88.94 338 VAL A N 1
ATOM 2652 C CA . VAL A 1 338 ? -5.364 -16.996 8.564 1.00 88.94 338 VAL A CA 1
ATOM 2653 C C . VAL A 1 338 ? -3.886 -16.874 8.195 1.00 88.94 338 VAL A C 1
ATOM 2655 O O . VAL A 1 338 ? -3.460 -17.397 7.166 1.00 88.94 338 VAL A O 1
ATOM 2658 N N . VAL A 1 339 ? -3.095 -16.192 9.027 1.00 91.12 339 VAL A N 1
ATOM 2659 C CA . VAL A 1 339 ? -1.682 -15.918 8.732 1.00 91.12 339 VAL A CA 1
ATOM 2660 C C . VAL A 1 339 ? -0.792 -17.142 8.974 1.00 91.12 339 VAL A C 1
ATOM 2662 O O . VAL A 1 339 ? 0.156 -17.391 8.224 1.00 91.12 339 VAL A O 1
ATOM 2665 N N . GLY A 1 340 ? -1.117 -17.941 9.987 1.00 87.56 340 GLY A N 1
ATOM 2666 C CA . GLY A 1 340 ? -0.486 -19.216 10.314 1.00 87.56 340 GLY A CA 1
ATOM 2667 C C . GLY A 1 340 ? 0.815 -19.096 11.108 1.00 87.56 340 GLY A C 1
ATOM 2668 O O . GLY A 1 340 ? 0.948 -19.736 12.148 1.00 87.56 340 GLY A O 1
ATOM 2669 N N . ASP A 1 341 ? 1.785 -18.300 10.645 1.00 88.44 341 ASP A N 1
ATOM 2670 C CA . ASP A 1 341 ? 3.101 -18.198 11.288 1.00 88.44 341 ASP A CA 1
ATOM 2671 C C . ASP A 1 341 ? 3.692 -16.778 11.311 1.00 88.44 341 ASP A C 1
ATOM 2673 O O . ASP A 1 341 ? 3.323 -15.895 10.534 1.00 88.44 341 ASP A O 1
ATOM 2677 N N . VAL A 1 342 ? 4.636 -16.560 12.236 1.00 89.62 342 VAL A N 1
ATOM 2678 C CA . VAL A 1 342 ? 5.258 -15.246 12.475 1.00 89.62 342 VAL A CA 1
ATOM 2679 C C . VAL A 1 342 ? 6.037 -14.757 11.254 1.00 89.62 342 VAL A C 1
ATOM 2681 O O . VAL A 1 342 ? 6.041 -13.560 10.981 1.00 89.62 342 VAL A O 1
ATOM 2684 N N . ARG A 1 343 ? 6.672 -15.651 10.485 1.00 92.56 343 ARG A N 1
ATOM 2685 C CA . ARG A 1 343 ? 7.435 -15.246 9.299 1.00 92.56 343 ARG A CA 1
ATOM 2686 C C . ARG A 1 343 ? 6.489 -14.723 8.220 1.00 92.56 343 ARG A C 1
ATOM 2688 O O . ARG A 1 343 ? 6.743 -13.648 7.684 1.00 92.56 343 ARG A O 1
ATOM 2695 N N . ARG A 1 344 ? 5.386 -15.424 7.939 1.00 94.38 344 ARG A N 1
ATOM 2696 C CA . ARG A 1 344 ? 4.330 -14.955 7.024 1.00 94.38 344 ARG A CA 1
ATOM 2697 C C . ARG A 1 344 ? 3.774 -13.603 7.445 1.00 94.38 344 ARG A C 1
ATOM 2699 O O . ARG A 1 344 ? 3.677 -12.715 6.603 1.00 94.38 344 ARG A O 1
ATOM 2706 N N . LEU A 1 345 ? 3.478 -13.435 8.735 1.00 94.56 345 LEU A N 1
ATOM 2707 C CA . LEU A 1 345 ? 2.983 -12.174 9.283 1.00 94.56 345 LEU A CA 1
ATOM 2708 C C . LEU A 1 345 ? 3.967 -11.023 9.051 1.00 94.56 345 LEU A C 1
ATOM 2710 O O . LEU A 1 345 ? 3.576 -9.963 8.571 1.00 94.56 345 LEU A O 1
ATOM 2714 N N . THR A 1 346 ? 5.246 -11.234 9.368 1.00 93.81 346 THR A N 1
ATOM 2715 C CA . THR A 1 346 ? 6.285 -10.211 9.213 1.00 93.81 346 THR A CA 1
ATOM 2716 C C . THR A 1 346 ? 6.489 -9.827 7.751 1.00 93.81 346 THR A C 1
ATOM 2718 O O . THR A 1 346 ? 6.586 -8.642 7.439 1.00 93.81 346 THR A O 1
ATOM 2721 N N . LEU A 1 347 ? 6.520 -10.803 6.840 1.00 96.25 347 LEU A N 1
ATOM 2722 C CA . LEU A 1 347 ? 6.638 -10.534 5.406 1.00 96.25 347 LEU A CA 1
ATOM 2723 C C . LEU A 1 347 ? 5.412 -9.779 4.874 1.00 96.25 347 LEU A C 1
ATOM 2725 O O . LEU A 1 347 ? 5.568 -8.832 4.107 1.00 96.25 347 LEU A O 1
ATOM 2729 N N . LEU A 1 348 ? 4.209 -10.147 5.320 1.00 96.06 348 LEU A N 1
ATOM 2730 C CA . LEU A 1 348 ? 2.977 -9.461 4.942 1.00 96.06 348 LEU A CA 1
ATOM 2731 C C . LEU A 1 348 ? 2.940 -8.015 5.457 1.00 96.06 348 LEU A C 1
ATOM 2733 O O . LEU A 1 348 ? 2.527 -7.107 4.737 1.00 96.06 348 LEU A O 1
ATOM 2737 N N . TYR A 1 349 ? 3.424 -7.789 6.678 1.00 93.75 349 TYR A N 1
ATOM 2738 C CA . TYR A 1 349 ? 3.541 -6.457 7.262 1.00 93.75 349 TYR A CA 1
ATOM 2739 C C . TYR A 1 349 ? 4.534 -5.580 6.489 1.00 93.75 349 TYR A C 1
ATOM 2741 O O . TYR A 1 349 ? 4.202 -4.456 6.125 1.00 93.75 349 TYR A O 1
ATOM 2749 N N . LEU A 1 350 ? 5.716 -6.103 6.150 1.00 95.06 350 LEU A N 1
ATOM 2750 C CA . LEU A 1 350 ? 6.689 -5.380 5.322 1.00 95.06 350 LEU A CA 1
ATOM 2751 C C . LEU A 1 350 ? 6.133 -5.044 3.930 1.00 95.06 350 LEU A C 1
ATOM 2753 O O . LEU A 1 350 ? 6.336 -3.927 3.453 1.00 95.06 350 LEU A O 1
ATOM 2757 N N . LEU A 1 351 ? 5.409 -5.981 3.303 1.00 96.19 351 LEU A N 1
ATOM 2758 C CA . LEU A 1 351 ? 4.730 -5.745 2.026 1.00 96.19 351 LEU A CA 1
ATOM 2759 C C . LEU A 1 351 ? 3.691 -4.624 2.149 1.00 96.19 351 LEU A C 1
ATOM 2761 O O . LEU A 1 351 ? 3.694 -3.716 1.328 1.00 96.19 351 LEU A O 1
ATOM 2765 N N . THR A 1 352 ? 2.876 -4.647 3.207 1.00 92.00 352 THR A N 1
ATOM 2766 C CA . THR A 1 352 ? 1.846 -3.629 3.482 1.00 92.00 352 THR A CA 1
ATOM 2767 C C . THR A 1 352 ? 2.443 -2.224 3.574 1.00 92.00 352 THR A C 1
ATOM 2769 O O . THR A 1 352 ? 1.912 -1.284 2.984 1.00 92.00 352 THR A O 1
ATOM 2772 N N . ILE A 1 353 ? 3.558 -2.069 4.301 1.00 88.69 353 ILE A N 1
ATOM 2773 C CA . ILE A 1 353 ? 4.229 -0.768 4.443 1.00 88.69 353 ILE A CA 1
ATOM 2774 C C . ILE A 1 353 ? 4.750 -0.292 3.084 1.00 88.69 353 ILE A C 1
ATOM 2776 O O . ILE A 1 353 ? 4.556 0.870 2.729 1.00 88.69 353 ILE A O 1
ATOM 2780 N N . ALA A 1 354 ? 5.429 -1.171 2.340 1.00 92.25 354 ALA A N 1
ATOM 2781 C CA . ALA A 1 354 ? 6.007 -0.826 1.045 1.00 92.25 354 ALA A CA 1
ATOM 2782 C C . ALA A 1 354 ? 4.925 -0.414 0.034 1.00 92.25 354 ALA A C 1
ATOM 2784 O O . ALA A 1 354 ? 5.071 0.602 -0.638 1.00 92.25 354 ALA A O 1
ATOM 2785 N N . ASP A 1 355 ? 3.834 -1.175 -0.026 1.00 91.56 355 ASP A N 1
ATOM 2786 C CA . ASP A 1 355 ? 2.705 -0.951 -0.929 1.00 91.56 355 ASP A CA 1
ATOM 2787 C C . ASP A 1 355 ? 1.980 0.369 -0.623 1.00 91.56 355 ASP A C 1
ATOM 2789 O O . ASP A 1 355 ? 1.793 1.238 -1.480 1.00 91.56 355 ASP A O 1
ATOM 2793 N N . SER A 1 356 ? 1.698 0.601 0.659 1.00 83.75 356 SER A N 1
ATOM 2794 C CA . SER A 1 356 ? 1.041 1.834 1.089 1.00 83.75 356 SER A CA 1
ATOM 2795 C C . SER A 1 356 ? 1.907 3.075 0.838 1.00 83.75 356 SER A C 1
ATOM 2797 O O . SER A 1 356 ? 1.386 4.117 0.448 1.00 83.75 356 SER A O 1
ATOM 2799 N N . ARG A 1 357 ? 3.233 2.990 1.037 1.00 82.69 357 ARG A N 1
ATOM 2800 C CA . ARG A 1 357 ? 4.159 4.100 0.735 1.00 82.69 357 ARG A CA 1
ATOM 2801 C C . ARG A 1 357 ? 4.271 4.371 -0.765 1.00 82.69 357 ARG A C 1
ATOM 2803 O O . ARG A 1 357 ? 4.381 5.531 -1.156 1.00 82.69 357 ARG A O 1
ATOM 2810 N N . ALA A 1 358 ? 4.224 3.324 -1.587 1.00 83.12 358 ALA A N 1
ATOM 2811 C CA . ALA A 1 358 ? 4.322 3.431 -3.040 1.00 83.12 358 ALA A CA 1
ATOM 2812 C C . ALA A 1 358 ? 3.102 4.109 -3.679 1.00 83.12 358 ALA A C 1
ATOM 2814 O O . ALA A 1 358 ? 3.252 4.832 -4.665 1.00 83.12 358 ALA A O 1
ATOM 2815 N N . THR A 1 359 ? 1.927 3.935 -3.071 1.00 71.12 359 THR A N 1
ATOM 2816 C CA . THR A 1 359 ? 0.667 4.548 -3.515 1.00 71.12 359 THR A CA 1
ATOM 2817 C C . THR A 1 359 ? 0.720 6.084 -3.421 1.00 71.12 359 THR A C 1
ATOM 2819 O O . THR A 1 359 ? 0.275 6.788 -4.326 1.00 71.12 359 THR A O 1
ATOM 2822 N N . GLY A 1 360 ? 1.349 6.629 -2.370 1.00 58.66 360 GLY A N 1
ATOM 2823 C CA . GLY A 1 360 ? 1.602 8.065 -2.224 1.00 58.66 360 GLY A CA 1
ATOM 2824 C C . GLY A 1 360 ? 1.712 8.534 -0.765 1.00 58.66 360 GLY A C 1
ATOM 2825 O O . GLY A 1 360 ? 1.384 7.794 0.163 1.00 58.66 360 GLY A O 1
ATOM 2826 N N . PRO A 1 361 ? 2.137 9.789 -0.521 1.00 47.03 361 PRO A N 1
ATOM 2827 C CA . PRO A 1 361 ? 2.345 10.319 0.832 1.00 47.03 361 PRO A CA 1
ATOM 2828 C C . PRO A 1 361 ? 1.057 10.450 1.665 1.00 47.03 361 PRO A C 1
ATOM 2830 O O . PRO A 1 361 ? 1.128 10.460 2.890 1.00 47.03 361 PRO A O 1
ATOM 2833 N N . SER A 1 362 ? -0.117 10.534 1.030 1.00 48.53 362 SER A N 1
ATOM 2834 C CA . SER A 1 362 ? -1.421 10.488 1.708 1.00 48.53 362 SER A CA 1
ATOM 2835 C C . SER A 1 362 ? -1.831 9.064 2.107 1.00 48.53 362 SER A C 1
ATOM 2837 O O . SER A 1 362 ? -2.540 8.886 3.096 1.00 48.53 362 SER A O 1
ATOM 2839 N N . ALA A 1 363 ? -1.359 8.046 1.379 1.00 51.94 363 ALA A N 1
ATOM 2840 C CA . ALA A 1 363 ? -1.767 6.658 1.568 1.00 51.94 363 ALA A CA 1
ATOM 2841 C C . ALA A 1 363 ? -1.121 5.998 2.800 1.00 51.94 363 ALA A C 1
ATOM 2843 O O . ALA A 1 363 ? -1.772 5.172 3.436 1.00 51.94 363 ALA A O 1
ATOM 2844 N N . TRP A 1 364 ? 0.095 6.399 3.201 1.00 63.00 364 TRP A N 1
ATOM 2845 C CA . TRP A 1 364 ? 0.779 5.896 4.404 1.00 63.00 364 TRP A CA 1
ATOM 2846 C C . TRP A 1 364 ? 1.125 7.011 5.401 1.00 63.00 364 TRP A C 1
ATOM 2848 O O . TRP A 1 364 ? 2.182 7.636 5.329 1.00 63.00 364 TRP A O 1
ATOM 2858 N N . SER A 1 365 ? 0.240 7.235 6.373 1.00 55.38 365 SER A N 1
ATOM 2859 C CA . SER A 1 365 ? 0.431 8.210 7.455 1.00 55.38 365 SER A CA 1
ATOM 2860 C C . SER A 1 365 ? 0.918 7.551 8.754 1.00 55.38 365 SER A C 1
ATOM 2862 O O . SER A 1 365 ? 0.739 6.350 8.959 1.00 55.38 365 SER A O 1
ATOM 2864 N N . ASN A 1 366 ? 1.481 8.344 9.678 1.00 49.22 366 ASN A N 1
ATOM 2865 C CA . ASN A 1 366 ? 1.896 7.863 11.010 1.00 49.22 366 ASN A CA 1
ATOM 2866 C C . ASN A 1 366 ? 0.752 7.165 11.769 1.00 49.22 366 ASN A C 1
ATOM 2868 O O . ASN A 1 366 ? 0.985 6.224 12.521 1.00 49.22 366 ASN A O 1
ATOM 2872 N N . TRP A 1 367 ? -0.485 7.605 11.533 1.00 50.75 367 TRP A N 1
ATOM 2873 C CA . TRP A 1 367 ? -1.693 7.023 12.113 1.00 50.75 367 TRP A CA 1
ATOM 2874 C C . TRP A 1 367 ? -1.960 5.605 11.573 1.00 50.75 367 TRP A C 1
ATOM 2876 O O . TRP A 1 367 ? -2.068 4.666 12.361 1.00 50.75 367 TRP A O 1
ATOM 2886 N N . LYS A 1 368 ? -1.975 5.423 10.239 1.00 57.59 368 LYS A N 1
ATOM 2887 C CA . LYS A 1 368 ? -2.121 4.101 9.600 1.00 57.59 368 LYS A CA 1
ATOM 2888 C C . LYS A 1 368 ? -1.010 3.160 10.038 1.00 57.59 368 LYS A C 1
ATOM 2890 O O . LYS A 1 368 ? -1.269 2.008 10.373 1.00 57.59 368 LYS A O 1
ATOM 2895 N N . ALA A 1 369 ? 0.218 3.675 10.091 1.00 63.12 369 ALA A N 1
ATOM 2896 C CA . ALA A 1 369 ? 1.361 2.922 10.577 1.00 63.12 369 ALA A CA 1
ATOM 2897 C C . ALA A 1 369 ? 1.141 2.421 12.014 1.00 63.12 369 ALA A C 1
ATOM 2899 O O . ALA A 1 369 ? 1.434 1.262 12.290 1.00 63.12 369 ALA A O 1
ATOM 2900 N N . GLY A 1 370 ? 0.576 3.252 12.898 1.00 57.28 370 GLY A N 1
ATOM 2901 C CA . GLY A 1 370 ? 0.225 2.874 14.268 1.00 57.28 370 GLY A CA 1
ATOM 2902 C C . GLY A 1 370 ? -0.792 1.732 14.338 1.00 57.28 370 GLY A C 1
ATOM 2903 O O . GLY A 1 370 ? -0.528 0.732 14.999 1.00 57.28 370 GLY A O 1
ATOM 2904 N N . LEU A 1 371 ? -1.908 1.833 13.609 1.00 65.50 371 LEU A N 1
ATOM 2905 C CA . LEU A 1 371 ? -2.952 0.799 13.613 1.00 65.50 371 LEU A CA 1
ATOM 2906 C C . LEU A 1 371 ? -2.488 -0.540 13.041 1.00 65.50 371 LEU A C 1
ATOM 2908 O O . LEU A 1 371 ? -2.753 -1.603 13.605 1.00 65.50 371 LEU A O 1
ATOM 2912 N N . VAL A 1 372 ? -1.797 -0.498 11.901 1.00 76.00 372 VAL A N 1
ATOM 2913 C CA . VAL A 1 372 ? -1.282 -1.711 11.262 1.00 76.00 372 VAL A CA 1
ATOM 2914 C C . VAL A 1 372 ? -0.203 -2.343 12.150 1.00 76.00 372 VAL A C 1
ATOM 2916 O O . VAL A 1 372 ? -0.157 -3.568 12.273 1.00 76.00 372 VAL A O 1
ATOM 2919 N N . ALA A 1 373 ? 0.624 -1.533 12.822 1.00 73.94 373 ALA A N 1
ATOM 2920 C CA . ALA A 1 373 ? 1.596 -2.018 13.798 1.00 73.94 373 ALA A CA 1
ATOM 2921 C C . ALA A 1 373 ? 0.930 -2.653 15.029 1.00 73.94 373 ALA A C 1
ATOM 2923 O O . ALA A 1 373 ? 1.418 -3.676 15.511 1.00 73.94 373 ALA A O 1
ATOM 2924 N N . GLU A 1 374 ? -0.178 -2.090 15.518 1.00 74.38 374 GLU A N 1
ATOM 2925 C CA . GLU A 1 374 ? -0.958 -2.649 16.627 1.00 74.38 374 GLU A CA 1
ATOM 2926 C C . GLU A 1 374 ? -1.500 -4.039 16.272 1.00 74.38 374 GLU A C 1
ATOM 2928 O O . GLU A 1 374 ? -1.256 -5.002 17.005 1.00 74.38 374 GLU A O 1
ATOM 2933 N N . LEU A 1 375 ? -2.135 -4.176 15.100 1.00 80.00 375 LEU A N 1
ATOM 2934 C CA . LEU A 1 375 ? -2.609 -5.466 14.594 1.00 80.00 375 LEU A CA 1
ATOM 2935 C C . LEU A 1 375 ? -1.456 -6.468 14.444 1.00 80.00 375 LEU A C 1
ATOM 2937 O O . LEU A 1 375 ? -1.537 -7.601 14.924 1.00 80.00 375 LEU A O 1
ATOM 2941 N N . TYR A 1 376 ? -0.360 -6.045 13.810 1.00 85.19 376 TYR A N 1
ATOM 2942 C CA . TYR A 1 376 ? 0.835 -6.867 13.635 1.00 85.19 376 TYR A CA 1
ATOM 2943 C C . TYR A 1 376 ? 1.371 -7.379 14.979 1.00 85.19 376 TYR A C 1
ATOM 2945 O O . TYR A 1 376 ? 1.626 -8.576 15.131 1.00 85.19 376 TYR A O 1
ATOM 2953 N N . LEU A 1 377 ? 1.517 -6.501 15.973 1.00 80.69 377 LEU A N 1
ATOM 2954 C CA . LEU A 1 377 ? 2.073 -6.864 17.272 1.00 80.69 377 LEU A CA 1
ATOM 2955 C C . LEU A 1 377 ? 1.136 -7.797 18.048 1.00 80.69 377 LEU A C 1
ATOM 2957 O O . LEU A 1 377 ? 1.605 -8.764 18.658 1.00 80.69 377 LEU A O 1
ATOM 2961 N N . GLY A 1 378 ? -0.175 -7.553 17.985 1.00 78.25 378 GLY A N 1
ATOM 2962 C CA . GLY A 1 378 ? -1.188 -8.405 18.600 1.00 78.25 378 GLY A CA 1
ATOM 2963 C C . GLY A 1 378 ? -1.156 -9.835 18.048 1.00 78.25 378 GLY A C 1
ATOM 2964 O O . GLY A 1 378 ? -1.026 -10.796 18.814 1.00 78.25 378 GLY A O 1
ATOM 2965 N N . VAL A 1 379 ? -1.178 -9.987 16.718 1.00 85.75 379 VAL A N 1
ATOM 2966 C CA . VAL A 1 379 ? -1.123 -11.305 16.057 1.00 85.75 379 VAL A CA 1
ATOM 2967 C C . VAL A 1 379 ? 0.230 -11.982 16.289 1.00 85.75 379 VAL A C 1
ATOM 2969 O O . VAL A 1 379 ? 0.275 -13.171 16.609 1.00 85.75 379 VAL A O 1
ATOM 2972 N N . LYS A 1 380 ? 1.342 -11.238 16.213 1.00 85.69 380 LYS A N 1
ATOM 2973 C CA . LYS A 1 380 ? 2.688 -11.775 16.475 1.00 85.69 380 LYS A CA 1
ATOM 2974 C C . LYS A 1 380 ? 2.800 -12.347 17.884 1.00 85.69 380 LYS A C 1
ATOM 2976 O O . LYS A 1 380 ? 3.332 -13.442 18.059 1.00 85.69 380 LYS A O 1
ATOM 2981 N N . THR A 1 381 ? 2.289 -11.623 18.877 1.00 82.44 381 THR A N 1
ATOM 2982 C CA . THR A 1 381 ? 2.319 -12.049 20.282 1.00 82.44 381 THR A CA 1
ATOM 2983 C C . THR A 1 381 ? 1.488 -13.314 20.490 1.00 82.44 381 THR A C 1
ATOM 2985 O O . THR A 1 381 ? 1.937 -14.237 21.169 1.00 82.44 381 THR A O 1
ATOM 2988 N N . TYR A 1 382 ? 0.310 -13.397 19.862 1.00 81.56 382 TYR A N 1
ATOM 2989 C CA . TYR A 1 382 ? -0.539 -14.590 19.912 1.00 81.56 382 TYR A CA 1
ATOM 2990 C C . TYR A 1 382 ? 0.145 -15.820 19.291 1.00 81.56 382 TYR A C 1
ATOM 2992 O O . TYR A 1 382 ? 0.175 -16.894 19.899 1.00 81.56 382 TYR A O 1
ATOM 3000 N N . LEU A 1 383 ? 0.749 -15.657 18.109 1.00 84.06 383 LEU A N 1
ATOM 3001 C CA . LEU A 1 383 ? 1.479 -16.721 17.416 1.00 84.06 383 LEU A CA 1
ATOM 3002 C C . LEU A 1 383 ? 2.716 -17.180 18.204 1.00 84.06 383 LEU A C 1
ATOM 3004 O O . LEU A 1 383 ? 2.958 -18.380 18.329 1.00 84.06 383 LEU A O 1
ATOM 3008 N N . ALA A 1 384 ? 3.471 -16.245 18.789 1.00 79.44 384 ALA A N 1
ATOM 3009 C CA . ALA A 1 384 ? 4.642 -16.551 19.612 1.00 79.44 384 ALA A CA 1
ATOM 3010 C C . ALA A 1 384 ? 4.282 -17.305 20.906 1.00 79.44 384 ALA A C 1
ATOM 3012 O O . ALA A 1 384 ? 5.065 -18.128 21.379 1.00 79.44 384 ALA A O 1
ATOM 3013 N N . ALA A 1 385 ? 3.085 -17.070 21.454 1.00 75.38 385 ALA A N 1
ATOM 3014 C CA . ALA A 1 385 ? 2.551 -17.790 22.610 1.00 75.38 385 ALA A CA 1
ATOM 3015 C C . ALA A 1 385 ? 2.012 -19.200 22.272 1.00 75.38 385 ALA A C 1
ATOM 3017 O O . ALA A 1 385 ? 1.498 -19.888 23.155 1.00 75.38 385 ALA A O 1
ATOM 3018 N N . GLY A 1 386 ? 2.117 -19.648 21.013 1.00 66.06 386 GLY A N 1
ATOM 3019 C CA . GLY A 1 386 ? 1.754 -21.003 20.589 1.00 66.06 386 GLY A CA 1
ATOM 3020 C C . GLY A 1 386 ? 0.252 -21.295 20.619 1.00 66.06 386 GLY A C 1
ATOM 3021 O O . GLY A 1 386 ? -0.134 -22.440 20.840 1.00 66.06 386 GLY A O 1
ATOM 3022 N N . GLY A 1 387 ? -0.600 -20.273 20.472 1.00 57.91 387 GLY A N 1
ATOM 3023 C CA . GLY A 1 387 ? -2.061 -20.426 20.503 1.00 57.91 387 GLY A CA 1
ATOM 3024 C C . GLY A 1 387 ? -2.639 -20.807 21.874 1.00 57.91 387 GLY A C 1
ATOM 3025 O O . GLY A 1 387 ? -3.850 -20.933 22.019 1.00 57.91 387 GLY A O 1
ATOM 3026 N N . ALA A 1 388 ? -1.804 -20.936 22.912 1.00 47.03 388 ALA A N 1
ATOM 3027 C CA . ALA A 1 388 ? -2.198 -21.333 24.265 1.00 47.03 388 ALA A CA 1
ATOM 3028 C C . ALA A 1 388 ? -2.770 -20.173 25.105 1.00 47.03 388 ALA A C 1
ATOM 3030 O O . ALA A 1 388 ? -2.658 -20.153 26.331 1.00 47.03 388 ALA A O 1
ATOM 3031 N N . ALA A 1 389 ? -3.426 -19.209 24.461 1.00 47.72 389 ALA A N 1
ATOM 3032 C CA . ALA A 1 389 ? -4.427 -18.393 25.129 1.00 47.72 389 ALA A CA 1
ATOM 3033 C C . ALA A 1 389 ? -5.714 -19.229 25.193 1.00 47.72 389 ALA A C 1
ATOM 3035 O O . ALA A 1 389 ? -6.605 -19.051 24.372 1.00 47.72 389 ALA A O 1
ATOM 3036 N N . GLY A 1 390 ? -5.733 -20.207 26.103 1.00 41.47 390 GLY A N 1
ATOM 3037 C CA . GLY A 1 390 ? -6.800 -21.200 26.212 1.00 41.47 390 GLY A CA 1
ATOM 3038 C C . GLY A 1 390 ? -8.199 -20.605 26.387 1.00 41.47 390 GLY A C 1
ATOM 3039 O O . GLY A 1 390 ? -8.346 -19.487 26.886 1.00 41.47 390 GLY A O 1
ATOM 3040 N N . ASP A 1 391 ? -9.185 -21.419 25.995 1.00 37.50 391 ASP A N 1
ATOM 3041 C CA . ASP A 1 391 ? -10.637 -21.316 26.214 1.00 37.50 391 ASP A CA 1
ATOM 3042 C C . ASP A 1 391 ? -11.007 -21.188 27.703 1.00 37.50 391 ASP A C 1
ATOM 3044 O O . ASP A 1 391 ? -11.684 -22.037 28.283 1.00 37.50 391 ASP A O 1
ATOM 3048 N N . ASP A 1 392 ? -10.565 -20.122 28.357 1.00 38.03 392 ASP A N 1
ATOM 3049 C CA . ASP A 1 392 ? -11.184 -19.684 29.593 1.00 38.03 392 ASP A CA 1
ATOM 3050 C C . ASP A 1 392 ? -12.159 -18.567 29.224 1.00 38.03 392 ASP A C 1
ATOM 3052 O O . ASP A 1 392 ? -11.767 -17.472 28.821 1.00 38.03 392 ASP A O 1
ATOM 3056 N N . HIS A 1 393 ? -13.456 -18.824 29.396 1.00 42.50 393 HIS A N 1
ATOM 3057 C CA . HIS A 1 393 ? -14.479 -17.776 29.459 1.00 42.50 393 HIS A CA 1
ATOM 3058 C C . HIS A 1 393 ? -14.255 -16.814 30.656 1.00 42.50 393 HIS A C 1
ATOM 3060 O O . HIS A 1 393 ? -15.088 -15.948 30.924 1.00 42.50 393 HIS A O 1
ATOM 3066 N N . GLY A 1 394 ? -13.131 -16.951 31.371 1.00 41.75 394 GLY A N 1
ATOM 3067 C CA . GLY A 1 394 ? -12.574 -16.013 32.330 1.00 41.75 394 GLY A CA 1
ATOM 3068 C C . GLY A 1 394 ? -11.660 -14.957 31.696 1.00 41.75 394 GLY A C 1
ATOM 3069 O O . GLY A 1 394 ? -10.746 -15.246 30.931 1.00 41.75 394 GLY A O 1
ATOM 3070 N N . GLU A 1 395 ? -11.916 -13.710 32.079 1.00 47.78 395 GLU A N 1
ATOM 3071 C CA . GLU A 1 395 ? -11.038 -12.536 32.043 1.00 47.78 395 GLU A CA 1
ATOM 3072 C C . GLU A 1 395 ? -9.613 -12.745 31.478 1.00 47.78 395 GLU A C 1
ATOM 3074 O O . GLU A 1 395 ? -8.746 -13.372 32.103 1.00 47.78 395 GLU A O 1
ATOM 3079 N N . SER A 1 396 ? -9.377 -12.163 30.296 1.00 54.34 396 SER A N 1
ATOM 3080 C CA . SER A 1 396 ? -8.129 -12.228 29.530 1.00 54.34 396 SER A CA 1
ATOM 3081 C C . SER A 1 396 ? -6.877 -11.979 30.374 1.00 54.34 396 SER A C 1
ATOM 3083 O O . SER A 1 396 ? -6.836 -11.030 31.149 1.00 54.34 396 SER A O 1
ATOM 3085 N N . ALA A 1 397 ? -5.807 -12.755 30.157 1.00 55.44 397 ALA A N 1
ATOM 3086 C CA . ALA A 1 397 ? -4.530 -12.585 30.866 1.00 55.44 397 ALA A CA 1
ATOM 3087 C C . ALA A 1 397 ? -3.968 -11.151 30.778 1.00 55.44 397 ALA A C 1
ATOM 3089 O O . ALA A 1 397 ? -3.405 -10.660 31.750 1.00 55.44 397 ALA A O 1
ATOM 3090 N N . GLY A 1 398 ? -4.178 -10.462 29.648 1.00 52.56 398 GLY A N 1
ATOM 3091 C CA . GLY A 1 398 ? -3.836 -9.044 29.489 1.00 52.56 398 GLY A CA 1
ATOM 3092 C C . GLY A 1 398 ? -4.655 -8.129 30.401 1.00 52.56 398 GLY A C 1
ATOM 3093 O O . GLY A 1 398 ? -4.074 -7.328 31.118 1.00 52.56 398 GLY A O 1
ATOM 3094 N N . VAL A 1 399 ? -5.980 -8.305 30.454 1.00 63.00 399 VAL A N 1
ATOM 3095 C CA . VAL A 1 399 ? -6.884 -7.550 31.346 1.00 63.00 399 VAL A CA 1
ATOM 3096 C C . VAL A 1 399 ? -6.544 -7.811 32.813 1.00 63.00 399 VAL A C 1
ATOM 3098 O O . VAL A 1 399 ? -6.470 -6.871 33.600 1.00 63.00 399 VAL A O 1
ATOM 3101 N N . ARG A 1 400 ? -6.260 -9.069 33.165 1.00 70.38 400 ARG A N 1
ATOM 3102 C CA . ARG A 1 400 ? -5.833 -9.473 34.508 1.00 70.38 400 ARG A CA 1
ATOM 3103 C C . ARG A 1 400 ? -4.509 -8.823 34.898 1.00 70.38 400 ARG A C 1
ATOM 3105 O O . ARG A 1 400 ? -4.425 -8.214 35.958 1.00 70.38 400 ARG A O 1
ATOM 3112 N N . TRP A 1 401 ? -3.508 -8.882 34.019 1.00 73.44 401 TRP A N 1
ATOM 3113 C CA . TRP A 1 401 ? -2.222 -8.215 34.225 1.00 73.44 401 TRP A CA 1
ATOM 3114 C C . TRP A 1 401 ? -2.395 -6.702 34.381 1.00 73.44 401 TRP A C 1
ATOM 3116 O O . TRP A 1 401 ? -1.824 -6.110 35.291 1.00 73.44 401 TRP A O 1
ATOM 3126 N N . LEU A 1 402 ? -3.218 -6.072 33.539 1.00 73.19 402 LEU A N 1
ATOM 3127 C CA . LEU A 1 402 ? -3.459 -4.630 33.585 1.00 73.19 402 LEU A CA 1
ATOM 3128 C C . LEU A 1 402 ? -4.150 -4.240 34.896 1.00 73.19 402 LEU A C 1
ATOM 3130 O O . LEU A 1 402 ? -3.711 -3.307 35.564 1.00 73.19 402 LEU A O 1
ATOM 3134 N N . ARG A 1 403 ? -5.149 -5.017 35.333 1.00 79.69 403 ARG A N 1
ATOM 3135 C CA . ARG A 1 403 ? -5.790 -4.860 36.648 1.00 79.69 403 ARG A CA 1
ATOM 3136 C C . ARG A 1 403 ? -4.789 -5.014 37.786 1.00 79.69 403 ARG A C 1
ATOM 3138 O O . ARG A 1 403 ? -4.764 -4.164 38.670 1.00 79.69 403 ARG A O 1
ATOM 3145 N N . GLU A 1 404 ? -3.922 -6.022 37.750 1.00 79.94 404 GLU A N 1
ATOM 3146 C CA . GLU A 1 404 ? -2.854 -6.195 38.742 1.00 79.94 404 GLU A CA 1
ATOM 3147 C C . GLU A 1 404 ? -1.902 -4.989 38.768 1.00 79.94 404 GLU A C 1
ATOM 3149 O O . GLU A 1 404 ? -1.601 -4.461 39.838 1.00 79.94 404 GLU A O 1
ATOM 3154 N N . GLN A 1 405 ? -1.471 -4.493 37.604 1.00 79.56 405 GLN A N 1
ATOM 3155 C CA . GLN A 1 405 ? -0.592 -3.325 37.503 1.00 79.56 405 GLN A CA 1
ATOM 3156 C C . GLN A 1 405 ? -1.249 -2.039 38.009 1.00 79.56 405 GLN A C 1
ATOM 3158 O O . GLN A 1 405 ? -0.577 -1.229 38.658 1.00 79.56 405 GLN A O 1
ATOM 3163 N N . VAL A 1 406 ? -2.540 -1.852 37.731 1.00 82.81 406 VAL A N 1
ATOM 3164 C CA . VAL A 1 406 ? -3.325 -0.723 38.239 1.00 82.81 406 VAL A CA 1
ATOM 3165 C C . VAL A 1 406 ? -3.480 -0.832 39.755 1.00 82.81 406 VAL A C 1
ATOM 3167 O O . VAL A 1 406 ? -3.227 0.145 40.455 1.00 82.81 406 VAL A O 1
ATOM 3170 N N . VAL A 1 407 ? -3.794 -2.016 40.292 1.00 84.12 407 VAL A N 1
ATOM 3171 C CA . VAL A 1 407 ? -3.886 -2.260 41.744 1.00 84.12 407 VAL A CA 1
ATOM 3172 C C . VAL A 1 407 ? -2.559 -1.962 42.446 1.00 84.12 407 VAL A C 1
ATOM 3174 O O . VAL A 1 407 ? -2.546 -1.282 43.473 1.00 84.12 407 VAL A O 1
ATOM 3177 N N . VAL A 1 408 ? -1.434 -2.410 41.879 1.00 80.88 408 VAL A N 1
ATOM 3178 C CA . VAL A 1 408 ? -0.093 -2.111 42.406 1.00 80.88 408 VAL A CA 1
ATOM 3179 C C . VAL A 1 408 ? 0.153 -0.601 42.445 1.00 80.88 408 VAL A C 1
ATOM 3181 O O . VAL A 1 408 ? 0.609 -0.078 43.462 1.00 80.88 408 VAL A O 1
ATOM 3184 N N . ARG A 1 409 ? -0.187 0.117 41.369 1.00 82.62 409 ARG A N 1
ATOM 3185 C CA . ARG A 1 409 ? 0.010 1.574 41.262 1.00 82.62 409 ARG A CA 1
ATOM 3186 C C . ARG A 1 409 ? -0.948 2.389 42.127 1.00 82.62 409 ARG A C 1
ATOM 3188 O O . ARG A 1 409 ? -0.569 3.465 42.583 1.00 82.62 409 ARG A O 1
ATOM 3195 N N . LEU A 1 410 ? -2.146 1.879 42.411 1.00 81.69 410 LEU A N 1
ATOM 3196 C CA . LEU A 1 410 ? -3.062 2.488 43.378 1.00 81.69 410 LEU A CA 1
ATOM 3197 C C . LEU A 1 410 ? -2.486 2.475 44.802 1.00 81.69 410 LEU A C 1
ATOM 3199 O O . LEU A 1 410 ? -2.915 3.279 45.628 1.00 81.69 410 LEU A O 1
ATOM 3203 N N . ALA A 1 411 ? -1.500 1.615 45.094 1.00 79.56 411 ALA A N 1
ATOM 3204 C CA . ALA A 1 411 ? -0.731 1.608 46.342 1.00 79.56 411 ALA A CA 1
ATOM 3205 C C . ALA A 1 411 ? -1.605 1.625 47.619 1.00 79.56 411 ALA A C 1
ATOM 3207 O O . ALA A 1 411 ? -1.289 2.294 48.602 1.00 79.56 411 ALA A O 1
ATOM 3208 N N . GLY A 1 412 ? -2.730 0.901 47.600 1.00 66.69 412 GLY A N 1
ATOM 3209 C CA . GLY A 1 412 ? -3.675 0.820 48.722 1.00 66.69 412 GLY A CA 1
ATOM 3210 C C . GLY A 1 412 ? -4.735 1.929 48.772 1.00 66.69 412 GLY A C 1
ATOM 3211 O O . GLY A 1 412 ? -5.540 1.948 49.702 1.00 66.69 412 GLY A O 1
ATOM 3212 N N . ARG A 1 413 ? -4.779 2.834 47.786 1.00 72.44 413 ARG A N 1
ATOM 3213 C CA . ARG A 1 413 ? -5.901 3.764 47.593 1.00 72.44 413 ARG A CA 1
ATOM 3214 C C . ARG A 1 413 ? -7.123 2.999 47.086 1.00 72.44 413 ARG A C 1
ATOM 3216 O O . ARG A 1 413 ? -7.029 2.230 46.133 1.00 72.44 413 ARG A O 1
ATOM 3223 N N . THR A 1 414 ? -8.272 3.215 47.717 1.00 67.25 414 THR A N 1
ATOM 3224 C CA . THR A 1 414 ? -9.549 2.644 47.281 1.00 67.25 414 THR A CA 1
ATOM 3225 C C . THR A 1 414 ? -10.130 3.473 46.145 1.00 67.25 414 THR A C 1
ATOM 3227 O O . THR A 1 414 ? -10.475 4.634 46.351 1.00 67.25 414 THR A O 1
ATOM 3230 N N . ALA A 1 415 ? -10.256 2.872 44.961 1.00 73.00 415 ALA A N 1
ATOM 3231 C CA . ALA A 1 415 ? -11.010 3.454 43.857 1.00 73.00 415 ALA A CA 1
ATOM 3232 C C . ALA A 1 415 ? -12.514 3.471 44.184 1.00 73.00 415 ALA A C 1
ATOM 3234 O O . ALA A 1 415 ? -13.016 2.595 44.889 1.00 73.00 415 ALA A O 1
ATOM 3235 N N . ALA A 1 416 ? -13.234 4.478 43.682 1.00 73.44 416 ALA A N 1
ATOM 3236 C CA . ALA A 1 416 ? -14.682 4.593 43.882 1.00 73.44 416 ALA A CA 1
ATOM 3237 C C . ALA A 1 416 ? -15.489 3.555 43.073 1.00 73.44 416 ALA A C 1
ATOM 3239 O O . ALA A 1 416 ? -16.603 3.214 43.463 1.00 73.44 416 ALA A O 1
ATOM 3240 N N . ILE A 1 417 ? -14.911 3.048 41.981 1.00 79.94 417 ILE A N 1
ATOM 3241 C CA . ILE A 1 417 ? -15.442 1.953 41.165 1.00 79.94 417 ILE A CA 1
ATOM 3242 C C . ILE A 1 417 ? -14.595 0.711 41.395 1.00 79.94 417 ILE A C 1
ATOM 3244 O O . ILE A 1 417 ? -13.370 0.790 41.522 1.00 79.94 417 ILE A O 1
ATOM 3248 N N . ASP A 1 418 ? -15.262 -0.438 41.418 1.00 80.44 418 ASP A N 1
ATOM 3249 C CA . ASP A 1 418 ? -14.591 -1.726 41.421 1.00 80.44 418 ASP A CA 1
ATOM 3250 C C . ASP A 1 418 ? -13.868 -1.954 40.085 1.00 80.44 418 ASP A C 1
ATOM 3252 O O . ASP A 1 418 ? -14.475 -2.025 39.020 1.00 80.44 418 ASP A O 1
ATOM 3256 N N . LEU A 1 419 ? -12.547 -2.105 40.140 1.00 81.81 419 LEU A N 1
ATOM 3257 C CA . LEU A 1 419 ? -11.716 -2.408 38.975 1.00 81.81 419 LEU A CA 1
ATOM 3258 C C . LEU A 1 419 ? -12.162 -3.672 38.231 1.00 81.81 419 LEU A C 1
ATOM 3260 O O . LEU A 1 419 ? -11.944 -3.774 37.022 1.00 81.81 419 LEU A O 1
ATOM 3264 N N . ALA A 1 420 ? -12.793 -4.619 38.931 1.00 77.12 420 ALA A N 1
ATOM 3265 C CA . ALA A 1 420 ? -13.319 -5.834 38.325 1.00 77.12 420 ALA A CA 1
ATOM 3266 C C . ALA A 1 420 ? -14.504 -5.564 37.382 1.00 77.12 420 ALA A C 1
ATOM 3268 O O . ALA A 1 420 ? -14.716 -6.330 36.437 1.00 77.12 420 ALA A O 1
ATOM 3269 N N . THR A 1 421 ? -15.255 -4.480 37.605 1.00 79.62 421 THR A N 1
ATOM 3270 C CA . THR A 1 421 ? -16.431 -4.129 36.797 1.00 79.62 421 THR A CA 1
ATOM 3271 C C . THR A 1 421 ? -16.083 -3.270 35.586 1.00 79.62 421 THR A C 1
ATOM 3273 O O . THR A 1 421 ? -16.890 -3.186 34.662 1.00 79.62 421 THR A O 1
ATOM 3276 N N . LEU A 1 422 ? -14.881 -2.682 35.542 1.00 81.50 422 LEU A N 1
ATOM 3277 C CA . LEU A 1 422 ? -14.446 -1.883 34.400 1.00 81.50 422 LEU A CA 1
ATOM 3278 C C . LEU A 1 422 ? -14.426 -2.709 33.101 1.00 81.50 422 LEU A C 1
ATOM 3280 O O . LEU A 1 422 ? -13.925 -3.846 33.120 1.00 81.50 422 LEU A O 1
ATOM 3284 N N . PRO A 1 423 ? -14.911 -2.139 31.978 1.00 73.50 423 PRO A N 1
ATOM 3285 C CA . PRO A 1 423 ? -14.922 -2.814 30.688 1.00 73.50 423 PRO A CA 1
ATOM 3286 C C . PRO A 1 423 ? -13.513 -3.251 30.253 1.00 73.50 423 PRO A C 1
ATOM 3288 O O . PRO A 1 423 ? -12.517 -2.564 30.496 1.00 73.50 423 PRO A O 1
ATOM 3291 N N . ALA A 1 424 ? -13.411 -4.438 29.653 1.00 66.62 424 ALA A N 1
ATOM 3292 C CA . ALA A 1 424 ? -12.130 -5.026 29.254 1.00 66.62 424 ALA A CA 1
ATOM 3293 C C . ALA A 1 424 ? -11.451 -4.238 28.120 1.00 66.62 424 ALA A C 1
ATOM 3295 O O . ALA A 1 424 ? -10.245 -4.026 28.156 1.00 66.62 424 ALA A O 1
ATOM 3296 N N . ASP A 1 425 ? -12.246 -3.790 27.157 1.00 61.88 425 ASP A N 1
ATOM 3297 C CA . ASP A 1 425 ? -11.913 -2.866 26.071 1.00 61.88 425 ASP A CA 1
ATOM 3298 C C . ASP A 1 425 ? -11.382 -1.524 26.593 1.00 61.88 425 ASP A C 1
ATOM 3300 O O . ASP A 1 425 ? -10.347 -1.057 26.125 1.00 61.88 425 ASP A O 1
ATOM 3304 N N . TYR A 1 426 ? -12.001 -0.952 27.632 1.00 77.38 426 TYR A N 1
ATOM 3305 C CA . TYR A 1 426 ? -11.466 0.244 28.297 1.00 77.38 426 TYR A CA 1
ATOM 3306 C C . TYR A 1 426 ? -10.062 -0.003 28.868 1.00 77.38 426 TYR A C 1
ATOM 3308 O O . TYR A 1 426 ? -9.146 0.782 28.639 1.00 77.38 426 TYR A O 1
ATOM 3316 N N . LEU A 1 427 ? -9.874 -1.104 29.602 1.00 75.88 427 LEU A N 1
ATOM 3317 C CA . LEU A 1 427 ? -8.584 -1.414 30.225 1.00 75.88 427 LEU A CA 1
ATOM 3318 C C . LEU A 1 427 ? -7.489 -1.650 29.186 1.00 75.88 427 LEU A C 1
ATOM 3320 O O . LEU A 1 427 ? -6.373 -1.186 29.376 1.00 75.88 427 LEU A O 1
ATOM 3324 N N . LEU A 1 428 ? -7.804 -2.355 28.101 1.00 64.44 428 LEU A N 1
ATOM 3325 C CA . LEU A 1 428 ? -6.863 -2.603 27.008 1.00 64.44 428 LEU A CA 1
ATOM 3326 C C . LEU A 1 428 ? -6.581 -1.341 26.186 1.00 64.44 428 LEU A C 1
ATOM 3328 O O . LEU A 1 428 ? -5.502 -1.221 25.612 1.00 64.44 428 LEU A O 1
ATOM 3332 N N . GLY A 1 429 ? -7.523 -0.399 26.161 1.00 63.66 429 GLY A N 1
ATOM 3333 C CA . GLY A 1 429 ? -7.394 0.856 25.441 1.00 63.66 429 GLY A CA 1
ATOM 3334 C C . GLY A 1 429 ? -6.422 1.852 26.069 1.00 63.66 429 GLY A C 1
ATOM 3335 O O . GLY A 1 429 ? -6.043 2.786 25.374 1.00 63.66 429 GLY A O 1
ATOM 3336 N N . PHE A 1 430 ? -6.002 1.693 27.329 1.00 72.56 430 PHE A N 1
ATOM 3337 C CA . PHE A 1 430 ? -5.171 2.674 28.040 1.00 72.56 430 PHE A CA 1
ATOM 3338 C C . PHE A 1 430 ? -3.994 2.034 28.785 1.00 72.56 430 PHE A C 1
ATOM 3340 O O . PHE A 1 430 ? -4.054 0.893 29.241 1.00 72.56 430 PHE A O 1
ATOM 3347 N N . SER A 1 431 ? -2.916 2.799 28.967 1.00 77.06 431 SER A N 1
ATOM 3348 C CA . SER A 1 431 ? -1.810 2.386 29.835 1.00 77.06 431 SER A CA 1
ATOM 3349 C C . SER A 1 431 ? -2.253 2.288 31.306 1.00 77.06 431 SER A C 1
ATOM 3351 O O . SER A 1 431 ? -3.167 3.005 31.730 1.00 77.06 431 SER A O 1
ATOM 3353 N N . PRO A 1 432 ? -1.600 1.450 32.137 1.00 75.06 432 PRO A N 1
ATOM 3354 C CA . PRO A 1 432 ? -1.896 1.387 33.569 1.00 75.06 432 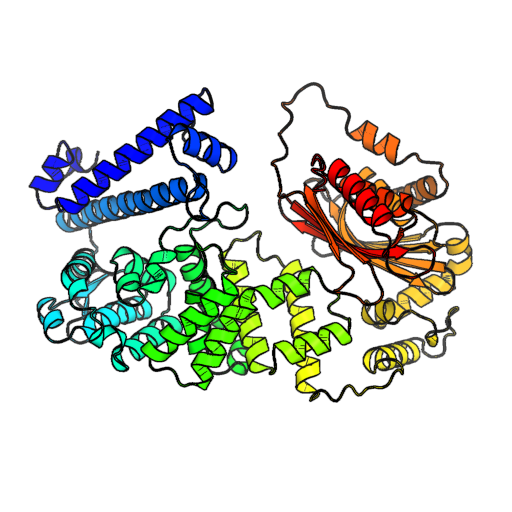PRO A CA 1
ATOM 3355 C C . PRO A 1 432 ? -1.834 2.756 34.261 1.00 75.06 432 PRO A C 1
ATOM 3357 O O . PRO A 1 432 ? -2.615 3.028 35.171 1.00 75.06 432 PRO A O 1
ATOM 3360 N N . GLU A 1 433 ? -0.923 3.629 33.833 1.00 79.00 433 GLU A N 1
ATOM 3361 C CA . GLU A 1 433 ? -0.773 4.996 34.328 1.00 79.00 433 GLU A CA 1
ATOM 3362 C C . GLU A 1 433 ? -1.995 5.868 34.002 1.00 79.00 433 GLU A C 1
ATOM 3364 O O . GLU A 1 433 ? -2.513 6.558 34.884 1.00 79.00 433 GLU A O 1
ATOM 3369 N N . GLU A 1 434 ? -2.491 5.808 32.765 1.00 83.19 434 GLU A N 1
ATOM 3370 C CA . GLU A 1 434 ? -3.700 6.522 32.340 1.00 83.19 434 GLU A CA 1
ATOM 3371 C C . GLU A 1 434 ? -4.943 6.010 33.071 1.00 83.19 434 GLU A C 1
ATOM 3373 O O . GLU A 1 434 ? -5.741 6.814 33.549 1.00 83.19 434 GLU A O 1
ATOM 3378 N N . VAL A 1 435 ? -5.090 4.691 33.239 1.00 85.44 435 VAL A N 1
ATOM 3379 C CA . VAL A 1 435 ? -6.215 4.109 33.990 1.00 85.44 435 VAL A CA 1
ATOM 3380 C C . VAL A 1 435 ? -6.213 4.598 35.442 1.00 85.44 435 VAL A C 1
ATOM 3382 O O . VAL A 1 435 ? -7.252 5.012 35.959 1.00 85.44 435 VAL A O 1
ATOM 3385 N N . VAL A 1 436 ? -5.050 4.617 36.102 1.00 88.25 436 VAL A N 1
ATOM 3386 C CA . VAL A 1 436 ? -4.915 5.168 37.463 1.00 88.25 436 VAL A CA 1
ATOM 3387 C C . VAL A 1 436 ? -5.274 6.654 37.494 1.00 88.25 436 VAL A C 1
ATOM 3389 O O . VAL A 1 436 ? -5.958 7.091 38.422 1.00 88.25 436 VAL A O 1
ATOM 3392 N N . ARG A 1 437 ? -4.863 7.430 36.482 1.00 89.31 437 ARG A N 1
ATOM 3393 C CA . ARG A 1 437 ? -5.231 8.848 36.348 1.00 89.31 437 ARG A CA 1
ATOM 3394 C C . ARG A 1 437 ? -6.748 9.018 36.237 1.00 89.31 437 ARG A C 1
ATOM 3396 O O . ARG A 1 437 ? -7.312 9.829 36.966 1.00 89.31 437 ARG A O 1
ATOM 3403 N N . HIS A 1 438 ? -7.412 8.241 35.383 1.00 91.94 438 HIS A N 1
ATOM 3404 C CA . HIS A 1 438 ? -8.865 8.295 35.194 1.00 91.94 438 HIS A CA 1
ATOM 3405 C C . HIS A 1 438 ? -9.618 7.925 36.481 1.00 91.94 438 HIS A C 1
ATOM 3407 O O . HIS A 1 438 ? -10.537 8.635 36.888 1.00 91.94 438 HIS A O 1
ATOM 3413 N N . LEU A 1 439 ? -9.183 6.871 37.180 1.00 90.62 439 LEU A N 1
ATOM 3414 C CA . LEU A 1 439 ? -9.730 6.483 38.485 1.00 90.62 439 LEU A CA 1
ATOM 3415 C C . LEU A 1 439 ? -9.547 7.579 39.544 1.00 90.62 439 LEU A C 1
ATOM 3417 O O . LEU A 1 439 ? -10.468 7.846 40.319 1.00 90.62 439 LEU A O 1
ATOM 3421 N N . GLY A 1 440 ? -8.381 8.230 39.557 1.00 89.25 440 GLY A N 1
ATOM 3422 C CA . GLY A 1 440 ? -8.093 9.363 40.433 1.00 89.25 440 GLY A CA 1
ATOM 3423 C C . GLY A 1 440 ? -9.023 10.546 40.167 1.00 89.25 440 GLY A C 1
ATOM 3424 O O . GLY A 1 440 ? -9.659 11.036 41.096 1.00 89.25 440 GLY A O 1
ATOM 3425 N N . ILE A 1 441 ? -9.185 10.944 38.899 1.00 90.88 441 ILE A N 1
ATOM 3426 C CA . ILE A 1 441 ? -10.104 12.022 38.498 1.00 90.88 441 ILE A CA 1
ATOM 3427 C C . ILE A 1 441 ? -11.539 11.689 38.909 1.00 90.88 441 ILE A C 1
ATOM 3429 O O . ILE A 1 441 ? -12.210 12.530 39.509 1.00 90.88 441 ILE A O 1
ATOM 3433 N N . HIS A 1 442 ? -11.999 10.465 38.637 1.00 91.31 442 HIS A N 1
ATOM 3434 C CA . HIS A 1 442 ? -13.340 10.022 39.007 1.00 91.31 442 HIS A CA 1
ATOM 3435 C C . HIS A 1 442 ? -13.592 10.142 40.517 1.00 91.31 442 HIS A C 1
ATOM 3437 O O . HIS A 1 442 ? -14.635 10.636 40.942 1.00 91.31 442 HIS A O 1
ATOM 3443 N N . GLN A 1 443 ? -12.614 9.760 41.340 1.00 87.88 443 GLN A N 1
ATOM 3444 C CA . GLN A 1 443 ? -12.721 9.846 42.793 1.00 87.88 443 GLN A CA 1
ATOM 3445 C C . GLN A 1 443 ? -12.634 11.288 43.315 1.00 87.88 443 GLN A C 1
ATOM 3447 O O . GLN A 1 443 ? -13.451 11.699 44.140 1.00 87.88 443 GLN A O 1
ATO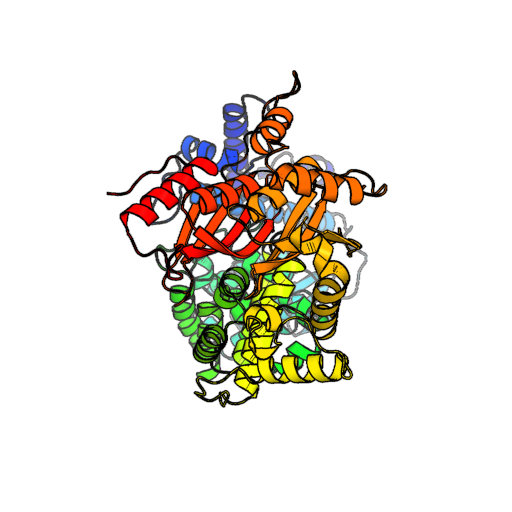M 3452 N N . GLU A 1 444 ? -11.653 12.062 42.852 1.00 89.31 444 GLU A N 1
ATOM 3453 C CA . GLU A 1 444 ? -11.382 13.423 43.331 1.00 89.31 444 GLU A CA 1
ATOM 3454 C C . GLU A 1 444 ? -12.444 14.428 42.869 1.00 89.31 444 GLU A C 1
ATOM 3456 O O . GLU A 1 444 ? -12.763 15.376 43.590 1.00 89.31 444 GLU A O 1
ATOM 3461 N N . GLN A 1 445 ? -13.018 14.216 41.682 1.00 90.12 445 GLN A N 1
ATOM 3462 C CA . GLN A 1 445 ? -13.995 15.112 41.063 1.00 90.12 445 GLN A CA 1
ATOM 3463 C C . GLN A 1 445 ? -15.426 14.550 41.074 1.00 90.12 445 GLN A C 1
ATOM 3465 O O . GLN A 1 445 ? -16.299 15.131 40.428 1.00 90.12 445 GLN A O 1
ATOM 3470 N N . ALA A 1 446 ? -15.711 13.486 41.837 1.00 85.62 446 ALA A N 1
ATOM 3471 C CA . ALA A 1 446 ? -17.016 12.809 41.867 1.00 85.62 446 ALA A CA 1
ATOM 3472 C C . ALA A 1 446 ? -18.214 13.767 42.031 1.00 85.62 446 ALA A C 1
ATOM 3474 O O . ALA A 1 446 ? -19.246 13.621 41.380 1.00 85.62 446 ALA A O 1
ATOM 3475 N N . GLY A 1 447 ? -18.082 14.788 42.889 1.00 85.75 447 GLY A N 1
ATOM 3476 C CA . GLY A 1 447 ? -19.137 15.786 43.098 1.00 85.75 447 GLY A CA 1
ATOM 3477 C C . GLY A 1 447 ? -19.401 16.676 41.878 1.00 85.75 447 GLY A C 1
ATOM 3478 O O . GLY A 1 447 ? -20.541 17.077 41.658 1.00 85.75 447 GLY A O 1
ATOM 3479 N N . ARG A 1 448 ? -18.365 16.969 41.082 1.00 89.06 448 ARG A N 1
ATOM 3480 C CA . ARG A 1 448 ? -18.459 17.785 39.864 1.00 89.06 448 ARG A CA 1
ATOM 3481 C C . ARG A 1 448 ? -18.910 16.966 38.662 1.00 89.06 448 ARG A C 1
ATOM 3483 O O . ARG A 1 448 ? -19.748 17.459 37.921 1.00 89.06 448 ARG A O 1
ATOM 3490 N N . LEU A 1 449 ? -18.428 15.730 38.513 1.00 87.19 449 LEU A N 1
ATOM 3491 C CA . LEU A 1 449 ? -18.808 14.828 37.415 1.00 87.19 449 LEU A CA 1
ATOM 3492 C C . LEU A 1 449 ? -20.321 14.551 37.374 1.00 87.19 449 LEU A C 1
ATOM 3494 O O . LEU A 1 449 ? -20.907 14.507 36.298 1.00 87.19 449 LEU A O 1
ATOM 3498 N N . ARG A 1 450 ? -20.970 14.512 38.548 1.00 82.75 450 ARG A N 1
ATOM 3499 C CA . ARG A 1 450 ? -22.438 14.405 38.681 1.00 82.75 450 ARG A CA 1
ATOM 3500 C C . ARG A 1 450 ? -23.221 15.640 38.230 1.00 82.75 450 ARG A C 1
ATOM 3502 O O . ARG A 1 450 ? -24.443 15.600 38.123 1.00 82.75 450 ARG A O 1
ATOM 3509 N N . GLN A 1 451 ? -22.560 16.786 38.092 1.00 83.25 451 GLN A N 1
ATOM 3510 C CA . GLN A 1 451 ? -23.206 18.072 37.800 1.00 83.25 451 GLN A CA 1
ATOM 3511 C C . GLN A 1 451 ? -22.844 18.599 36.413 1.00 83.25 451 GLN A C 1
ATOM 3513 O O . GLN A 1 451 ? -23.635 19.319 35.805 1.00 83.25 451 GLN A O 1
ATOM 3518 N N . GLN A 1 452 ? -21.650 18.268 35.928 1.00 88.19 452 GLN A N 1
ATOM 3519 C CA . GLN A 1 452 ? -21.078 18.796 34.701 1.00 88.19 452 GLN A CA 1
ATOM 3520 C C . GLN A 1 452 ? -20.069 17.818 34.098 1.00 88.19 452 GLN A C 1
ATOM 3522 O O . GLN A 1 452 ? -19.464 17.012 34.801 1.00 88.19 452 GLN A O 1
ATOM 3527 N N . VAL A 1 453 ? -19.845 17.954 32.795 1.00 89.31 453 VAL A N 1
ATOM 3528 C CA . VAL A 1 453 ? -18.725 17.310 32.108 1.00 89.31 453 VAL A CA 1
ATOM 3529 C C . VAL A 1 453 ? -17.449 18.109 32.359 1.00 89.31 453 VAL A C 1
ATOM 3531 O O . VAL A 1 453 ? -17.468 19.341 32.352 1.00 89.31 453 VAL A O 1
ATOM 3534 N N . LEU A 1 454 ? -16.351 17.398 32.588 1.00 92.38 454 LEU A N 1
ATOM 3535 C CA . LEU A 1 454 ? -15.012 17.943 32.775 1.00 92.38 454 LEU A CA 1
ATOM 3536 C C . LEU A 1 454 ? -14.165 17.668 31.536 1.00 92.38 454 LEU A C 1
ATOM 3538 O O . LEU A 1 454 ? -14.235 16.576 30.974 1.00 92.38 454 LEU A O 1
ATOM 3542 N N . LEU A 1 455 ? -13.360 18.652 31.142 1.00 93.06 455 LEU A N 1
ATOM 3543 C CA . LEU A 1 455 ? -12.447 18.578 30.007 1.00 93.06 455 LEU A CA 1
ATOM 3544 C C . LEU A 1 455 ? -11.013 18.781 30.501 1.00 93.06 455 LEU A C 1
ATOM 3546 O O . LEU A 1 455 ? -10.705 19.783 31.144 1.00 93.06 455 LEU A O 1
ATOM 3550 N N . PHE A 1 456 ? -10.127 17.855 30.157 1.00 92.25 456 PHE A N 1
ATOM 3551 C CA . PHE A 1 456 ? -8.694 17.956 30.410 1.00 92.25 456 PHE A CA 1
ATOM 3552 C C . PHE A 1 456 ? -7.970 17.937 29.067 1.00 92.25 456 PHE A C 1
ATOM 3554 O O . PHE A 1 456 ? -8.137 16.993 28.301 1.00 92.25 456 PHE A O 1
ATOM 3561 N N . ALA A 1 457 ? -7.194 18.977 28.772 1.00 90.25 457 ALA A N 1
ATOM 3562 C CA . ALA A 1 457 ? -6.473 19.108 27.512 1.00 90.25 457 ALA A CA 1
ATOM 3563 C C . ALA A 1 457 ? -4.961 19.061 27.749 1.00 90.25 457 ALA A C 1
ATOM 3565 O O . ALA A 1 457 ? -4.430 19.829 28.553 1.00 90.25 457 ALA A O 1
ATOM 3566 N N . GLU A 1 458 ? -4.275 18.184 27.024 1.00 87.12 458 GLU A N 1
ATOM 3567 C CA . GLU A 1 458 ? -2.822 18.022 27.055 1.00 87.12 458 GLU A CA 1
ATOM 3568 C C . GLU A 1 458 ? -2.248 18.266 25.646 1.00 87.12 458 GLU A C 1
ATOM 3570 O O . GLU A 1 458 ? -2.851 17.846 24.655 1.00 87.12 458 GLU A O 1
ATOM 3575 N N . PRO A 1 459 ? -1.111 18.972 25.508 1.00 82.62 459 PRO A N 1
ATOM 3576 C CA . PRO A 1 459 ? -0.489 19.193 24.206 1.00 82.62 459 PRO A CA 1
ATOM 3577 C C . PRO A 1 459 ? 0.071 17.881 23.634 1.00 82.62 459 PRO A C 1
ATOM 3579 O O . PRO A 1 459 ? 0.788 17.156 24.323 1.00 82.62 459 PRO A O 1
ATOM 3582 N N . GLY A 1 460 ? -0.248 17.600 22.370 1.00 73.25 460 GLY A N 1
ATOM 3583 C CA . GLY A 1 460 ? 0.317 16.507 21.576 1.00 73.25 460 GLY A CA 1
ATOM 3584 C C . GLY A 1 460 ? 1.303 17.018 20.520 1.00 73.25 460 GLY A C 1
ATOM 3585 O O . GLY A 1 460 ? 1.570 18.214 20.424 1.00 73.25 460 GLY A O 1
ATOM 3586 N N . GLU A 1 461 ? 1.842 16.117 19.696 1.00 65.38 461 GLU A N 1
ATOM 3587 C CA . GLU A 1 461 ? 2.856 16.461 18.681 1.00 65.38 461 GLU A CA 1
ATOM 3588 C C . GLU A 1 461 ? 2.306 17.373 17.563 1.00 65.38 461 GLU A C 1
ATOM 3590 O O . GLU A 1 461 ? 3.004 18.267 17.092 1.00 65.38 461 GLU A O 1
ATOM 3595 N N . HIS A 1 462 ? 1.043 17.178 17.165 1.00 67.31 462 HIS A N 1
ATOM 3596 C CA . HIS A 1 462 ? 0.398 17.887 16.047 1.00 67.31 462 HIS A CA 1
ATOM 3597 C C . HIS A 1 462 ? -0.958 18.523 16.420 1.00 67.31 462 HIS A C 1
ATOM 3599 O O . HIS A 1 462 ? -1.716 18.928 15.539 1.00 67.31 462 HIS A O 1
ATOM 3605 N N . GLY A 1 463 ? -1.291 18.595 17.712 1.00 82.69 463 GLY A N 1
ATOM 3606 C CA . GLY A 1 463 ? -2.612 18.998 18.197 1.00 82.69 463 GLY A CA 1
ATOM 3607 C C . GLY A 1 463 ? -2.744 18.837 19.709 1.00 82.69 463 GLY A C 1
ATOM 3608 O O . GLY A 1 463 ? -1.781 19.067 20.442 1.00 82.69 463 GLY A O 1
ATOM 3609 N N . TRP A 1 464 ? -3.922 18.422 20.177 1.00 87.62 464 TRP A N 1
ATOM 3610 C CA . TRP A 1 464 ? -4.188 18.191 21.599 1.00 87.62 464 TRP A CA 1
ATOM 3611 C C . TRP A 1 464 ? -4.840 16.838 21.854 1.00 87.62 464 TRP A C 1
ATOM 3613 O O . TRP A 1 464 ? -5.687 16.385 21.084 1.00 87.62 464 TRP A O 1
ATOM 3623 N N . HIS A 1 465 ? -4.481 16.242 22.986 1.00 87.31 465 HIS A N 1
ATOM 3624 C CA . HIS A 1 465 ? -5.176 15.106 23.569 1.00 87.31 465 HIS A CA 1
ATOM 3625 C C . HIS A 1 465 ? -6.191 15.625 24.585 1.00 87.31 465 HIS A C 1
ATOM 3627 O O . HIS A 1 465 ? -5.832 16.299 25.551 1.00 87.31 465 HIS A O 1
ATOM 3633 N N . LEU A 1 466 ? -7.463 15.329 24.351 1.00 91.25 466 LEU A N 1
ATOM 3634 C CA . LEU A 1 466 ? -8.568 15.693 25.223 1.00 91.25 466 LEU A CA 1
ATOM 3635 C C . LEU A 1 466 ? -9.047 14.458 25.973 1.00 91.25 466 LEU A C 1
ATOM 3637 O O . LEU A 1 466 ? -9.330 13.432 25.361 1.00 91.25 466 LEU A O 1
ATOM 3641 N N . LEU A 1 467 ? -9.176 14.573 27.287 1.00 92.62 467 LEU A N 1
ATOM 3642 C CA . LEU A 1 467 ? -9.921 13.643 28.121 1.00 92.62 467 LEU A CA 1
ATOM 3643 C C . LEU A 1 467 ? -11.203 14.337 28.577 1.00 92.62 467 LEU A C 1
ATOM 3645 O O . LEU A 1 467 ? -11.151 15.388 29.219 1.00 92.62 467 LEU A O 1
ATOM 3649 N N . ILE A 1 468 ? -12.345 13.742 28.257 1.00 92.38 468 ILE A N 1
ATOM 3650 C CA . ILE A 1 468 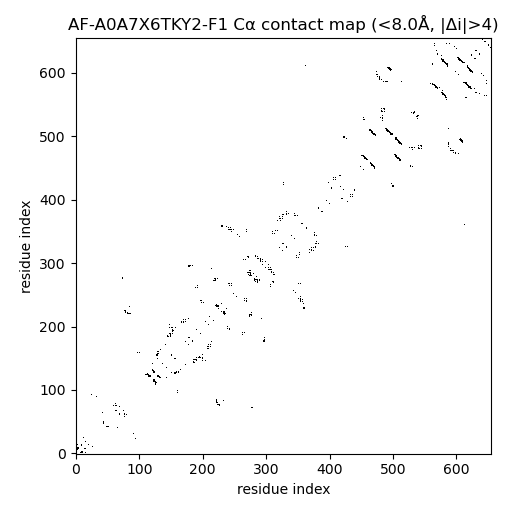? -13.669 14.226 28.627 1.00 92.38 468 ILE A CA 1
ATOM 3651 C C . ILE A 1 468 ? -14.309 13.204 29.564 1.00 92.38 468 ILE A C 1
ATOM 3653 O O . ILE A 1 468 ? -14.400 12.026 29.230 1.00 92.38 468 ILE A O 1
ATOM 3657 N N . MET A 1 469 ? -14.736 13.649 30.748 1.00 93.75 469 MET A N 1
ATOM 3658 C CA . MET A 1 469 ? -15.384 12.782 31.738 1.00 93.75 469 MET A CA 1
ATOM 3659 C C . MET A 1 469 ? -16.668 13.403 32.293 1.00 93.75 469 MET A C 1
ATOM 3661 O O . MET A 1 469 ? -16.708 14.604 32.565 1.00 93.75 469 MET A O 1
ATOM 3665 N N . GLY A 1 470 ? -17.705 12.594 32.514 1.00 90.88 470 GLY A N 1
ATOM 3666 C CA . GLY A 1 470 ? -18.964 13.012 33.151 1.00 90.88 470 GLY A CA 1
ATOM 3667 C C . GLY A 1 470 ? -20.064 11.958 33.030 1.00 90.88 470 GLY A C 1
ATOM 3668 O O . GLY A 1 470 ? -19.794 10.856 32.576 1.00 90.88 470 GLY A O 1
ATOM 3669 N N . ASP A 1 471 ? -21.295 12.285 33.421 1.00 87.12 471 ASP A N 1
ATOM 3670 C CA . ASP A 1 471 ? -22.419 11.336 33.338 1.00 87.12 471 ASP A CA 1
ATOM 3671 C C . ASP A 1 471 ? -22.951 11.168 31.902 1.00 87.12 471 ASP A C 1
ATOM 3673 O O . ASP A 1 471 ? -23.296 12.162 31.234 1.00 87.12 471 ASP A O 1
ATOM 3677 N N . ASP A 1 472 ? -23.079 9.905 31.476 1.00 82.19 472 ASP A N 1
ATOM 3678 C CA . ASP A 1 472 ? -23.574 9.510 30.157 1.00 82.19 472 ASP A CA 1
ATOM 3679 C C . ASP A 1 472 ? -25.022 9.948 29.932 1.00 82.19 472 ASP A C 1
ATOM 3681 O O . ASP A 1 472 ? -25.862 9.972 30.838 1.00 82.19 472 ASP A O 1
ATOM 3685 N N . ARG A 1 473 ? -25.323 10.314 28.689 1.00 78.06 473 ARG A N 1
ATOM 3686 C CA . ARG A 1 473 ? -26.662 10.693 28.244 1.00 78.06 473 ARG A CA 1
ATOM 3687 C C . ARG A 1 473 ? -26.783 10.547 26.726 1.00 78.06 473 ARG A C 1
ATOM 3689 O O . ARG A 1 473 ? -25.808 10.775 26.012 1.00 78.06 473 ARG A O 1
ATOM 3696 N N . PRO A 1 474 ? -27.993 10.290 26.204 1.00 72.94 474 PRO A N 1
ATOM 3697 C CA . PRO A 1 474 ? -28.212 10.201 24.765 1.00 72.94 474 PRO A CA 1
ATOM 3698 C C . PRO A 1 474 ? -27.670 11.423 24.005 1.00 72.94 474 PRO A C 1
ATOM 3700 O O . PRO A 1 474 ? -27.880 12.577 24.405 1.00 72.94 474 PRO A O 1
ATOM 3703 N N . GLY A 1 475 ? -26.941 11.155 22.918 1.00 74.62 475 GLY A N 1
ATOM 3704 C CA . GLY A 1 475 ? -26.352 12.174 22.046 1.00 74.62 475 GLY A CA 1
ATOM 3705 C C . GLY A 1 475 ? -25.181 12.957 22.652 1.00 74.62 475 GLY A C 1
ATOM 3706 O O . GLY A 1 475 ? -24.855 14.033 22.151 1.00 74.62 475 GLY A O 1
ATOM 3707 N N . LEU A 1 476 ? -24.553 12.475 23.733 1.00 83.50 476 LEU A N 1
ATOM 3708 C CA . LEU A 1 476 ? -23.430 13.174 24.368 1.00 83.50 476 LEU A CA 1
ATOM 3709 C C . LEU A 1 476 ? -22.237 13.352 23.417 1.00 83.50 476 LEU A C 1
ATOM 3711 O O . LEU A 1 476 ? -21.760 14.475 23.257 1.00 83.50 476 LEU A O 1
ATOM 3715 N N . LEU A 1 477 ? -21.835 12.286 22.717 1.00 82.62 477 LEU A N 1
ATOM 3716 C CA . LEU A 1 477 ? -20.749 12.336 21.733 1.00 82.62 477 LEU A CA 1
ATOM 3717 C C . LEU A 1 477 ? -21.036 13.342 20.610 1.00 82.62 477 LEU A C 1
ATOM 3719 O O . LEU A 1 477 ? -20.171 14.139 20.261 1.00 82.62 477 LEU A O 1
ATOM 3723 N N . ALA A 1 478 ? -22.271 13.379 20.099 1.00 84.19 478 ALA A N 1
ATOM 3724 C CA . ALA A 1 478 ? -22.670 14.360 19.091 1.00 84.19 478 ALA A CA 1
ATOM 3725 C C . ALA A 1 478 ? -22.456 15.795 19.606 1.00 84.19 478 ALA A C 1
ATOM 3727 O O . ALA A 1 478 ? -21.836 16.623 18.939 1.00 84.19 478 ALA A O 1
ATOM 3728 N N . LYS A 1 479 ? -22.878 16.087 20.842 1.00 86.12 479 LYS A N 1
ATOM 3729 C CA . LYS A 1 479 ? -22.663 17.404 21.464 1.00 86.12 479 LYS A CA 1
ATOM 3730 C C . LYS A 1 479 ? -21.175 17.733 21.604 1.00 86.12 479 LYS A C 1
ATOM 3732 O O . LYS A 1 479 ? -20.806 18.886 21.388 1.00 86.12 479 LYS A O 1
ATOM 3737 N N . PHE A 1 480 ? -20.330 16.749 21.920 1.00 87.81 480 PHE A N 1
ATOM 3738 C CA . PHE A 1 480 ? -18.878 16.934 21.975 1.00 87.81 480 PHE A CA 1
ATOM 3739 C C . PHE A 1 480 ? -18.320 17.325 20.609 1.00 87.81 480 PHE A C 1
ATOM 3741 O O . PHE A 1 480 ? -17.719 18.391 20.480 1.00 87.81 480 PHE A O 1
ATOM 3748 N N . CYS A 1 481 ? -18.595 16.523 19.580 1.00 84.75 481 CYS A N 1
ATOM 3749 C CA . CYS A 1 481 ? -18.141 16.775 18.215 1.00 84.75 481 CYS A CA 1
ATOM 3750 C C . CYS A 1 481 ? -18.614 18.140 17.701 1.00 84.75 481 CYS A C 1
ATOM 3752 O O . CYS A 1 481 ? -17.824 18.901 17.147 1.00 84.75 481 CYS A O 1
ATOM 3754 N N . GLY A 1 482 ? -19.876 18.497 17.944 1.00 84.88 482 GLY A N 1
ATOM 3755 C CA . GLY A 1 482 ? -20.424 19.764 17.475 1.00 84.88 482 GLY A CA 1
ATOM 3756 C C . GLY A 1 482 ? -19.848 20.990 18.194 1.00 84.88 482 GLY A C 1
ATOM 3757 O O . GLY A 1 482 ? -19.588 22.004 17.551 1.00 84.88 482 GLY A O 1
ATOM 3758 N N . VAL A 1 483 ? -19.574 20.914 19.502 1.00 87.88 483 VAL A N 1
ATOM 3759 C CA . VAL A 1 483 ? -18.897 22.013 20.217 1.00 87.88 483 VAL A CA 1
ATOM 3760 C C . VAL A 1 483 ? -17.438 22.139 19.782 1.00 87.88 483 VAL A C 1
ATOM 3762 O O . VAL A 1 483 ? -16.976 23.256 19.563 1.00 87.88 483 VAL A O 1
ATOM 3765 N N . LEU A 1 484 ? -16.721 21.029 19.592 1.00 87.81 484 LEU A N 1
ATOM 3766 C CA . LEU A 1 484 ? -15.356 21.063 19.054 1.00 87.81 484 LEU A CA 1
ATOM 3767 C C . LEU A 1 484 ? -15.329 21.716 17.661 1.00 87.81 484 LEU A C 1
ATOM 3769 O O . LEU A 1 484 ? -14.527 22.622 17.427 1.00 87.81 484 LEU A O 1
ATOM 3773 N N . ALA A 1 485 ? -16.276 21.364 16.789 1.00 83.44 485 ALA A N 1
ATOM 3774 C CA . ALA A 1 485 ? -16.428 21.982 15.475 1.00 83.44 485 ALA A CA 1
ATOM 3775 C C . ALA A 1 485 ? -16.719 23.496 15.553 1.00 83.44 485 ALA A C 1
ATOM 3777 O O . ALA A 1 485 ? -16.131 24.269 14.796 1.00 83.44 485 ALA A O 1
ATOM 3778 N N . LEU A 1 486 ? -17.549 23.955 16.505 1.00 84.12 486 LEU A N 1
ATOM 3779 C CA . LEU A 1 486 ? -17.797 25.391 16.748 1.00 84.12 486 LEU A CA 1
ATOM 3780 C C . LEU A 1 486 ? -16.532 26.162 17.146 1.00 84.12 486 LEU A C 1
ATOM 3782 O O . LEU A 1 486 ? -16.407 27.351 16.842 1.00 84.12 486 LEU A O 1
ATOM 3786 N N . HIS A 1 487 ? -15.593 25.492 17.812 1.00 83.62 487 HIS A N 1
ATOM 3787 C CA . HIS A 1 487 ? -14.288 26.050 18.174 1.00 83.62 487 HIS A CA 1
ATOM 3788 C C . HIS A 1 487 ? -13.227 25.856 17.081 1.00 83.62 487 HIS A C 1
ATOM 3790 O O . HIS A 1 487 ? -12.067 26.214 17.276 1.00 83.62 487 HIS A O 1
ATOM 3796 N N . GLY A 1 488 ? -13.615 25.358 15.902 1.00 79.50 488 GLY A N 1
ATOM 3797 C CA . GLY A 1 488 ? -12.714 25.154 14.769 1.00 79.50 488 GLY A CA 1
ATOM 3798 C C . GLY A 1 488 ? -11.732 24.002 14.978 1.00 79.50 488 GLY A C 1
ATOM 3799 O O . GLY A 1 488 ? -10.633 24.042 14.426 1.00 79.50 488 GLY A O 1
ATOM 3800 N N . LEU A 1 489 ? -12.107 23.008 15.784 1.00 83.19 489 LEU A N 1
ATOM 3801 C CA . LEU A 1 489 ? -11.349 21.782 16.004 1.00 83.19 489 LEU A CA 1
ATOM 3802 C C . LEU A 1 489 ? -11.946 20.636 15.185 1.00 83.19 489 LEU A C 1
ATOM 3804 O O . LEU A 1 489 ? -13.163 20.493 15.085 1.00 83.19 489 LEU A O 1
ATOM 3808 N N . THR A 1 490 ? -11.066 19.805 14.641 1.00 78.75 490 THR A N 1
ATOM 3809 C CA . THR A 1 490 ? -11.395 18.566 13.932 1.00 78.75 490 THR A CA 1
ATOM 3810 C C . THR A 1 490 ? -10.906 17.392 14.767 1.00 78.75 490 THR A C 1
ATOM 3812 O O . THR A 1 490 ? -9.773 17.410 15.257 1.00 78.75 490 THR A O 1
ATOM 3815 N N . VAL A 1 491 ? -11.761 16.390 14.960 1.00 78.19 491 VAL A N 1
ATOM 3816 C CA . VAL A 1 491 ? -11.416 15.163 15.689 1.00 78.19 491 VAL A CA 1
ATOM 3817 C C . VAL A 1 491 ? -10.673 14.231 14.738 1.00 78.19 491 VAL A C 1
ATOM 3819 O O . VAL A 1 491 ? -11.214 13.862 13.704 1.00 78.19 491 VAL A O 1
ATOM 3822 N N . ARG A 1 492 ? -9.440 13.858 15.089 1.00 71.56 492 ARG A N 1
ATOM 3823 C CA . ARG A 1 492 ? -8.602 12.921 14.321 1.00 71.56 492 ARG A CA 1
ATOM 3824 C C . ARG A 1 492 ? -8.690 11.486 14.792 1.00 71.56 492 ARG A C 1
ATOM 3826 O O . ARG A 1 492 ? -8.325 10.598 14.040 1.00 71.56 492 ARG A O 1
ATOM 3833 N N . SER A 1 493 ? -9.034 11.279 16.055 1.00 69.94 493 SER A N 1
ATOM 3834 C CA . SER A 1 493 ? -9.272 9.967 16.638 1.00 69.94 493 SER A CA 1
ATOM 3835 C C . SER A 1 493 ? -10.104 10.144 17.904 1.00 69.94 493 SER A C 1
ATOM 3837 O O . SER A 1 493 ? -10.048 11.186 18.565 1.00 69.94 493 SER A O 1
ATOM 3839 N N . ALA A 1 494 ? -10.903 9.136 18.234 1.00 75.88 494 ALA A N 1
ATOM 3840 C CA . ALA A 1 494 ? -11.692 9.106 19.452 1.00 75.88 494 ALA A CA 1
ATOM 3841 C C . ALA A 1 494 ? -11.629 7.700 20.054 1.00 75.88 494 ALA A C 1
ATOM 3843 O O . ALA A 1 494 ? -11.564 6.704 19.345 1.00 75.88 494 ALA A O 1
ATOM 3844 N N . ARG A 1 495 ? -11.617 7.606 21.375 1.00 76.69 495 ARG A N 1
ATOM 3845 C CA . ARG A 1 495 ? -11.804 6.371 22.133 1.00 76.69 495 ARG A CA 1
ATOM 3846 C C . ARG A 1 495 ? -12.857 6.687 23.179 1.00 76.69 495 ARG A C 1
ATOM 3848 O O . ARG A 1 495 ? -12.598 7.493 24.066 1.00 76.69 495 ARG A O 1
ATOM 3855 N N . ILE A 1 496 ? -14.042 6.123 23.005 1.00 79.50 496 ILE A N 1
ATOM 3856 C CA . ILE A 1 496 ? -15.247 6.464 23.763 1.00 79.50 496 ILE A CA 1
ATOM 3857 C C . ILE A 1 496 ? -15.549 5.285 24.672 1.00 79.50 496 ILE A C 1
ATOM 3859 O O . ILE A 1 496 ? -15.539 4.156 24.194 1.00 79.50 496 ILE A O 1
ATOM 3863 N N . PHE A 1 497 ? -15.774 5.515 25.961 1.00 80.06 497 PHE A N 1
ATOM 3864 C CA . PHE A 1 497 ? -16.071 4.429 26.896 1.00 80.06 497 PHE A CA 1
ATOM 3865 C C . PHE A 1 497 ? -17.066 4.887 27.955 1.00 80.06 497 PHE A C 1
ATOM 3867 O O . PHE A 1 497 ? -16.903 5.955 28.534 1.00 80.06 497 PHE A O 1
ATOM 3874 N N . THR A 1 498 ? -18.029 4.031 28.293 1.00 82.94 498 THR A N 1
ATOM 3875 C CA . THR A 1 498 ? -18.930 4.245 29.434 1.00 82.94 498 THR A CA 1
ATOM 3876 C C . THR A 1 498 ? -18.667 3.178 30.494 1.00 82.94 498 THR A C 1
ATOM 3878 O O . THR A 1 498 ? -18.733 1.976 30.228 1.00 82.94 498 THR A O 1
ATOM 3881 N N . TRP A 1 499 ? -18.342 3.609 31.709 1.00 87.06 499 TRP A N 1
ATOM 3882 C CA . TRP A 1 499 ? -18.170 2.749 32.875 1.00 87.06 499 TRP A CA 1
ATOM 3883 C C . TRP A 1 499 ? -19.520 2.265 33.439 1.00 87.06 499 TRP A C 1
ATOM 3885 O O . TRP A 1 499 ? -20.556 2.879 33.184 1.00 87.06 499 TRP A O 1
ATOM 3895 N N . PRO A 1 500 ? -19.548 1.177 34.237 1.00 81.00 500 PRO A N 1
ATOM 3896 C CA . PRO A 1 500 ? -20.797 0.563 34.706 1.00 81.00 500 PRO A CA 1
ATOM 3897 C C . PRO A 1 500 ? -21.679 1.459 35.578 1.00 81.00 500 PRO A C 1
ATOM 3899 O O . PRO A 1 500 ? -22.866 1.183 35.731 1.00 81.00 500 PRO A O 1
ATOM 3902 N N . ASP A 1 501 ? -21.109 2.500 36.182 1.00 83.88 501 ASP A N 1
ATOM 3903 C CA . ASP A 1 501 ? -21.845 3.473 36.987 1.00 83.88 501 ASP A CA 1
ATOM 3904 C C . ASP A 1 501 ? -22.411 4.644 36.166 1.00 83.88 501 ASP A C 1
ATOM 3906 O O . ASP A 1 501 ? -23.036 5.536 36.736 1.00 83.88 501 ASP A O 1
ATOM 3910 N N . GLY A 1 502 ? -22.236 4.618 34.840 1.00 82.75 502 GLY A N 1
ATOM 3911 C CA . GLY A 1 502 ? -22.693 5.653 33.916 1.00 82.75 502 GLY A CA 1
ATOM 3912 C C . GLY A 1 502 ? -21.666 6.752 33.652 1.00 82.75 502 GLY A C 1
ATOM 3913 O O . GLY A 1 502 ? -21.991 7.707 32.950 1.00 82.75 502 GLY A O 1
ATOM 3914 N N . THR A 1 503 ? -20.441 6.641 34.176 1.00 88.94 503 THR A N 1
ATOM 3915 C CA . THR A 1 503 ? -19.377 7.613 33.891 1.00 88.94 503 THR A CA 1
ATOM 3916 C C . THR A 1 503 ? -18.816 7.407 32.485 1.00 88.94 503 THR A C 1
ATOM 3918 O O . THR A 1 503 ? -18.272 6.351 32.175 1.00 88.94 503 THR A O 1
ATOM 3921 N N . VAL A 1 504 ? -18.883 8.436 31.650 1.00 88.69 504 VAL A N 1
ATOM 3922 C CA . VAL A 1 504 ? -18.214 8.506 30.347 1.00 88.69 504 VAL A CA 1
ATOM 3923 C C . VAL A 1 504 ? -16.749 8.872 30.534 1.00 88.69 504 VAL A C 1
ATOM 3925 O O . VAL A 1 504 ? -16.418 9.731 31.355 1.00 88.69 504 VAL A O 1
ATOM 3928 N N . VAL A 1 505 ? -15.877 8.215 29.774 1.00 89.88 505 VAL A N 1
ATOM 3929 C CA . VAL A 1 505 ? -14.428 8.417 29.750 1.00 89.88 505 VAL A CA 1
ATOM 3930 C C . VAL A 1 505 ? -13.963 8.435 28.298 1.00 89.88 505 VAL A C 1
ATOM 3932 O O . VAL A 1 505 ? -13.537 7.419 27.748 1.00 89.88 505 VAL A O 1
ATOM 3935 N N . ASP A 1 506 ? -14.024 9.618 27.694 1.00 88.56 506 ASP A N 1
ATOM 3936 C CA . ASP A 1 506 ? -13.740 9.810 26.276 1.00 88.56 506 ASP A CA 1
ATOM 3937 C C . ASP A 1 506 ? -12.364 10.440 26.082 1.00 88.56 506 ASP A C 1
ATOM 3939 O O . ASP A 1 506 ? -12.068 11.510 26.612 1.00 88.56 506 ASP A O 1
ATOM 3943 N N . SER A 1 507 ? -11.512 9.784 25.299 1.00 86.69 507 SER A N 1
ATOM 3944 C CA . SER A 1 507 ? -10.190 10.275 24.915 1.00 86.69 507 SER A CA 1
ATOM 3945 C C . SER A 1 507 ? -10.189 10.621 23.430 1.00 86.69 507 SER A C 1
ATOM 3947 O O . SER A 1 507 ? -10.369 9.740 22.594 1.00 86.69 507 SER A O 1
ATOM 3949 N N . LEU A 1 508 ? -9.986 11.894 23.093 1.00 85.19 508 LEU A N 1
ATOM 3950 C CA . LEU A 1 508 ? -9.995 12.393 21.718 1.00 85.19 508 LEU A CA 1
ATOM 3951 C C . LEU A 1 508 ? -8.652 13.024 21.356 1.00 85.19 508 LEU A C 1
ATOM 3953 O O . LEU A 1 508 ? -8.045 13.716 22.170 1.00 85.19 508 LEU A O 1
ATOM 3957 N N . GLU A 1 509 ? -8.214 12.848 20.116 1.00 81.06 509 GLU A N 1
ATOM 3958 C CA . GLU A 1 509 ? -7.130 13.633 19.527 1.00 81.06 509 GLU A CA 1
ATOM 3959 C C . GLU A 1 509 ? -7.732 14.667 18.579 1.00 81.06 509 GLU A C 1
ATOM 3961 O O . GLU A 1 509 ? -8.500 14.321 17.678 1.00 81.06 509 GLU A O 1
ATOM 3966 N N . VAL A 1 510 ? -7.408 15.943 18.783 1.00 83.94 510 VAL A N 1
ATOM 3967 C CA . VAL A 1 510 ? -7.983 17.047 18.007 1.00 83.94 510 VAL A CA 1
ATOM 3968 C C . VAL A 1 510 ? -6.913 17.930 17.387 1.00 83.94 510 VAL A C 1
ATOM 3970 O O . VAL A 1 510 ? -5.865 18.182 17.985 1.00 83.94 510 VAL A O 1
ATOM 3973 N N . VAL A 1 511 ? -7.211 18.450 16.198 1.00 80.12 511 VAL A N 1
ATOM 3974 C CA . VAL A 1 511 ? -6.358 19.393 15.462 1.00 80.12 511 VAL A CA 1
ATOM 3975 C C . VAL A 1 511 ? -7.158 20.607 14.985 1.00 80.12 511 VAL A C 1
ATOM 3977 O O . VAL A 1 511 ? -8.373 20.509 14.811 1.00 80.12 511 VAL A O 1
ATOM 3980 N N . PRO A 1 512 ? -6.520 21.763 14.745 1.00 76.50 512 PRO A N 1
ATOM 3981 C CA . PRO A 1 512 ? -7.192 22.911 14.142 1.00 76.50 512 PRO A CA 1
ATOM 3982 C C . PRO A 1 512 ? -7.706 22.604 12.725 1.00 76.50 512 PRO A C 1
ATOM 3984 O O . PRO A 1 512 ? -6.969 22.085 11.894 1.00 76.50 512 PRO A O 1
ATOM 3987 N N . ALA A 1 513 ? -8.944 22.997 12.416 1.00 65.69 513 ALA A N 1
ATOM 3988 C CA . ALA A 1 513 ? -9.557 22.853 11.087 1.00 65.69 513 ALA A CA 1
ATOM 3989 C C . ALA A 1 513 ? -8.983 23.820 10.022 1.00 65.69 513 ALA A C 1
ATOM 3991 O O . ALA A 1 513 ? -9.292 23.714 8.839 1.00 65.69 513 ALA A O 1
ATOM 3992 N N . ALA A 1 514 ? -8.169 24.801 10.423 1.00 62.12 514 ALA A N 1
ATOM 3993 C CA . ALA A 1 514 ? -7.496 25.742 9.530 1.00 62.12 514 ALA A CA 1
ATOM 3994 C C . ALA A 1 514 ? -6.086 26.053 10.051 1.00 62.12 514 ALA A C 1
ATOM 3996 O O . ALA A 1 514 ? -5.849 25.949 11.253 1.00 62.12 514 ALA A O 1
ATOM 3997 N N . LEU A 1 515 ? -5.187 26.506 9.163 1.00 50.31 515 LEU A N 1
ATOM 3998 C CA . LEU A 1 515 ? -3.865 27.078 9.481 1.00 50.31 515 LEU A CA 1
ATOM 3999 C C . LEU A 1 515 ? -4.011 28.383 10.294 1.00 50.31 515 LEU A C 1
ATOM 4001 O O . LEU A 1 515 ? -3.730 29.475 9.801 1.00 50.31 515 LEU A O 1
ATOM 4005 N N . ARG A 1 516 ? -4.548 28.298 11.511 1.00 46.88 516 ARG A N 1
ATOM 4006 C CA . ARG A 1 516 ? -4.528 29.377 12.497 1.00 46.88 516 ARG A CA 1
ATOM 4007 C C . ARG A 1 516 ? -3.332 29.173 13.414 1.00 46.88 516 ARG A C 1
ATOM 4009 O O . ARG A 1 516 ? -3.047 28.047 13.814 1.00 46.88 516 ARG A O 1
ATOM 4016 N N . ASP A 1 517 ? -2.664 30.277 13.726 1.00 45.88 517 ASP A N 1
ATOM 4017 C CA . ASP A 1 517 ? -1.537 30.293 14.649 1.00 45.88 517 ASP A CA 1
ATOM 4018 C C . ASP A 1 517 ? -1.959 29.880 16.067 1.00 45.88 517 ASP A C 1
ATOM 4020 O O . ASP A 1 517 ? -3.079 30.126 16.519 1.00 45.88 517 ASP A O 1
ATOM 4024 N N . PHE A 1 518 ? -1.012 29.216 16.724 1.00 52.84 518 PHE A N 1
ATOM 4025 C CA . PHE A 1 518 ? -1.100 28.383 17.926 1.00 52.84 518 PHE A CA 1
ATOM 4026 C C . PHE A 1 518 ? -1.292 29.154 19.253 1.00 52.84 518 PHE A C 1
ATOM 4028 O O . PHE A 1 518 ? -0.770 28.737 20.288 1.00 52.84 518 PHE A O 1
ATOM 4035 N N . ASP A 1 519 ? -2.031 30.265 19.262 1.00 53.34 519 ASP A N 1
ATOM 4036 C CA . ASP A 1 519 ? -2.228 31.052 20.486 1.00 53.34 519 ASP A CA 1
ATOM 4037 C C . ASP A 1 519 ? -3.355 30.461 21.355 1.00 53.34 519 ASP A C 1
ATOM 4039 O O . ASP A 1 519 ? -4.535 30.548 21.019 1.00 53.34 519 ASP A O 1
ATOM 4043 N N . GLU A 1 520 ? -2.937 29.815 22.453 1.00 64.25 520 GLU A N 1
ATOM 4044 C CA . GLU A 1 520 ? -3.692 29.340 23.629 1.00 64.25 520 GLU A CA 1
ATOM 4045 C C . GLU A 1 520 ? -5.211 29.171 23.430 1.00 64.25 520 GLU A C 1
ATOM 4047 O O . GLU A 1 520 ? -6.014 30.059 23.723 1.00 64.25 520 GLU A O 1
ATOM 4052 N N . MET A 1 521 ? -5.620 27.977 22.984 1.00 76.38 521 MET A N 1
ATOM 4053 C CA . MET A 1 521 ? -7.024 27.559 23.002 1.00 76.38 521 MET A CA 1
ATOM 4054 C C . MET A 1 521 ? -7.620 27.757 24.407 1.00 76.38 521 MET A C 1
ATOM 4056 O O . MET A 1 521 ? -7.112 27.209 25.388 1.00 76.38 521 MET A O 1
ATOM 4060 N N . ASP A 1 522 ? -8.720 28.510 24.514 1.00 84.56 522 ASP A N 1
ATOM 4061 C CA . ASP A 1 522 ? -9.430 28.712 25.783 1.00 84.56 522 ASP A CA 1
ATOM 4062 C C . ASP A 1 522 ? -10.258 27.464 26.124 1.00 84.56 522 ASP A C 1
ATOM 4064 O O . ASP A 1 522 ? -11.473 27.404 25.913 1.00 84.56 522 ASP A O 1
ATOM 4068 N N . TRP A 1 523 ? -9.588 26.451 26.673 1.00 88.62 523 TRP A N 1
ATOM 4069 C CA . TRP A 1 523 ? -10.221 25.206 27.111 1.00 88.62 523 TRP A CA 1
ATOM 4070 C C . TRP A 1 523 ? -11.318 25.430 28.156 1.00 88.62 523 TRP A C 1
ATOM 4072 O O . TRP A 1 523 ? -12.301 24.695 28.174 1.00 88.62 523 TRP A O 1
ATOM 4082 N N . GLY A 1 524 ? -11.219 26.489 28.969 1.00 86.88 524 GLY A N 1
ATOM 4083 C CA . GLY A 1 524 ? -12.270 26.861 29.917 1.00 86.88 524 GLY A CA 1
ATOM 4084 C C . GLY A 1 524 ? -13.541 27.358 29.222 1.00 86.88 524 GLY A C 1
ATOM 4085 O O . GLY A 1 524 ? -14.654 27.159 29.713 1.00 86.88 524 GLY A O 1
ATOM 4086 N N . ARG A 1 525 ? -13.424 28.002 28.058 1.00 87.06 525 ARG A N 1
ATOM 4087 C CA . ARG A 1 525 ? -14.570 28.304 27.192 1.00 87.06 525 ARG A CA 1
ATOM 4088 C C . ARG A 1 525 ? -15.121 27.051 26.517 1.00 87.06 525 ARG A C 1
ATOM 4090 O O . ARG A 1 525 ? -16.338 26.892 26.537 1.00 87.06 525 ARG A O 1
ATOM 4097 N N . VAL A 1 526 ? -14.270 26.163 26.000 1.00 88.56 526 VAL A N 1
ATOM 4098 C CA . VAL A 1 526 ? -14.718 24.890 25.403 1.00 88.56 526 VAL A CA 1
ATOM 4099 C C . VAL A 1 526 ? -15.503 24.060 26.427 1.00 88.56 526 VAL A C 1
ATOM 4101 O O . VAL A 1 526 ? -16.626 23.655 26.141 1.00 88.56 526 VAL A O 1
ATOM 4104 N N . GLU A 1 527 ? -14.994 23.895 27.654 1.00 89.31 527 GLU A N 1
ATOM 4105 C CA . GLU A 1 527 ? -15.692 23.190 28.744 1.00 89.31 527 GLU A CA 1
ATOM 4106 C C . GLU A 1 527 ? -17.045 23.840 29.084 1.00 89.31 527 GLU A C 1
ATOM 4108 O O . GLU A 1 527 ? -18.045 23.145 29.293 1.00 89.31 527 GLU A O 1
ATOM 4113 N N . ARG A 1 528 ? -17.119 25.178 29.118 1.00 87.12 528 ARG A N 1
ATOM 4114 C CA . ARG A 1 528 ? -18.385 25.894 29.351 1.00 87.12 528 ARG A CA 1
ATOM 4115 C C . ARG A 1 528 ? -19.390 25.656 28.231 1.00 87.12 528 ARG A C 1
ATOM 4117 O O . ARG A 1 528 ? -20.549 25.372 28.526 1.00 87.12 528 ARG A O 1
ATOM 4124 N N . ASP A 1 529 ? -18.964 25.753 26.976 1.00 86.94 529 ASP A N 1
ATOM 4125 C CA . ASP A 1 529 ? -19.839 25.560 25.818 1.00 86.94 529 ASP A CA 1
ATOM 4126 C C . ASP A 1 529 ? -20.310 24.099 25.710 1.00 86.94 529 ASP A C 1
ATOM 4128 O O . ASP A 1 529 ? -21.489 23.866 25.435 1.00 86.94 529 ASP A O 1
ATOM 4132 N N . LEU A 1 530 ? -19.450 23.127 26.051 1.00 86.62 530 LEU A N 1
ATOM 4133 C CA . LEU A 1 530 ? -19.827 21.717 26.216 1.00 86.62 530 LEU A CA 1
ATOM 4134 C C . LEU A 1 530 ? -20.953 21.584 27.243 1.00 86.62 530 LEU A C 1
ATOM 4136 O O . LEU A 1 530 ? -22.017 21.046 26.942 1.00 86.62 530 LEU A O 1
ATOM 4140 N N . ASN A 1 531 ? -20.776 22.149 28.437 1.00 86.25 531 ASN A N 1
ATOM 4141 C CA . ASN A 1 531 ? -21.795 22.095 29.483 1.00 86.25 531 ASN A CA 1
ATOM 4142 C C . ASN A 1 531 ? -23.085 22.853 29.121 1.00 86.25 531 ASN A C 1
ATOM 4144 O O . ASN A 1 531 ? -24.169 22.453 29.552 1.00 86.25 531 ASN A O 1
ATOM 4148 N N . LEU A 1 532 ? -23.022 23.909 28.305 1.00 83.81 532 LEU A N 1
ATOM 4149 C CA . LEU A 1 532 ? -24.219 24.569 27.775 1.00 83.81 532 LEU A CA 1
ATOM 4150 C C . LEU A 1 532 ? -24.954 23.687 26.757 1.00 83.81 532 LEU A C 1
ATOM 4152 O O . LEU A 1 532 ? -26.177 23.568 26.851 1.00 83.81 532 LEU A O 1
ATOM 4156 N N . ALA A 1 533 ? -24.239 23.037 25.835 1.00 81.94 533 ALA A N 1
ATOM 4157 C CA . ALA A 1 533 ? -24.820 22.110 24.858 1.00 81.94 533 ALA A CA 1
ATOM 4158 C C . ALA A 1 533 ? -25.491 20.912 25.542 1.00 81.94 533 ALA A C 1
ATOM 4160 O O . ALA A 1 533 ? -26.622 20.535 25.234 1.00 81.94 533 ALA A O 1
ATOM 4161 N N . ILE A 1 534 ? -24.817 20.353 26.543 1.00 80.06 534 ILE A N 1
ATOM 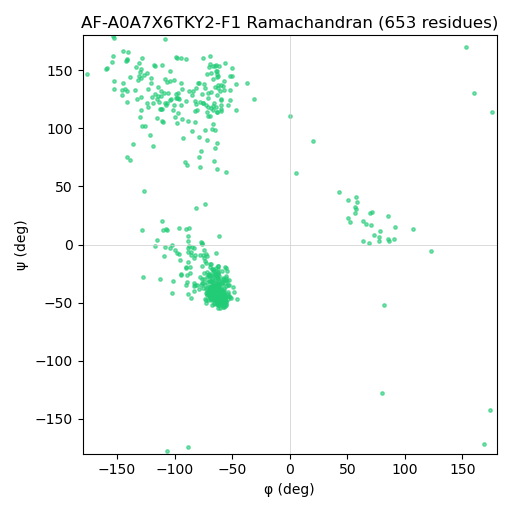4162 C CA . ILE A 1 534 ? -25.282 19.224 27.351 1.00 80.06 534 ILE A CA 1
ATOM 4163 C C . ILE A 1 534 ? -26.578 19.539 28.099 1.00 80.06 534 ILE A C 1
ATOM 4165 O O . ILE A 1 534 ? -27.463 18.683 28.169 1.00 80.06 534 ILE A O 1
ATOM 4169 N N . ASN A 1 535 ? -26.704 20.764 28.613 1.00 78.31 535 ASN A N 1
ATOM 4170 C CA . ASN A 1 535 ? -27.881 21.246 29.333 1.00 78.31 535 ASN A CA 1
ATOM 4171 C C . ASN A 1 535 ? -28.962 21.847 28.414 1.00 78.31 535 ASN A C 1
ATOM 4173 O O . ASN A 1 535 ? -29.857 22.532 28.909 1.00 78.31 535 ASN A O 1
ATOM 4177 N N . TYR A 1 536 ? -28.881 21.624 27.094 1.00 68.75 536 TYR A N 1
ATOM 4178 C CA . TYR A 1 536 ? -29.811 22.160 26.086 1.00 68.75 536 TYR A CA 1
ATOM 4179 C C . TYR A 1 536 ? -29.930 23.694 26.104 1.00 68.75 536 TYR A C 1
ATOM 4181 O O . TYR A 1 536 ? -30.953 24.268 25.738 1.00 68.75 536 TYR A O 1
ATOM 4189 N N . ARG A 1 537 ? -28.873 24.377 26.556 1.00 63.69 537 ARG A N 1
ATOM 4190 C CA . ARG A 1 537 ? -28.762 25.845 26.596 1.00 63.69 537 ARG A CA 1
ATOM 4191 C C . ARG A 1 537 ? -27.944 26.410 25.437 1.00 63.69 537 ARG A C 1
ATOM 4193 O O . ARG A 1 537 ? -27.852 27.627 25.300 1.00 63.69 537 ARG A O 1
ATOM 4200 N N . LEU A 1 538 ? -27.363 25.537 24.618 1.00 66.81 538 LEU A N 1
ATOM 4201 C CA . LEU A 1 538 ? -26.706 25.866 23.362 1.00 66.81 538 LEU A CA 1
ATOM 4202 C C . LEU A 1 538 ? -27.271 24.951 22.276 1.00 66.81 538 LEU A C 1
ATOM 4204 O O . LEU A 1 538 ? -27.091 23.736 22.337 1.00 66.81 538 LEU A O 1
ATOM 4208 N N . ASP A 1 539 ? -27.953 25.540 21.296 1.00 71.81 539 ASP A N 1
ATOM 4209 C CA . ASP A 1 539 ? -28.369 24.827 20.091 1.00 71.81 539 ASP A CA 1
ATOM 4210 C C . ASP A 1 539 ? -27.165 24.713 19.148 1.00 71.81 539 ASP A C 1
ATOM 4212 O O . ASP A 1 539 ? -26.836 25.635 18.397 1.00 71.81 539 ASP A O 1
ATOM 4216 N N . VAL A 1 540 ? -26.451 23.597 19.273 1.00 76.12 540 VAL A N 1
ATOM 4217 C CA . VAL A 1 540 ? -25.239 23.313 18.499 1.00 76.12 540 VAL A CA 1
ATOM 4218 C C . VAL A 1 540 ? -25.564 23.202 17.008 1.00 76.12 540 VAL A C 1
ATOM 4220 O O . VAL A 1 540 ? -24.831 23.756 16.192 1.00 76.12 540 VAL A O 1
ATOM 4223 N N . GLY A 1 541 ? -26.694 22.580 16.656 1.00 67.69 541 GLY A N 1
ATOM 4224 C CA . GLY A 1 541 ? -27.135 22.426 15.270 1.00 67.69 541 GLY A CA 1
ATOM 4225 C C . GLY A 1 541 ? -27.405 23.771 14.595 1.00 67.69 541 GLY A C 1
ATOM 4226 O O . GLY A 1 541 ? -26.883 24.034 13.510 1.00 67.69 541 GLY A O 1
ATOM 4227 N N . TYR A 1 542 ? -28.137 24.669 15.264 1.00 72.75 542 TYR A N 1
ATOM 4228 C CA . TYR A 1 542 ? -28.386 26.025 14.764 1.00 72.75 542 TYR A CA 1
ATOM 4229 C C . TYR A 1 542 ? -27.089 26.837 14.614 1.00 72.75 542 TYR A C 1
ATOM 4231 O O . TYR A 1 542 ? -26.888 27.509 13.605 1.00 72.75 542 TYR A O 1
ATOM 4239 N N . ARG A 1 543 ? -26.175 26.758 15.589 1.00 72.31 543 ARG A N 1
ATOM 4240 C CA . ARG A 1 543 ? -24.906 27.508 15.570 1.00 72.31 543 ARG A CA 1
ATOM 4241 C C . ARG A 1 543 ? -23.955 27.042 14.470 1.00 72.31 543 ARG A C 1
ATOM 4243 O O . ARG A 1 543 ? -23.329 27.882 13.826 1.00 72.31 543 ARG A O 1
ATOM 4250 N N . LEU A 1 544 ? -23.858 25.732 14.242 1.00 70.19 544 LEU A N 1
ATOM 4251 C CA . LEU A 1 544 ? -23.093 25.179 13.122 1.00 70.19 544 LEU A CA 1
ATOM 4252 C C . LEU A 1 544 ? -23.707 25.630 11.789 1.00 70.19 544 LEU A C 1
ATOM 4254 O O . LEU A 1 544 ? -22.996 26.127 10.918 1.00 70.19 544 LEU A O 1
ATOM 4258 N N . HIS A 1 545 ? -25.039 25.602 11.674 1.00 68.31 545 HIS A N 1
ATOM 4259 C CA . HIS A 1 545 ? -25.740 26.123 10.501 1.00 68.31 545 HIS A CA 1
ATOM 4260 C C . HIS A 1 545 ? -25.502 27.630 10.267 1.00 68.31 545 HIS A C 1
ATOM 4262 O O . HIS A 1 545 ? -25.332 28.052 9.124 1.00 68.31 545 HIS A O 1
ATOM 4268 N N . GLU A 1 546 ? -25.427 28.457 11.317 1.00 64.62 546 GLU A N 1
ATOM 4269 C CA . GLU A 1 546 ? -25.061 29.877 11.189 1.00 64.62 546 GLU A CA 1
ATOM 4270 C C . GLU A 1 546 ? -23.624 30.075 10.680 1.00 64.62 546 GLU A C 1
ATOM 4272 O O . GLU A 1 546 ? -23.395 30.969 9.863 1.00 64.62 546 GLU A O 1
ATOM 4277 N N . MET A 1 547 ? -22.663 29.237 11.096 1.00 61.81 547 MET A N 1
ATOM 4278 C CA . MET A 1 547 ? -21.292 29.291 10.560 1.00 61.81 547 MET A CA 1
ATOM 4279 C C . MET A 1 547 ? -21.226 28.960 9.063 1.00 61.81 547 MET A C 1
ATOM 4281 O O . MET A 1 547 ? -20.320 29.445 8.381 1.00 61.81 547 MET A O 1
ATOM 4285 N N . ARG A 1 548 ? -22.188 28.185 8.539 1.00 57.41 548 ARG A N 1
ATOM 4286 C CA . ARG A 1 548 ? -22.292 27.850 7.108 1.00 57.41 548 ARG A CA 1
ATOM 4287 C C . ARG A 1 548 ? -22.785 28.995 6.228 1.00 57.41 548 ARG A C 1
ATOM 4289 O O . ARG A 1 548 ? -22.689 28.868 5.005 1.00 57.41 548 ARG A O 1
ATOM 4296 N N . GLN A 1 549 ? -23.342 30.080 6.782 1.00 46.62 549 GLN A N 1
ATOM 4297 C CA . GLN A 1 549 ? -23.901 31.133 5.933 1.00 46.62 549 GLN A CA 1
ATOM 4298 C C . GLN A 1 549 ? -22.813 31.711 5.012 1.00 46.62 549 GLN A C 1
ATOM 4300 O O . GLN A 1 549 ? -21.765 32.163 5.488 1.00 46.62 549 GLN A O 1
ATOM 4305 N N . PRO A 1 550 ? -23.032 31.701 3.685 1.00 41.91 550 PRO A N 1
ATOM 4306 C CA . PRO A 1 550 ? -22.001 32.078 2.738 1.00 41.91 550 PRO A CA 1
ATOM 4307 C C . PRO A 1 550 ? -21.624 33.545 2.942 1.00 41.91 550 PRO A C 1
ATOM 4309 O O . PRO A 1 550 ? -22.474 34.438 2.906 1.00 41.91 550 PRO A O 1
ATOM 4312 N N . ARG A 1 551 ? -20.323 33.822 3.090 1.00 38.59 551 ARG A N 1
ATOM 4313 C CA . ARG A 1 551 ? -19.824 35.175 2.825 1.00 38.59 551 ARG A CA 1
ATOM 4314 C C . ARG A 1 551 ? -20.184 35.525 1.375 1.00 38.59 551 ARG A C 1
ATOM 4316 O O . ARG A 1 551 ? -19.996 34.681 0.497 1.00 38.59 551 ARG A O 1
ATOM 4323 N N . PRO A 1 552 ? -20.672 36.743 1.089 1.00 36.19 552 PRO A N 1
ATOM 4324 C CA . PRO A 1 552 ? -21.129 37.126 -0.240 1.00 36.19 552 PRO A CA 1
ATOM 4325 C C . PRO A 1 552 ? -19.932 37.429 -1.152 1.00 36.19 552 PRO A C 1
ATOM 4327 O O . PRO A 1 552 ? -19.698 38.579 -1.492 1.00 36.19 552 PRO A O 1
ATOM 4330 N N . TRP A 1 553 ? -19.125 36.418 -1.480 1.00 35.97 553 TRP A N 1
ATOM 4331 C CA . TRP A 1 553 ? -18.311 36.325 -2.697 1.00 35.97 553 TRP A CA 1
ATOM 4332 C C . TRP A 1 553 ? -17.445 35.064 -2.660 1.00 35.97 553 TRP A C 1
ATOM 4334 O O . TRP A 1 553 ? -16.504 34.963 -1.875 1.00 35.97 553 TRP A O 1
ATOM 4344 N N . GLY A 1 554 ? -17.720 34.136 -3.570 1.00 38.53 554 GLY A N 1
ATOM 4345 C CA . GLY A 1 554 ? -16.849 33.005 -3.873 1.00 38.53 554 GLY A CA 1
ATOM 4346 C C . GLY A 1 554 ? -17.641 31.899 -4.566 1.00 38.53 554 GLY A C 1
ATOM 4347 O O . GLY A 1 554 ? -18.725 31.572 -4.087 1.00 38.53 554 GLY A O 1
ATOM 4348 N N . PRO A 1 555 ? -17.174 31.343 -5.698 1.00 35.78 555 PRO A N 1
ATOM 4349 C CA . PRO A 1 555 ? -17.805 30.154 -6.252 1.00 35.78 555 PRO A CA 1
ATOM 4350 C C . PRO A 1 555 ? -17.706 29.032 -5.216 1.00 35.78 555 PRO A C 1
ATOM 4352 O O . PRO A 1 555 ? -16.633 28.809 -4.650 1.00 35.78 555 PRO A O 1
ATOM 4355 N N . ALA A 1 556 ? -18.824 28.350 -4.957 1.00 39.56 556 ALA A N 1
ATOM 4356 C CA . ALA A 1 556 ? -18.812 27.107 -4.203 1.00 39.56 556 ALA A CA 1
ATOM 4357 C C . ALA A 1 556 ? -17.817 26.170 -4.894 1.00 39.56 556 ALA A C 1
ATOM 4359 O O . ALA A 1 556 ? -17.952 25.901 -6.089 1.00 39.56 556 ALA A O 1
ATOM 4360 N N . ARG A 1 557 ? -16.779 25.737 -4.173 1.00 35.16 557 ARG A N 1
ATOM 4361 C CA . ARG A 1 557 ? -15.980 24.605 -4.632 1.00 35.16 557 ARG A CA 1
ATOM 4362 C C . ARG A 1 557 ? -16.937 23.415 -4.628 1.00 35.16 557 ARG A C 1
ATOM 4364 O O . ARG A 1 557 ? -17.475 23.135 -3.557 1.00 35.16 557 ARG A O 1
ATOM 4371 N N . PRO A 1 558 ? -17.221 22.774 -5.772 1.00 35.62 558 PRO A N 1
ATOM 4372 C CA . PRO A 1 558 ? -17.893 21.493 -5.723 1.00 35.62 558 PRO A CA 1
ATOM 4373 C C . PRO A 1 558 ? -16.975 20.580 -4.912 1.00 35.62 558 PRO A C 1
ATOM 4375 O O . PRO A 1 558 ? -15.808 20.404 -5.259 1.00 35.62 558 PRO A O 1
ATOM 4378 N N . VAL A 1 559 ? -17.470 20.119 -3.764 1.00 39.81 559 VAL A N 1
ATOM 4379 C CA . VAL A 1 559 ? -16.851 19.002 -3.058 1.00 39.81 559 VAL A CA 1
ATOM 4380 C C . VAL A 1 559 ? -16.918 17.850 -4.050 1.00 39.81 559 VAL A C 1
ATOM 4382 O O . VAL A 1 559 ? -17.989 17.547 -4.577 1.00 39.81 559 VAL A O 1
ATOM 4385 N N . GLN A 1 560 ? -15.746 17.335 -4.405 1.00 38.62 560 GLN A N 1
ATOM 4386 C CA . GLN A 1 560 ? -15.582 16.193 -5.288 1.00 38.62 560 GLN A CA 1
ATOM 4387 C C . GLN A 1 560 ? -16.485 15.059 -4.786 1.00 38.62 560 GLN A C 1
ATOM 4389 O O . GLN A 1 560 ? -16.666 14.913 -3.575 1.00 38.62 560 GLN A O 1
ATOM 4394 N N . GLN A 1 561 ? -17.057 14.269 -5.694 1.00 42.84 561 GLN A N 1
ATOM 4395 C CA . GLN A 1 561 ? -17.652 12.988 -5.325 1.00 42.84 561 GLN A CA 1
ATOM 4396 C C . GLN A 1 561 ? -16.519 12.104 -4.789 1.00 42.84 561 GLN A C 1
ATOM 4398 O O . GLN A 1 561 ? -15.885 11.362 -5.534 1.00 42.84 561 GLN A O 1
ATOM 4403 N N . ALA A 1 562 ? -16.237 12.209 -3.487 1.00 45.44 562 ALA A N 1
ATOM 4404 C CA . ALA A 1 562 ? -15.658 11.103 -2.747 1.00 45.44 562 ALA A CA 1
ATOM 4405 C C . ALA A 1 562 ? -16.517 9.867 -3.052 1.00 45.44 562 ALA A C 1
ATOM 4407 O O . ALA A 1 562 ? -17.706 10.006 -3.353 1.00 45.44 562 ALA A O 1
ATOM 4408 N N . GLN A 1 563 ? -15.948 8.665 -2.991 1.00 50.16 563 GLN A N 1
ATOM 4409 C CA . GLN A 1 563 ? -16.772 7.458 -2.915 1.00 50.16 563 GLN A CA 1
ATOM 4410 C C . GLN A 1 563 ? -17.517 7.519 -1.581 1.00 50.16 563 GLN A C 1
ATOM 4412 O O . GLN A 1 563 ? -17.036 7.046 -0.554 1.00 50.16 563 GLN A O 1
ATOM 4417 N N . LEU A 1 564 ? -18.623 8.251 -1.591 1.00 63.50 564 LEU A N 1
ATOM 4418 C CA . LEU A 1 564 ? -19.574 8.346 -0.516 1.00 63.50 564 LEU A CA 1
ATOM 4419 C C . LEU A 1 564 ? -20.177 6.955 -0.380 1.00 63.50 564 LEU A C 1
ATOM 4421 O O . LEU A 1 564 ? -20.416 6.267 -1.368 1.00 63.50 564 LEU A O 1
ATOM 4425 N N . GLY A 1 565 ? -20.309 6.489 0.846 1.00 71.06 565 GLY A N 1
ATOM 4426 C CA . GLY A 1 565 ? -20.791 5.142 1.059 1.00 71.06 565 GLY A CA 1
ATOM 4427 C C . GLY A 1 565 ? -20.948 4.859 2.529 1.00 71.06 565 GLY A C 1
ATOM 4428 O O . GLY A 1 565 ? -20.207 5.373 3.366 1.00 71.06 565 GLY A O 1
ATOM 4429 N N . VAL A 1 566 ? -21.937 4.039 2.840 1.00 77.62 566 VAL A N 1
ATOM 4430 C CA . VAL A 1 566 ? -22.200 3.590 4.199 1.00 77.62 566 VAL A CA 1
ATOM 4431 C C . VAL A 1 566 ? -22.304 2.076 4.168 1.00 77.62 566 VAL A C 1
ATOM 4433 O O . VAL A 1 566 ? -23.079 1.518 3.392 1.00 77.62 566 VAL A O 1
ATOM 4436 N N . VAL A 1 567 ? -21.528 1.410 5.014 1.00 75.38 567 VAL A N 1
ATOM 4437 C CA . VAL A 1 567 ? -21.541 -0.044 5.161 1.00 75.38 567 VAL A CA 1
ATOM 4438 C C . VAL A 1 567 ? -21.992 -0.386 6.573 1.00 75.38 567 VAL A C 1
ATOM 4440 O O . VAL A 1 567 ? -21.471 0.138 7.556 1.00 75.38 567 VAL A O 1
ATOM 4443 N N . LEU A 1 568 ? -22.981 -1.275 6.665 1.00 77.12 568 LEU A N 1
ATOM 4444 C CA . LEU A 1 568 ? -23.447 -1.850 7.923 1.00 77.12 568 LEU A CA 1
ATOM 4445 C C . LEU A 1 568 ? -22.981 -3.305 8.006 1.00 77.12 568 LEU A C 1
ATOM 4447 O O . LEU A 1 568 ? -23.360 -4.123 7.167 1.00 77.12 568 LEU A O 1
ATOM 4451 N N . ASP A 1 569 ? -22.193 -3.637 9.025 1.00 67.62 569 ASP A N 1
ATOM 4452 C CA . ASP A 1 569 ? -21.628 -4.972 9.224 1.00 67.62 569 ASP A CA 1
ATOM 4453 C C . ASP A 1 569 ? -22.011 -5.544 10.600 1.00 67.62 569 ASP A C 1
ATOM 4455 O O . ASP A 1 569 ? -21.662 -5.009 11.653 1.00 67.62 569 ASP A O 1
ATOM 4459 N N . ASN A 1 570 ? -22.729 -6.671 10.577 1.00 74.25 570 ASN A N 1
ATOM 4460 C CA . ASN A 1 570 ? -23.086 -7.471 11.755 1.00 74.25 570 ASN A CA 1
ATOM 4461 C C . ASN A 1 570 ? -22.328 -8.810 11.834 1.00 74.25 570 ASN A C 1
ATOM 4463 O O . ASN A 1 570 ? -22.537 -9.580 12.768 1.00 74.25 570 ASN A O 1
ATOM 4467 N N . GLN A 1 571 ? -21.491 -9.126 10.848 1.00 61.28 571 GLN A N 1
ATOM 4468 C CA . GLN A 1 571 ? -20.751 -10.384 10.751 1.00 61.28 571 GLN A CA 1
ATOM 4469 C C . GLN A 1 571 ? -19.389 -10.295 11.440 1.00 61.28 571 GLN A C 1
ATOM 4471 O O . GLN A 1 571 ? -18.936 -11.277 12.025 1.00 61.28 571 GLN A O 1
ATOM 4476 N N . THR A 1 572 ? -18.741 -9.128 11.392 1.00 49.22 572 THR A N 1
ATOM 4477 C CA . THR A 1 572 ? -17.394 -8.947 11.956 1.00 49.22 572 THR A CA 1
ATOM 4478 C C . THR A 1 572 ? -17.367 -8.993 13.484 1.00 49.22 572 THR A C 1
ATOM 4480 O O . THR A 1 572 ? -16.386 -9.455 14.059 1.00 49.22 572 THR A O 1
ATOM 4483 N N . SER A 1 573 ? -18.430 -8.556 14.162 1.00 56.06 573 SER A N 1
ATOM 4484 C CA . SER A 1 573 ? -18.528 -8.613 15.623 1.00 56.06 573 SER A CA 1
ATOM 4485 C C . SER A 1 573 ? -19.761 -9.399 16.039 1.00 56.06 573 SER A C 1
ATOM 4487 O O . SER A 1 573 ? -20.846 -9.116 15.564 1.00 56.06 573 SER A O 1
ATOM 4489 N N . GLY A 1 574 ? -19.644 -10.322 16.997 1.00 62.25 574 GLY A N 1
ATOM 4490 C CA . GLY A 1 574 ? -20.819 -10.970 17.608 1.00 62.25 574 GLY A CA 1
ATOM 4491 C C . GLY A 1 574 ? -21.560 -10.087 18.624 1.00 62.25 574 GLY A C 1
ATOM 4492 O O . GLY A 1 574 ? -22.490 -10.545 19.288 1.00 62.25 574 GLY A O 1
ATOM 4493 N N . ARG A 1 575 ? -21.100 -8.846 18.829 1.00 65.50 575 ARG A N 1
ATOM 4494 C CA . ARG A 1 575 ? -21.523 -7.962 19.924 1.00 65.50 575 ARG A CA 1
ATOM 4495 C C . ARG A 1 575 ? -21.985 -6.582 19.473 1.00 65.50 575 ARG A C 1
ATOM 4497 O O . ARG A 1 575 ? -22.782 -5.975 20.183 1.00 65.50 575 ARG A O 1
ATOM 4504 N N . PHE A 1 576 ? -21.484 -6.089 18.349 1.00 74.69 576 PHE A N 1
ATOM 4505 C CA . PHE A 1 576 ? -21.723 -4.730 17.867 1.00 74.69 576 PHE A CA 1
ATOM 4506 C C . PHE A 1 576 ? -22.173 -4.752 16.409 1.00 74.69 576 PHE A C 1
ATOM 4508 O O . PHE A 1 576 ? -21.769 -5.631 15.650 1.00 74.69 576 PHE A O 1
ATOM 4515 N N . THR A 1 577 ? -23.005 -3.790 16.029 1.00 79.25 577 THR A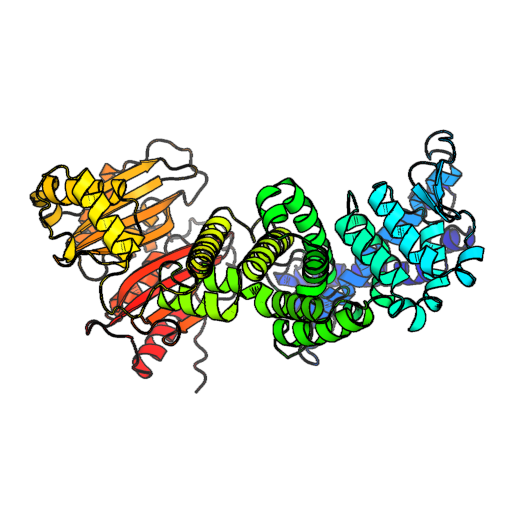 N 1
ATOM 4516 C CA . THR A 1 577 ? -23.177 -3.421 14.622 1.00 79.25 577 THR A CA 1
ATOM 4517 C C . THR A 1 577 ? -22.084 -2.423 14.285 1.00 79.25 577 THR A C 1
ATOM 4519 O O . THR A 1 577 ? -21.897 -1.456 15.021 1.00 79.25 577 THR A O 1
ATOM 4522 N N . ILE A 1 578 ? -21.341 -2.664 13.213 1.00 74.75 578 ILE A N 1
ATOM 4523 C CA . ILE A 1 578 ? -20.301 -1.755 12.739 1.00 74.75 578 ILE A CA 1
ATOM 4524 C C . ILE A 1 578 ? -20.908 -0.890 11.637 1.00 74.75 578 ILE A C 1
ATOM 4526 O O . ILE A 1 578 ? -21.474 -1.414 10.680 1.00 74.75 578 ILE A O 1
ATOM 4530 N N . VAL A 1 579 ? -20.817 0.427 11.797 1.00 81.12 579 VAL A N 1
ATOM 4531 C CA . VAL A 1 579 ? -21.251 1.427 10.818 1.00 81.12 579 VAL A CA 1
ATOM 4532 C C . VAL A 1 579 ? -20.004 2.108 10.270 1.00 81.12 579 VAL A C 1
ATOM 4534 O O . VAL A 1 579 ? -19.378 2.888 10.980 1.00 81.12 579 VAL A O 1
ATOM 4537 N N . GLU A 1 580 ? -19.630 1.795 9.035 1.00 75.50 580 GLU A N 1
ATOM 4538 C CA . GLU A 1 580 ? -18.526 2.439 8.315 1.00 75.50 580 GLU A CA 1
ATOM 4539 C C . GLU A 1 580 ? -19.106 3.497 7.377 1.00 75.50 580 GLU A C 1
ATOM 4541 O O . GLU A 1 580 ? -20.013 3.212 6.596 1.00 75.50 580 GLU A O 1
ATOM 4546 N N . VAL A 1 581 ? -18.615 4.728 7.484 1.00 78.00 581 VAL A N 1
ATOM 4547 C CA . VAL A 1 581 ? -19.074 5.875 6.704 1.00 78.00 581 VAL A CA 1
ATOM 4548 C C . VAL A 1 581 ? -17.888 6.479 5.974 1.00 78.00 581 VAL A C 1
ATOM 4550 O O . VAL A 1 581 ? -16.925 6.921 6.595 1.00 78.00 581 VAL A O 1
ATOM 4553 N N . HIS A 1 582 ? -17.993 6.538 4.653 1.00 73.00 582 HIS A N 1
ATOM 4554 C CA . HIS A 1 582 ? -17.070 7.235 3.775 1.00 73.00 582 HIS A CA 1
ATOM 4555 C C . HIS A 1 582 ? -17.701 8.564 3.377 1.00 73.00 582 HIS A C 1
ATOM 4557 O O . HIS A 1 582 ? -18.747 8.583 2.730 1.00 73.00 582 HIS A O 1
ATOM 4563 N N . ALA A 1 583 ? -17.096 9.681 3.772 1.00 69.38 583 ALA A N 1
ATOM 4564 C CA . ALA A 1 583 ? -17.662 11.000 3.514 1.00 69.38 583 ALA A CA 1
ATOM 4565 C C . ALA A 1 583 ? -16.593 12.065 3.244 1.00 69.38 583 ALA A C 1
ATOM 4567 O O . ALA A 1 583 ? -15.413 11.841 3.483 1.00 69.38 583 ALA A O 1
ATOM 4568 N N . GLY A 1 584 ? -16.982 13.237 2.736 1.00 63.25 584 GLY A N 1
ATOM 4569 C CA . GLY A 1 584 ? -16.058 14.370 2.617 1.00 63.25 584 GLY A CA 1
ATOM 4570 C C . GLY A 1 584 ? -15.639 14.903 3.993 1.00 63.25 584 GLY A C 1
ATOM 4571 O O . GLY A 1 584 ? -16.457 14.966 4.911 1.00 63.25 584 GLY A O 1
ATOM 4572 N N . ASP A 1 585 ? -14.378 15.317 4.134 1.00 60.28 585 ASP A N 1
ATOM 4573 C CA . ASP A 1 585 ? -13.876 15.879 5.392 1.00 60.28 585 ASP A CA 1
ATOM 4574 C C . ASP A 1 585 ? -14.499 17.258 5.663 1.00 60.28 585 ASP A C 1
ATOM 4576 O O . ASP A 1 585 ? -14.277 18.244 4.953 1.00 60.28 585 ASP A O 1
ATOM 4580 N N . SER A 1 586 ? -15.354 17.326 6.677 1.00 64.38 586 SER A N 1
ATOM 4581 C CA . SER A 1 586 ? -15.936 18.566 7.172 1.00 64.38 586 SER A CA 1
ATOM 4582 C C . SER A 1 586 ? -16.111 18.456 8.683 1.00 64.38 586 SER A C 1
ATOM 4584 O O . SER A 1 586 ? -16.701 17.477 9.137 1.00 64.38 586 SER A O 1
ATOM 4586 N N . PRO A 1 587 ? -15.714 19.469 9.479 1.00 62.97 587 PRO A N 1
ATOM 4587 C CA . PRO A 1 587 ? -15.792 19.414 10.946 1.00 62.97 587 PRO A CA 1
ATOM 4588 C C . PRO A 1 587 ? -17.187 19.077 11.496 1.00 62.97 587 PRO A C 1
ATOM 4590 O O . PRO A 1 587 ? -17.333 18.595 12.614 1.00 62.97 587 PRO A O 1
ATOM 4593 N N . GLU A 1 588 ? -18.232 19.333 10.710 1.00 71.69 588 GLU A N 1
ATOM 4594 C CA . GLU A 1 588 ? -19.624 19.109 11.088 1.00 71.69 588 GLU A CA 1
ATOM 4595 C C . GLU A 1 588 ? -20.138 17.696 10.806 1.00 71.69 588 GLU A C 1
ATOM 4597 O O . GLU A 1 588 ? -21.159 17.306 11.372 1.00 71.69 588 GLU A O 1
ATOM 4602 N N . ILE A 1 589 ? -19.482 16.936 9.928 1.00 78.94 589 ILE A N 1
ATOM 4603 C CA . ILE A 1 589 ? -20.031 15.662 9.461 1.00 78.94 589 ILE A CA 1
ATOM 4604 C C . ILE A 1 589 ? -20.055 14.636 10.591 1.00 78.94 589 ILE A C 1
ATOM 4606 O O . ILE A 1 589 ? -21.069 13.985 10.803 1.00 78.94 589 ILE A O 1
ATOM 4610 N N . LEU A 1 590 ? -19.017 14.618 11.429 1.00 79.12 590 LEU A N 1
ATOM 4611 C CA . LEU A 1 590 ? -18.952 13.756 12.602 1.00 79.12 590 LEU A CA 1
ATOM 4612 C C . LEU A 1 590 ? -20.077 14.055 13.609 1.00 79.12 590 LEU A C 1
ATOM 4614 O O . LEU A 1 590 ? -20.666 13.135 14.175 1.00 79.12 590 LEU A O 1
ATOM 4618 N N . TYR A 1 591 ? -20.419 15.336 13.807 1.00 83.62 591 TYR A N 1
ATOM 4619 C CA . TYR A 1 591 ? -21.578 15.720 14.622 1.00 83.62 591 TYR A CA 1
ATOM 4620 C C . TYR A 1 591 ? -22.871 15.153 14.037 1.00 83.62 591 TYR A C 1
ATOM 4622 O O . TYR A 1 591 ? -23.666 14.558 14.760 1.00 83.62 591 TYR A O 1
ATOM 4630 N N . GLN A 1 592 ? -23.070 15.326 12.733 1.00 84.38 592 GLN A N 1
ATOM 4631 C CA . GLN A 1 592 ? -24.278 14.890 12.043 1.00 84.38 592 GLN A CA 1
ATOM 4632 C C . GLN A 1 592 ? -24.414 13.359 12.050 1.00 84.38 592 GLN A C 1
ATOM 4634 O O . GLN A 1 592 ? -25.505 12.850 12.307 1.00 84.38 592 GLN A O 1
ATOM 4639 N N . LEU A 1 593 ? -23.316 12.623 11.849 1.00 87.12 593 LEU A N 1
ATOM 4640 C CA . LEU A 1 593 ? -23.279 11.162 11.934 1.00 87.12 593 LEU A CA 1
ATOM 4641 C C . LEU A 1 593 ? -23.609 10.680 13.348 1.00 87.12 593 LEU A C 1
ATOM 4643 O O . LEU A 1 593 ? -24.532 9.887 13.526 1.00 87.12 593 LEU A O 1
ATOM 4647 N N . ALA A 1 594 ? -22.930 11.215 14.367 1.00 86.25 594 ALA A N 1
ATOM 4648 C CA . ALA A 1 594 ? -23.189 10.854 15.758 1.00 86.25 594 ALA A CA 1
ATOM 4649 C C . ALA A 1 594 ? -24.620 11.212 16.201 1.00 86.25 594 ALA A C 1
ATOM 4651 O O . ALA A 1 594 ? -25.236 10.456 16.951 1.00 86.25 594 ALA A O 1
ATOM 4652 N N . GLN A 1 595 ? -25.165 12.340 15.728 1.00 85.81 595 GLN A N 1
ATOM 4653 C CA . GLN A 1 595 ? -26.550 12.734 15.992 1.00 85.81 595 GLN A CA 1
ATOM 4654 C C . GLN A 1 595 ? -27.533 11.773 15.320 1.00 85.81 595 GLN A C 1
ATOM 4656 O O . GLN A 1 595 ? -28.464 11.321 15.972 1.00 85.81 595 GLN A O 1
ATOM 4661 N N . THR A 1 596 ? -27.291 11.403 14.062 1.00 88.62 596 THR A N 1
ATOM 4662 C CA . THR A 1 596 ? -28.146 10.456 13.332 1.00 88.62 596 THR A CA 1
ATOM 4663 C C . THR A 1 596 ? -28.148 9.088 14.006 1.00 88.62 596 THR A C 1
ATOM 4665 O O . THR A 1 596 ? -29.209 8.512 14.208 1.00 88.62 596 THR A O 1
ATOM 4668 N N . LEU A 1 597 ? -26.986 8.579 14.428 1.00 88.81 597 LEU A N 1
ATOM 4669 C CA . LEU A 1 597 ? -26.909 7.328 15.191 1.00 88.81 597 LEU A CA 1
ATOM 4670 C C . LEU A 1 597 ? -27.714 7.416 16.498 1.00 88.81 597 LEU A C 1
ATOM 4672 O O . LEU A 1 597 ? -28.471 6.501 16.818 1.00 88.81 597 LEU A O 1
ATOM 4676 N N . ALA A 1 598 ? -27.612 8.537 17.215 1.00 85.69 598 ALA A N 1
ATOM 4677 C CA . ALA A 1 598 ? -28.384 8.763 18.433 1.00 85.69 598 ALA A CA 1
ATOM 4678 C C . ALA A 1 598 ? -29.901 8.856 18.174 1.00 85.69 598 ALA A C 1
ATOM 4680 O O . ALA A 1 598 ? -30.675 8.337 18.974 1.00 85.69 598 ALA A O 1
ATOM 4681 N N . ASP A 1 599 ? -30.329 9.465 17.064 1.00 86.38 599 ASP A N 1
ATOM 4682 C CA . ASP A 1 599 ? -31.744 9.582 16.676 1.00 86.38 599 ASP A CA 1
ATOM 4683 C C . ASP A 1 599 ? -32.379 8.217 16.338 1.00 86.38 599 ASP A C 1
ATOM 4685 O O . ASP A 1 599 ? -33.597 8.064 16.411 1.00 86.38 599 ASP A O 1
ATOM 4689 N N . PHE A 1 600 ? -31.556 7.217 16.003 1.00 87.75 600 PHE A N 1
ATOM 4690 C CA . PHE A 1 600 ? -31.949 5.815 15.818 1.00 87.75 600 PHE A CA 1
ATOM 4691 C C . PHE A 1 600 ? -31.853 4.977 17.110 1.00 87.75 600 PHE A C 1
ATOM 4693 O O . PHE A 1 600 ? -31.903 3.748 17.048 1.00 87.75 600 PHE A O 1
ATOM 4700 N N . ASP A 1 601 ? -31.701 5.615 18.277 1.00 85.44 601 ASP A N 1
ATOM 4701 C CA . ASP A 1 601 ? -31.514 4.961 19.582 1.00 85.44 601 ASP A CA 1
ATOM 4702 C C . ASP A 1 601 ? -30.305 4.001 19.619 1.00 85.44 601 ASP A C 1
ATOM 4704 O O . ASP A 1 601 ? -30.309 2.975 20.315 1.00 85.44 601 ASP A O 1
ATOM 4708 N N . LEU A 1 602 ? -29.251 4.328 18.859 1.00 86.06 602 LEU A N 1
ATOM 4709 C CA . LEU A 1 602 ? -28.000 3.578 18.847 1.00 86.06 602 LEU A CA 1
ATOM 4710 C C . LEU A 1 602 ? -26.968 4.234 19.765 1.00 86.06 602 LEU A C 1
ATOM 4712 O O . LEU A 1 602 ? -26.625 5.410 19.632 1.00 86.06 602 LEU A O 1
ATOM 4716 N N . THR A 1 603 ? -26.428 3.440 20.684 1.00 80.12 603 THR A N 1
ATOM 4717 C CA . THR A 1 603 ? -25.331 3.843 21.564 1.00 80.12 603 THR A CA 1
ATOM 4718 C C . THR A 1 603 ? -24.002 3.509 20.900 1.00 80.12 603 THR A C 1
ATOM 4720 O O . THR A 1 603 ? -23.747 2.352 20.559 1.00 80.12 603 THR A O 1
ATOM 4723 N N . ILE A 1 604 ? -23.146 4.516 20.735 1.00 79.81 604 ILE A N 1
ATOM 4724 C CA . ILE A 1 604 ? -21.784 4.360 20.217 1.00 79.81 604 ILE A CA 1
ATOM 4725 C C . ILE A 1 604 ? -20.885 3.914 21.371 1.00 79.81 604 ILE A C 1
ATOM 4727 O O . ILE A 1 604 ? -20.693 4.656 22.327 1.00 79.81 604 ILE A O 1
ATOM 4731 N N . HIS A 1 605 ? -20.343 2.702 21.277 1.00 70.38 605 HIS A N 1
ATOM 4732 C CA . HIS A 1 605 ? -19.419 2.144 22.269 1.00 70.38 605 HIS A CA 1
ATOM 4733 C C . HIS A 1 605 ? -17.957 2.355 21.904 1.00 70.38 605 HIS A C 1
ATOM 4735 O O . HIS A 1 605 ? -17.107 2.359 22.778 1.00 70.38 605 HIS A O 1
ATOM 4741 N N . GLN A 1 606 ? -17.663 2.490 20.617 1.00 69.19 606 GLN A N 1
ATOM 4742 C CA . GLN A 1 606 ? -16.332 2.787 20.114 1.00 69.19 606 GLN A CA 1
ATOM 4743 C C . GLN A 1 606 ? -16.506 3.510 18.783 1.00 69.19 606 GLN A C 1
ATOM 4745 O O . GLN A 1 606 ? -17.393 3.170 18.000 1.00 69.19 606 GLN A O 1
ATOM 4750 N N . ALA A 1 607 ? -15.678 4.510 18.520 1.00 71.88 607 ALA A N 1
ATOM 4751 C CA . ALA A 1 607 ? -15.655 5.204 17.243 1.00 71.88 607 ALA A CA 1
ATOM 4752 C C . ALA A 1 607 ? -14.204 5.355 16.811 1.00 71.88 607 ALA A C 1
ATOM 4754 O O . ALA A 1 607 ? -13.377 5.760 17.614 1.00 71.88 607 ALA A O 1
ATOM 4755 N N . ARG A 1 608 ? -13.885 5.037 15.563 1.00 66.44 608 ARG A N 1
ATOM 4756 C CA . ARG A 1 608 ? -12.588 5.325 14.957 1.00 66.44 608 ARG A CA 1
ATOM 4757 C C . ARG A 1 608 ? -12.838 6.308 13.831 1.00 66.44 608 ARG A C 1
ATOM 4759 O O . ARG A 1 608 ? -13.454 5.955 12.836 1.00 66.44 608 ARG A O 1
ATOM 4766 N N . ILE A 1 609 ? -12.413 7.542 14.052 1.00 70.06 609 ILE A N 1
ATOM 4767 C CA . ILE A 1 609 ? -12.592 8.658 13.126 1.00 70.06 609 ILE A CA 1
ATOM 4768 C C . ILE A 1 609 ? -11.269 8.816 12.401 1.00 70.06 609 ILE A C 1
ATOM 4770 O O . ILE A 1 609 ? -10.257 8.986 13.074 1.00 70.06 609 ILE A O 1
ATOM 4774 N N . ALA A 1 610 ? -11.244 8.693 11.078 1.00 56.66 610 ALA A N 1
ATOM 4775 C CA . ALA A 1 610 ? -10.014 8.772 10.300 1.00 56.66 610 ALA A CA 1
ATOM 4776 C C . ALA A 1 610 ? -10.145 9.824 9.204 1.00 56.66 610 ALA A C 1
ATOM 4778 O O . ALA A 1 610 ? -10.751 9.595 8.160 1.00 56.66 610 ALA A O 1
ATOM 4779 N N . THR A 1 611 ? -9.549 10.987 9.444 1.00 51.34 611 THR A N 1
ATOM 4780 C CA . THR A 1 611 ? -9.513 12.080 8.473 1.00 51.34 611 THR A CA 1
ATOM 4781 C C . THR A 1 611 ? -8.293 11.940 7.560 1.00 51.34 611 THR A C 1
ATOM 4783 O O . THR A 1 611 ? -7.160 12.179 7.991 1.00 51.34 611 THR A O 1
ATOM 4786 N N . GLU A 1 612 ? -8.501 11.540 6.304 1.00 49.59 612 GLU A N 1
ATOM 4787 C CA . GLU A 1 612 ? -7.494 11.597 5.238 1.00 49.59 612 GLU A CA 1
ATOM 4788 C C . GLU A 1 612 ? -7.698 12.841 4.373 1.00 49.59 612 GLU A C 1
ATOM 4790 O O . GLU A 1 612 ? -8.757 13.459 4.404 1.00 49.59 612 GLU A O 1
ATOM 4795 N N . VAL A 1 613 ? -6.656 13.240 3.637 1.00 42.97 613 VAL A N 1
ATOM 4796 C CA . VAL A 1 613 ? -6.542 14.517 2.907 1.00 42.97 613 VAL A CA 1
ATOM 4797 C C . VAL A 1 613 ? -7.562 14.612 1.758 1.00 42.97 613 VAL A C 1
ATOM 4799 O O . VAL A 1 613 ? -7.157 14.558 0.611 1.00 42.97 613 VAL A O 1
ATOM 4802 N N . GLU A 1 614 ? -8.850 14.775 2.091 1.00 42.22 614 GLU A N 1
ATOM 4803 C CA . GLU A 1 614 ? -10.068 14.947 1.261 1.00 42.22 614 GLU A CA 1
ATOM 4804 C C . GLU A 1 614 ? -11.182 13.894 1.495 1.00 42.22 614 GLU A C 1
ATOM 4806 O O . GLU A 1 614 ? -12.292 14.089 0.999 1.00 42.22 614 GLU A O 1
ATOM 4811 N N . GLN A 1 615 ? -10.967 12.851 2.314 1.00 48.34 615 GLN A N 1
ATOM 4812 C CA . GLN A 1 615 ? -11.996 11.846 2.643 1.00 48.34 615 GLN A CA 1
ATOM 4813 C C . GLN A 1 615 ? -11.900 11.371 4.104 1.00 48.34 615 GLN A C 1
ATOM 4815 O O . GLN A 1 615 ? -10.827 11.050 4.612 1.00 48.34 615 GLN A O 1
ATOM 4820 N N . LEU A 1 616 ? -13.045 11.325 4.776 1.00 56.38 616 LEU A N 1
ATOM 4821 C CA . LEU A 1 616 ? -13.243 10.845 6.136 1.00 56.38 616 LEU A CA 1
ATOM 4822 C C . LEU A 1 616 ? -13.741 9.393 6.089 1.00 56.38 616 LEU A C 1
ATOM 4824 O O . LEU A 1 616 ? -14.736 9.114 5.415 1.00 56.38 616 LEU A O 1
ATOM 4828 N N . ILE A 1 617 ? -13.055 8.484 6.786 1.00 64.94 617 ILE A N 1
ATOM 4829 C CA . ILE A 1 617 ? -13.541 7.125 7.063 1.00 64.94 617 ILE A CA 1
ATOM 4830 C C . ILE A 1 617 ? -13.861 7.051 8.553 1.00 64.94 617 ILE A C 1
ATOM 4832 O O . ILE A 1 617 ? -12.957 6.974 9.387 1.00 64.94 617 ILE A O 1
ATOM 4836 N N . ASP A 1 618 ? -15.148 7.062 8.878 1.00 75.06 618 ASP A N 1
ATOM 4837 C CA . ASP A 1 618 ? -15.624 6.956 10.251 1.00 75.06 618 ASP A CA 1
ATOM 4838 C C . ASP A 1 618 ? -16.222 5.575 10.497 1.00 75.06 618 ASP A C 1
ATOM 4840 O O . ASP A 1 618 ? -17.178 5.173 9.838 1.00 75.06 618 ASP A O 1
ATOM 4844 N N . VAL A 1 619 ? -15.677 4.847 11.468 1.00 74.94 619 VAL A N 1
ATOM 4845 C CA . VAL A 1 619 ? -16.158 3.520 11.865 1.00 74.94 619 VAL A CA 1
ATOM 4846 C C . VAL A 1 619 ? -16.742 3.596 13.270 1.00 74.94 619 VAL A C 1
ATOM 4848 O O . VAL A 1 619 ? -16.021 3.856 14.233 1.00 74.94 619 VAL A O 1
ATOM 4851 N N . PHE A 1 620 ? -18.037 3.327 13.414 1.00 79.31 620 PHE A N 1
ATOM 4852 C CA . PHE A 1 620 ? -18.744 3.321 14.695 1.00 79.31 620 PHE A CA 1
ATOM 4853 C C . PHE A 1 620 ? -19.170 1.905 15.080 1.00 79.31 620 PHE A C 1
ATOM 4855 O O . PHE A 1 620 ? -19.860 1.225 14.327 1.00 79.31 620 PHE A O 1
ATOM 4862 N N . TYR A 1 621 ? -18.821 1.482 16.289 1.00 75.50 621 TYR A N 1
ATOM 4863 C CA . TYR A 1 621 ? -19.308 0.254 16.908 1.00 75.50 621 TYR A CA 1
ATOM 4864 C C . TYR A 1 621 ? -20.515 0.608 17.762 1.00 75.50 621 TYR A C 1
ATOM 4866 O O . TYR A 1 621 ? -20.384 1.236 18.818 1.00 75.50 621 TYR A O 1
ATOM 4874 N N . VAL A 1 622 ? -21.697 0.216 17.297 1.00 82.94 622 VAL A N 1
ATOM 4875 C CA . VAL A 1 622 ? -22.963 0.619 17.903 1.00 82.94 622 VAL A CA 1
ATOM 4876 C C . VAL A 1 622 ? -23.752 -0.561 18.449 1.00 82.94 622 VAL A C 1
ATOM 4878 O O . VAL A 1 622 ? -23.631 -1.703 17.991 1.00 82.94 622 VAL A O 1
ATOM 4881 N N . ARG A 1 623 ? -24.582 -0.276 19.452 1.00 83.31 623 ARG A N 1
ATOM 4882 C CA . ARG A 1 623 ? -25.586 -1.200 19.987 1.00 83.31 623 ARG A CA 1
ATOM 4883 C C . ARG A 1 623 ? -26.939 -0.527 20.061 1.00 83.31 623 ARG A C 1
ATOM 4885 O O . ARG A 1 623 ? -27.039 0.676 20.275 1.00 83.31 623 ARG A O 1
ATOM 4892 N N . THR A 1 624 ? -27.973 -1.342 19.936 1.00 84.69 624 THR A N 1
ATOM 4893 C CA . THR A 1 624 ? -29.348 -0.931 20.222 1.00 84.69 624 THR A CA 1
ATOM 4894 C C . THR A 1 624 ? -29.543 -0.711 21.723 1.00 84.69 624 THR A C 1
ATOM 4896 O O . THR A 1 624 ? -28.802 -1.260 22.542 1.00 84.69 624 THR A O 1
ATOM 4899 N N . ALA A 1 625 ? -30.603 0.004 22.101 1.00 75.56 625 ALA A N 1
ATOM 4900 C CA . ALA A 1 625 ? -30.998 0.195 23.500 1.00 75.56 625 ALA A CA 1
ATOM 4901 C C . ALA A 1 625 ? -31.207 -1.118 24.296 1.00 75.56 625 ALA A C 1
ATOM 4903 O O . ALA A 1 625 ? -31.154 -1.114 25.524 1.00 75.56 625 ALA A O 1
ATOM 4904 N N . THR A 1 626 ? -31.425 -2.256 23.623 1.00 75.56 626 THR A N 1
ATOM 4905 C CA . THR A 1 626 ? -31.535 -3.583 24.263 1.00 75.56 626 THR A CA 1
ATOM 4906 C C . THR A 1 626 ? -30.176 -4.261 24.495 1.00 75.56 626 THR A C 1
ATOM 4908 O O . THR A 1 626 ? -30.118 -5.343 25.079 1.00 75.56 626 THR A O 1
ATOM 4911 N N . GLY A 1 627 ? -29.075 -3.628 24.073 1.00 72.38 627 GLY A N 1
ATOM 4912 C CA . GLY A 1 627 ? -27.699 -4.082 24.274 1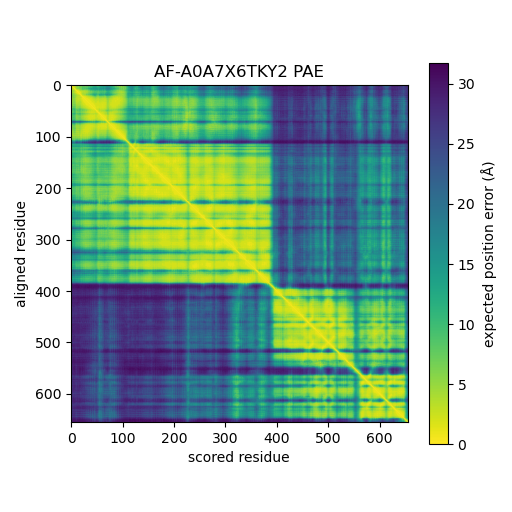.00 72.38 627 GLY A CA 1
ATOM 4913 C C . GLY A 1 627 ? -27.178 -5.065 23.220 1.00 72.38 627 GLY A C 1
ATOM 4914 O O . GLY A 1 627 ? -26.060 -5.564 23.375 1.00 72.38 627 GLY A O 1
ATOM 4915 N N . GLY A 1 628 ? -27.957 -5.349 22.170 1.00 80.75 628 GLY A N 1
ATOM 4916 C CA . GLY A 1 628 ? -27.581 -6.219 21.049 1.00 80.75 628 GLY A CA 1
ATOM 4917 C C . GLY A 1 628 ? -27.333 -5.466 19.737 1.00 80.75 628 GLY A C 1
ATOM 4918 O O . GLY A 1 628 ? -27.531 -4.250 19.653 1.00 80.75 628 GLY A O 1
ATOM 4919 N N . GLN A 1 629 ? -26.923 -6.209 18.707 1.00 86.56 629 GLN A N 1
ATOM 4920 C CA . GLN A 1 629 ? -26.762 -5.704 17.339 1.00 86.56 629 GLN A CA 1
ATOM 4921 C C . GLN A 1 629 ? -28.099 -5.233 16.746 1.00 86.56 629 GLN A C 1
ATOM 4923 O O . GLN A 1 629 ? -29.157 -5.799 17.038 1.00 86.56 629 GLN A O 1
ATOM 4928 N N . LEU A 1 630 ? -28.043 -4.233 15.867 1.00 86.81 630 LEU A N 1
ATOM 4929 C CA . LEU A 1 630 ? -29.162 -3.822 15.029 1.00 86.81 630 LEU A CA 1
ATOM 4930 C C . LEU A 1 630 ? -29.364 -4.868 13.928 1.00 86.81 630 LEU A C 1
ATOM 4932 O O . LEU A 1 630 ? -28.647 -4.878 12.935 1.00 86.81 630 LEU A O 1
ATOM 4936 N N . THR A 1 631 ? -30.315 -5.776 14.132 1.00 86.25 631 THR A N 1
ATOM 4937 C CA . THR A 1 631 ? -30.574 -6.918 13.232 1.00 86.25 631 THR A CA 1
ATOM 4938 C C . THR A 1 631 ? -31.876 -6.798 12.450 1.00 86.25 631 THR A C 1
ATOM 4940 O O . THR A 1 631 ? -32.106 -7.590 11.539 1.00 86.25 631 THR A O 1
ATOM 4943 N N . ASP A 1 632 ? -32.721 -5.825 12.793 1.00 87.56 632 ASP A N 1
ATOM 4944 C CA . ASP A 1 632 ? -33.976 -5.575 12.093 1.00 87.56 632 ASP A CA 1
ATOM 4945 C C . ASP A 1 632 ? -33.716 -4.985 10.690 1.00 87.56 632 ASP A C 1
ATOM 4947 O O . ASP A 1 632 ? -33.150 -3.890 10.595 1.00 87.56 632 ASP A O 1
ATOM 4951 N N . PRO A 1 633 ? -34.116 -5.670 9.598 1.00 83.75 633 PRO A N 1
ATOM 4952 C CA . PRO A 1 633 ? -33.831 -5.219 8.236 1.00 83.75 633 PRO A CA 1
ATOM 4953 C C . PRO A 1 633 ? -34.444 -3.858 7.888 1.00 83.75 633 PRO A C 1
ATOM 4955 O O . PRO A 1 633 ? -33.819 -3.083 7.163 1.00 83.75 633 PRO A O 1
ATOM 4958 N N . GLU A 1 634 ? -35.639 -3.542 8.404 1.00 86.12 634 GLU A N 1
ATOM 4959 C CA . GLU A 1 634 ? -36.294 -2.252 8.147 1.00 86.12 634 GLU A CA 1
ATOM 4960 C C . GLU A 1 634 ? -35.530 -1.103 8.815 1.00 86.12 634 GLU A C 1
ATOM 4962 O O . GLU A 1 634 ? -35.224 -0.100 8.162 1.00 86.12 634 GLU A O 1
ATOM 4967 N N . ALA A 1 635 ? -35.145 -1.264 10.084 1.00 85.19 635 ALA A N 1
ATOM 4968 C CA . ALA A 1 635 ? -34.329 -0.282 10.790 1.00 85.19 635 ALA A CA 1
ATOM 4969 C C . ALA A 1 635 ? -32.934 -0.102 10.163 1.00 85.19 635 ALA A C 1
ATOM 4971 O O . ALA A 1 635 ? -32.461 1.029 10.052 1.00 85.19 635 ALA A O 1
ATOM 4972 N N . MET A 1 636 ? -32.289 -1.182 9.702 1.00 85.12 636 MET A N 1
ATOM 4973 C CA . MET A 1 636 ? -31.004 -1.100 8.991 1.00 85.12 636 MET A CA 1
ATOM 4974 C C . MET A 1 636 ? -31.124 -0.321 7.675 1.00 85.12 636 MET A C 1
ATOM 4976 O O . MET A 1 636 ? -30.294 0.545 7.401 1.00 85.12 636 MET A O 1
ATOM 4980 N N . ALA A 1 637 ? -32.165 -0.580 6.876 1.00 82.44 637 ALA A N 1
ATOM 4981 C CA . ALA A 1 637 ? -32.400 0.142 5.625 1.00 82.44 637 ALA A CA 1
ATOM 4982 C C . ALA A 1 637 ? -32.715 1.629 5.866 1.00 82.44 637 ALA A C 1
ATOM 4984 O O . ALA A 1 637 ? -32.230 2.499 5.137 1.00 82.44 637 ALA A O 1
ATOM 4985 N N . ALA A 1 638 ? -33.490 1.938 6.910 1.00 87.25 638 ALA A N 1
ATOM 4986 C CA . ALA A 1 638 ? -33.787 3.311 7.305 1.00 87.25 638 ALA A CA 1
ATOM 4987 C C . ALA A 1 638 ? -32.526 4.060 7.768 1.00 87.25 638 ALA A C 1
ATOM 4989 O O . ALA A 1 638 ? -32.310 5.198 7.343 1.00 87.25 638 ALA A O 1
ATOM 4990 N N . LEU A 1 639 ? -31.677 3.412 8.575 1.00 89.00 639 LEU A N 1
ATOM 4991 C CA . LEU A 1 639 ? -30.402 3.967 9.027 1.00 89.00 639 LEU A CA 1
ATOM 4992 C C . LEU A 1 639 ? -29.472 4.242 7.845 1.00 89.00 639 LEU A C 1
ATOM 4994 O O . LEU A 1 639 ? -28.951 5.348 7.711 1.00 89.00 639 LEU A O 1
ATOM 4998 N N . LEU A 1 640 ? -29.316 3.254 6.962 1.00 84.31 640 LEU A N 1
ATOM 4999 C CA . LEU A 1 640 ? -28.509 3.371 5.754 1.00 84.31 640 LEU A CA 1
ATOM 5000 C C . LEU A 1 640 ? -28.978 4.554 4.898 1.00 84.31 640 LEU A C 1
ATOM 5002 O O . LEU A 1 640 ? -28.181 5.412 4.533 1.00 84.31 640 LEU A O 1
ATOM 5006 N N . SER A 1 641 ? -30.287 4.660 4.645 1.00 85.12 641 SER A N 1
ATOM 5007 C CA . SER A 1 641 ? -30.856 5.763 3.862 1.00 85.12 641 SER A CA 1
ATOM 5008 C C . SER A 1 641 ? -30.641 7.132 4.517 1.00 85.12 641 SER A C 1
ATOM 5010 O O . SER A 1 641 ? -30.413 8.114 3.811 1.00 85.12 641 SER A O 1
ATOM 5012 N N . ALA A 1 642 ? -30.718 7.222 5.848 1.00 86.88 642 ALA A N 1
ATOM 5013 C CA . ALA A 1 642 ? -30.480 8.467 6.574 1.00 86.88 642 ALA A CA 1
ATOM 5014 C C . ALA A 1 642 ? -29.013 8.912 6.474 1.00 86.88 642 ALA A C 1
ATOM 5016 O O . ALA A 1 642 ? -28.750 10.074 6.164 1.00 86.88 642 ALA A O 1
ATOM 5017 N N . LEU A 1 643 ? -28.072 7.984 6.673 1.00 86.56 643 LEU A N 1
ATOM 5018 C CA . LEU A 1 643 ? -26.637 8.260 6.602 1.00 86.56 643 LEU A CA 1
ATOM 5019 C C . LEU A 1 643 ? -26.184 8.591 5.168 1.00 86.56 643 LEU A C 1
ATOM 5021 O O . LEU A 1 643 ? -25.427 9.540 4.987 1.00 86.56 643 LEU A O 1
ATOM 5025 N N . LEU A 1 644 ? -26.704 7.903 4.143 1.00 82.44 644 LEU A N 1
ATOM 5026 C CA . LEU A 1 644 ? -26.406 8.206 2.732 1.00 82.44 644 LEU A CA 1
ATOM 5027 C C . LEU A 1 644 ? -26.862 9.618 2.327 1.00 82.44 644 LEU A C 1
ATOM 5029 O O . LEU A 1 644 ? -26.101 10.382 1.730 1.00 82.44 644 LEU A O 1
ATOM 5033 N N . ARG A 1 645 ? -28.076 10.023 2.731 1.00 83.06 645 ARG A N 1
ATOM 5034 C CA . ARG A 1 645 ? -28.580 11.385 2.469 1.00 83.06 645 ARG A CA 1
ATOM 5035 C C . ARG A 1 645 ? -27.733 12.466 3.130 1.00 83.06 645 ARG A C 1
ATOM 5037 O O . ARG A 1 645 ? -27.625 13.568 2.599 1.00 83.06 645 ARG A O 1
ATOM 5044 N N . LEU A 1 646 ? -27.181 12.166 4.301 1.00 80.69 646 LEU A N 1
ATOM 5045 C CA . LEU A 1 646 ? -26.371 13.088 5.090 1.00 80.69 646 LEU A CA 1
ATOM 5046 C C . LEU A 1 646 ? -25.035 13.382 4.410 1.00 80.69 646 LEU A C 1
ATOM 5048 O O . LEU A 1 646 ? -24.601 14.532 4.382 1.00 80.69 646 LEU A O 1
ATOM 5052 N N . ILE A 1 647 ? -24.420 12.356 3.823 1.00 76.25 647 ILE A N 1
ATOM 5053 C CA . ILE A 1 647 ? -23.138 12.482 3.126 1.00 76.25 647 ILE A CA 1
ATOM 5054 C C . ILE A 1 647 ? -23.285 12.981 1.679 1.00 76.25 647 ILE A C 1
ATOM 5056 O O . ILE A 1 647 ? -22.295 13.404 1.091 1.00 76.25 647 ILE A O 1
ATOM 5060 N N . GLY A 1 648 ? -24.510 13.022 1.137 1.00 68.19 648 GLY A N 1
ATOM 5061 C CA . GLY A 1 648 ? -24.826 13.625 -0.163 1.00 68.19 648 GLY A CA 1
ATOM 5062 C C . GLY A 1 648 ? -25.137 12.639 -1.294 1.00 68.19 648 GLY A C 1
ATOM 5063 O O . GLY A 1 648 ? -25.193 13.069 -2.445 1.00 68.19 648 GLY A O 1
ATOM 5064 N N . GLU A 1 649 ? -25.366 11.356 -0.994 1.00 52.53 649 GLU A N 1
ATOM 5065 C CA . GLU A 1 649 ? -25.858 10.367 -1.964 1.00 52.53 649 GLU A CA 1
ATOM 5066 C C . GLU A 1 649 ? -27.391 10.249 -1.931 1.00 52.53 649 GLU A C 1
ATOM 5068 O O . GLU A 1 649 ? -28.015 10.138 -0.869 1.00 52.53 649 GLU A O 1
ATOM 5073 N N . GLU A 1 650 ? -28.023 10.241 -3.109 1.00 37.53 650 GLU A N 1
ATOM 5074 C CA . GLU A 1 650 ? -29.413 9.799 -3.237 1.00 37.53 650 GLU A CA 1
ATOM 5075 C C . GLU A 1 650 ? -29.451 8.274 -3.086 1.00 37.53 650 GLU A C 1
ATOM 5077 O O . GLU A 1 650 ? -28.818 7.546 -3.845 1.00 37.53 650 GLU A O 1
ATOM 5082 N N . ALA A 1 651 ? -30.184 7.783 -2.085 1.00 34.12 651 ALA A N 1
ATOM 5083 C CA . ALA A 1 651 ? -30.330 6.355 -1.840 1.00 34.12 651 ALA A CA 1
ATOM 5084 C C . ALA A 1 651 ? -31.063 5.671 -3.011 1.00 34.12 651 ALA A C 1
ATOM 5086 O O . ALA A 1 651 ? -32.297 5.663 -3.047 1.00 34.12 651 ALA A O 1
ATOM 5087 N N . GLU A 1 652 ? -30.330 5.043 -3.933 1.00 31.33 652 GLU A N 1
ATOM 5088 C CA . GLU A 1 652 ? -30.893 3.977 -4.763 1.00 31.33 652 GLU A CA 1
ATOM 5089 C C . GLU A 1 652 ? -31.086 2.743 -3.877 1.00 31.33 652 GLU A C 1
ATOM 5091 O O . GLU A 1 652 ? -30.200 1.912 -3.685 1.00 31.33 652 GLU A O 1
ATOM 5096 N N . VAL A 1 653 ? -32.270 2.646 -3.273 1.00 28.61 653 VAL A N 1
ATOM 5097 C CA . VAL A 1 653 ? -32.708 1.426 -2.596 1.00 28.61 653 VAL A CA 1
ATOM 5098 C C . VAL A 1 653 ? -32.916 0.364 -3.676 1.00 28.61 653 VAL A C 1
ATOM 5100 O O . VAL A 1 653 ? -33.941 0.361 -4.359 1.00 28.61 653 VAL A O 1
ATOM 5103 N N . ALA A 1 654 ? -31.933 -0.518 -3.857 1.00 29.00 654 ALA A N 1
ATOM 5104 C CA . ALA A 1 654 ? -32.118 -1.742 -4.624 1.00 29.00 654 ALA A CA 1
ATOM 5105 C C . ALA A 1 654 ? -33.173 -2.604 -3.907 1.00 29.00 654 ALA A C 1
ATOM 5107 O O . ALA A 1 654 ? -32.971 -3.016 -2.764 1.00 29.00 654 ALA A O 1
ATOM 5108 N N . ALA A 1 655 ? -34.320 -2.781 -4.565 1.00 29.77 655 ALA A N 1
ATOM 5109 C CA . ALA A 1 655 ? -35.456 -3.573 -4.096 1.00 29.77 655 ALA A CA 1
ATOM 5110 C C . ALA A 1 655 ? -35.209 -5.084 -4.181 1.00 29.77 655 ALA A C 1
ATOM 5112 O O . ALA A 1 655 ? -34.501 -5.517 -5.122 1.00 29.77 655 ALA A O 1
#